Protein AF-A7RF56-F1 (afdb_monomer_lite)

InterPro domains:
  IPR001841 Zinc finger, RING-type [PS50089] (276-316)
  IPR001841 Zinc finger, RING-type [SM00184] (276-317)
  IPR017907 Zinc finger, RING-type, conserved site [PS00518] (294-303)
  IPR033438 Modulator of levamisole receptor-1 [PF17175] (31-138)

pLDDT: mean 77.66, std 16.63, range [39.31, 98.38]

Structure (mmCIF, N/CA/C/O backbone):
data_AF-A7RF56-F1
#
_entry.id   AF-A7RF56-F1
#
loop_
_atom_site.group_PDB
_atom_site.id
_atom_site.type_symbol
_atom_site.label_atom_id
_atom_site.label_alt_id
_atom_site.label_comp_id
_atom_site.label_asym_id
_atom_site.label_entity_id
_atom_site.label_seq_id
_atom_site.pdbx_PDB_ins_code
_atom_site.Cartn_x
_atom_site.Cartn_y
_atom_site.Cartn_z
_atom_site.occupancy
_atom_site.B_iso_or_equiv
_atom_site.auth_seq_id
_atom_site.auth_comp_id
_atom_site.auth_asym_id
_atom_site.auth_atom_id
_atom_site.pdbx_PDB_model_num
ATOM 1 N N . MET A 1 1 ? 17.509 -46.570 47.218 1.00 73.44 1 MET A N 1
ATOM 2 C CA . MET A 1 1 ? 16.595 -46.464 46.053 1.00 73.44 1 MET A CA 1
ATOM 3 C C . MET A 1 1 ? 15.421 -45.499 46.261 1.00 73.44 1 MET A C 1
ATOM 5 O O . MET A 1 1 ? 15.333 -44.554 45.493 1.00 73.44 1 MET A O 1
ATOM 9 N N . LYS A 1 2 ? 14.569 -45.634 47.295 1.00 77.06 2 LYS A N 1
ATOM 10 C CA . LYS A 1 2 ? 13.387 -44.750 47.485 1.00 77.06 2 LYS A CA 1
ATOM 11 C C . LYS A 1 2 ? 13.697 -43.238 47.556 1.00 77.06 2 LYS A C 1
ATOM 13 O O . LYS A 1 2 ? 12.999 -42.451 46.930 1.00 77.06 2 LYS A O 1
ATOM 18 N N . ARG A 1 3 ? 14.776 -42.830 48.246 1.00 76.56 3 ARG A N 1
ATOM 19 C CA . ARG A 1 3 ? 15.204 -41.412 48.309 1.00 76.56 3 ARG A CA 1
ATOM 20 C C . ARG A 1 3 ? 15.644 -40.851 46.950 1.00 76.56 3 ARG A C 1
ATOM 22 O O . ARG A 1 3 ? 15.304 -39.723 46.624 1.00 76.56 3 ARG A O 1
ATOM 29 N N . LEU A 1 4 ? 16.347 -41.649 46.143 1.00 81.81 4 LEU A N 1
ATOM 30 C CA . LEU A 1 4 ? 16.804 -41.235 44.812 1.00 81.81 4 LEU A CA 1
ATOM 31 C C . LEU A 1 4 ? 15.614 -41.001 43.868 1.00 81.81 4 LEU A C 1
ATOM 33 O O . LEU A 1 4 ? 15.569 -39.994 43.170 1.00 81.81 4 LEU A O 1
ATOM 37 N N . PHE A 1 5 ? 14.619 -41.893 43.911 1.00 86.56 5 PHE A N 1
ATOM 38 C CA . PHE A 1 5 ? 13.405 -41.770 43.103 1.00 86.56 5 PHE A CA 1
ATOM 39 C C . PHE A 1 5 ? 12.618 -40.495 43.440 1.00 86.56 5 PHE A C 1
ATOM 41 O O . PHE A 1 5 ? 12.218 -39.767 42.537 1.00 86.56 5 PHE A O 1
ATOM 48 N N . PHE A 1 6 ? 12.488 -40.171 44.732 1.00 90.31 6 PHE A N 1
ATOM 49 C CA . PHE A 1 6 ? 11.815 -38.952 45.189 1.00 90.31 6 PHE A CA 1
ATOM 50 C C . PHE A 1 6 ? 12.491 -37.670 44.668 1.00 90.31 6 PHE A C 1
ATOM 52 O O . PHE A 1 6 ? 11.816 -36.777 44.151 1.00 90.31 6 PHE A O 1
ATOM 59 N N . HIS A 1 7 ? 13.825 -37.593 44.726 1.00 89.12 7 HIS A N 1
ATOM 60 C CA . HIS A 1 7 ? 14.559 -36.434 44.206 1.00 89.12 7 HIS A CA 1
ATOM 61 C C . HIS A 1 7 ? 14.427 -36.285 42.686 1.00 89.12 7 HIS A C 1
ATOM 63 O O . HIS A 1 7 ? 14.228 -35.171 42.205 1.00 89.12 7 HIS A O 1
ATOM 69 N N . ILE A 1 8 ? 14.455 -37.389 41.932 1.00 89.50 8 ILE A N 1
ATOM 70 C CA . ILE A 1 8 ? 14.263 -37.358 40.474 1.00 89.50 8 ILE A CA 1
ATOM 71 C C . ILE A 1 8 ? 12.854 -36.863 40.124 1.00 89.50 8 ILE A C 1
ATOM 73 O O . ILE A 1 8 ? 12.710 -35.988 39.272 1.00 89.50 8 ILE A O 1
ATOM 77 N N . THR A 1 9 ? 11.814 -37.346 40.812 1.00 92.44 9 THR A N 1
ATOM 78 C CA . THR A 1 9 ? 10.440 -36.878 40.568 1.00 92.44 9 THR A CA 1
ATOM 79 C C . THR A 1 9 ? 10.249 -35.398 40.895 1.00 92.44 9 THR A C 1
ATOM 81 O O . THR A 1 9 ? 9.554 -34.700 40.160 1.00 92.44 9 THR A O 1
ATOM 84 N N . LEU A 1 10 ? 10.914 -34.891 41.940 1.00 93.75 10 LEU A N 1
ATOM 85 C CA . LEU A 1 10 ? 10.860 -33.475 42.305 1.00 93.75 10 LEU A CA 1
ATOM 86 C C . LEU A 1 10 ? 11.538 -32.595 41.243 1.00 93.75 10 LEU A C 1
ATOM 88 O O . LEU A 1 10 ? 10.992 -31.560 40.873 1.00 93.75 10 LEU A O 1
ATOM 92 N N . ILE A 1 11 ? 12.692 -33.023 40.718 1.00 93.88 11 ILE A N 1
ATOM 93 C CA . ILE A 1 11 ? 13.420 -32.311 39.654 1.00 93.88 11 ILE A CA 1
ATOM 94 C C . ILE A 1 11 ? 12.608 -32.290 38.352 1.00 93.88 11 ILE A C 1
ATOM 96 O O . ILE A 1 11 ? 12.507 -31.259 37.692 1.00 93.88 11 ILE A O 1
ATOM 100 N N . LEU A 1 12 ? 11.982 -33.406 37.978 1.00 92.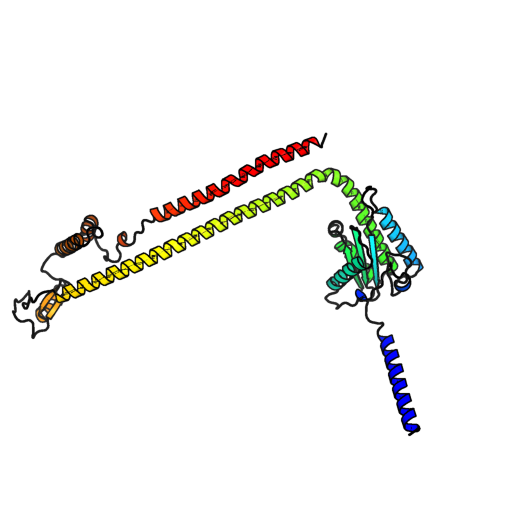12 12 LEU A N 1
ATOM 101 C CA . LEU A 1 12 ? 11.149 -33.452 36.774 1.00 92.12 12 LEU A CA 1
ATOM 102 C C . LEU A 1 12 ? 9.895 -32.577 36.913 1.00 92.12 12 LEU A C 1
ATOM 104 O O . LEU A 1 12 ? 9.533 -31.876 35.968 1.00 92.12 12 LEU A O 1
ATOM 108 N N . ALA A 1 13 ? 9.270 -32.555 38.094 1.00 94.81 13 ALA A N 1
ATOM 109 C CA . ALA A 1 13 ? 8.128 -31.688 38.367 1.00 94.81 13 ALA A CA 1
ATOM 110 C C . ALA A 1 13 ? 8.504 -30.197 38.306 1.00 94.81 13 ALA A C 1
ATOM 112 O O . ALA A 1 13 ? 7.767 -29.408 37.713 1.00 94.81 13 ALA A O 1
ATOM 113 N N . THR A 1 14 ? 9.660 -29.797 38.847 1.00 90.94 14 THR A N 1
ATOM 114 C CA . THR A 1 14 ? 10.117 -28.398 38.778 1.00 90.94 14 THR A CA 1
ATOM 115 C C . THR A 1 14 ? 10.470 -27.975 37.355 1.00 90.94 14 THR A C 1
ATOM 117 O O . THR A 1 14 ? 10.091 -26.876 36.950 1.00 90.94 14 THR A O 1
ATOM 120 N N . ILE A 1 15 ? 11.098 -28.846 36.556 1.00 92.62 15 ILE A N 1
ATOM 121 C CA . ILE A 1 15 ? 11.351 -28.588 35.127 1.00 92.62 15 ILE A CA 1
ATOM 122 C C . ILE A 1 15 ? 10.031 -28.433 34.360 1.00 92.62 15 ILE A C 1
ATOM 124 O O . ILE A 1 15 ? 9.893 -27.514 33.552 1.00 92.62 15 ILE A O 1
ATOM 128 N N . PHE A 1 16 ? 9.041 -29.287 34.628 1.00 90.00 16 PHE A N 1
ATOM 129 C CA . PHE A 1 16 ? 7.734 -29.222 33.971 1.00 90.00 16 PHE A CA 1
ATOM 130 C C . PHE A 1 16 ? 6.975 -27.932 34.321 1.00 90.00 16 PHE A C 1
ATOM 132 O O . PHE A 1 16 ? 6.467 -27.253 33.426 1.00 90.00 16 PHE A O 1
ATOM 139 N N . ILE A 1 17 ? 6.966 -27.535 35.598 1.00 89.56 17 ILE A N 1
ATOM 140 C CA . ILE A 1 17 ? 6.368 -26.268 36.048 1.00 89.56 17 ILE A CA 1
ATOM 141 C C . ILE A 1 17 ? 7.103 -25.073 35.425 1.00 89.56 17 ILE A C 1
ATOM 143 O O . ILE A 1 17 ? 6.455 -24.163 34.908 1.00 89.56 17 ILE A O 1
ATOM 147 N N . ALA A 1 18 ? 8.438 -25.086 35.387 1.00 85.25 18 ALA A N 1
ATOM 148 C CA . ALA A 1 18 ? 9.222 -24.032 34.744 1.00 85.25 18 ALA A CA 1
ATOM 149 C C . ALA A 1 18 ? 8.920 -23.927 33.239 1.00 85.25 18 ALA A C 1
ATOM 151 O O . ALA A 1 18 ? 8.730 -22.825 32.727 1.00 85.25 18 ALA A O 1
ATOM 152 N N . ALA A 1 19 ? 8.785 -25.050 32.527 1.00 80.00 19 ALA A N 1
ATOM 153 C CA . ALA A 1 19 ? 8.429 -25.061 31.107 1.00 80.00 19 ALA A CA 1
ATOM 154 C C . ALA A 1 19 ? 7.016 -24.503 30.843 1.00 80.00 19 ALA A C 1
ATOM 156 O O . ALA A 1 19 ? 6.804 -23.799 29.850 1.00 80.00 19 ALA A O 1
ATOM 157 N N . ILE A 1 20 ? 6.056 -24.765 31.738 1.00 80.12 20 ILE A N 1
ATOM 158 C CA . ILE A 1 20 ? 4.707 -24.180 31.672 1.00 80.12 20 ILE A CA 1
ATOM 159 C C . ILE A 1 20 ? 4.761 -22.664 31.909 1.00 80.12 20 ILE A C 1
ATOM 161 O O . ILE A 1 20 ? 4.136 -21.906 31.164 1.00 80.12 20 ILE A O 1
ATOM 165 N N . LEU A 1 21 ? 5.550 -22.207 32.885 1.00 74.62 21 LEU A N 1
ATOM 166 C CA . LEU A 1 21 ? 5.710 -20.781 33.190 1.00 74.62 21 LEU A CA 1
ATOM 167 C C . LEU A 1 21 ? 6.461 -20.013 32.086 1.00 74.62 21 LEU A C 1
ATOM 169 O O . LEU A 1 21 ? 6.153 -18.855 31.812 1.00 74.62 21 LEU A O 1
ATOM 173 N N . ILE A 1 22 ? 7.397 -20.651 31.379 1.00 70.75 22 ILE A N 1
ATOM 174 C CA . ILE A 1 22 ? 8.080 -20.031 30.231 1.00 70.75 22 ILE A CA 1
ATOM 175 C C . ILE A 1 22 ? 7.115 -19.860 29.045 1.00 70.75 22 ILE A C 1
ATOM 177 O O . ILE A 1 22 ? 7.192 -18.858 28.330 1.00 70.75 22 ILE A O 1
ATOM 181 N N . LYS A 1 23 ? 6.146 -20.771 28.856 1.00 63.97 23 LYS A N 1
ATOM 182 C CA . LYS A 1 23 ? 5.116 -20.616 27.813 1.00 63.97 23 LYS A CA 1
ATOM 183 C C . LYS A 1 23 ? 4.172 -19.442 28.081 1.00 63.97 23 LYS A C 1
ATOM 185 O O . LYS A 1 23 ? 3.785 -18.763 27.130 1.00 63.97 23 LYS A O 1
ATOM 190 N N . SER A 1 24 ? 3.838 -19.151 29.339 1.00 55.84 24 SER A N 1
ATOM 191 C CA . SER A 1 24 ? 2.959 -18.021 29.676 1.00 55.84 24 SER A CA 1
ATOM 192 C C . SER A 1 24 ? 3.658 -16.655 29.588 1.00 55.84 24 SER A C 1
ATOM 194 O O . SER A 1 24 ? 2.997 -15.647 29.338 1.00 55.84 24 SER A O 1
ATOM 196 N N . ALA A 1 25 ? 4.993 -16.604 29.663 1.00 51.72 25 ALA A N 1
ATOM 197 C CA . ALA A 1 25 ? 5.770 -15.370 29.493 1.00 51.72 25 ALA A CA 1
ATOM 198 C C . ALA A 1 25 ? 5.932 -14.905 28.025 1.00 51.72 25 ALA A C 1
ATOM 200 O O . ALA A 1 25 ? 6.374 -13.781 27.774 1.00 51.72 25 ALA A O 1
ATOM 201 N N . SER A 1 26 ? 5.524 -15.712 27.035 1.00 49.97 26 SER A N 1
ATOM 202 C CA . SER A 1 26 ? 5.625 -15.365 25.604 1.00 49.97 26 SER A CA 1
ATOM 203 C C . SER A 1 26 ? 4.627 -14.285 25.143 1.00 49.97 26 SER A C 1
ATOM 205 O O . SER A 1 26 ? 4.670 -13.849 23.989 1.00 49.97 26 SER A O 1
ATOM 207 N N . HIS A 1 27 ? 3.741 -13.805 26.019 1.00 49.34 27 HIS A N 1
ATOM 208 C CA . HIS A 1 27 ? 2.624 -12.931 25.645 1.00 49.34 27 HIS A CA 1
ATOM 209 C C . HIS A 1 27 ? 2.975 -11.432 25.508 1.00 49.34 27 HIS A C 1
ATOM 211 O O . HIS A 1 27 ? 2.085 -10.583 25.453 1.00 49.34 27 HIS A O 1
ATOM 217 N N . LYS A 1 28 ? 4.271 -11.090 25.427 1.00 58.59 28 LYS A N 1
ATOM 218 C CA . LYS A 1 28 ? 4.766 -9.741 25.070 1.00 58.59 28 LYS A CA 1
ATOM 219 C C . LYS A 1 28 ? 5.312 -9.642 23.639 1.00 58.59 28 LYS A C 1
ATOM 221 O O . LYS A 1 28 ? 5.911 -8.625 23.284 1.00 58.59 28 LYS A O 1
ATOM 226 N N . GLN A 1 29 ? 5.138 -10.665 22.799 1.00 78.81 29 GLN A N 1
ATOM 227 C CA . GLN A 1 29 ? 5.399 -10.501 21.369 1.00 78.81 29 GLN A CA 1
ATOM 228 C C . GLN A 1 29 ? 4.251 -9.710 20.739 1.00 78.81 29 GLN A C 1
ATOM 230 O O . GLN A 1 29 ? 3.087 -10.033 20.943 1.00 78.81 29 GLN A O 1
ATOM 235 N N . GLY A 1 30 ? 4.584 -8.649 19.999 1.00 94.19 30 GLY A N 1
ATOM 236 C CA . GLY A 1 30 ? 3.595 -7.922 19.205 1.00 94.19 30 GLY A CA 1
ATOM 237 C C . GLY A 1 30 ? 2.871 -8.846 18.221 1.00 94.19 30 GLY A C 1
ATOM 238 O O . GLY A 1 30 ? 3.314 -9.963 17.945 1.00 94.19 30 GLY A O 1
ATOM 239 N N . TRP A 1 31 ? 1.775 -8.365 17.654 1.00 96.88 31 TRP A N 1
ATOM 240 C CA . TRP A 1 31 ? 0.961 -9.137 16.725 1.00 96.88 31 TRP A CA 1
ATOM 241 C C . TRP A 1 31 ? 1.639 -9.277 15.368 1.00 96.88 31 TRP A C 1
ATOM 243 O O . TRP A 1 31 ? 2.019 -8.286 14.744 1.00 96.88 31 TRP A O 1
ATOM 253 N N . SER A 1 32 ? 1.768 -10.508 14.887 1.00 96.62 32 SER A N 1
ATOM 254 C CA . SER A 1 32 ? 2.035 -10.808 13.478 1.00 96.62 32 SER A CA 1
ATOM 255 C C . SER A 1 32 ? 0.734 -11.117 12.750 1.00 96.62 32 SER A C 1
ATOM 257 O O . SER A 1 32 ? -0.231 -11.581 13.358 1.00 96.62 32 SER A O 1
ATOM 259 N N . LYS A 1 33 ? 0.729 -10.903 11.435 1.00 97.06 33 LYS A N 1
ATOM 260 C CA . LYS A 1 33 ? -0.465 -11.036 10.594 1.00 97.06 33 LYS A CA 1
ATOM 261 C C . LYS A 1 33 ? -1.109 -12.426 10.672 1.00 97.06 33 LYS A C 1
ATOM 263 O O . LYS A 1 33 ? -2.328 -12.510 10.699 1.00 97.06 33 LYS A O 1
ATOM 268 N N . GLU A 1 34 ? -0.318 -13.494 10.785 1.00 96.19 34 GLU A N 1
ATOM 269 C CA . GLU A 1 34 ? -0.791 -14.887 10.825 1.00 96.19 34 GLU A CA 1
ATOM 270 C C . GLU A 1 34 ? -1.616 -15.198 12.078 1.00 96.19 34 GLU A C 1
ATOM 272 O O . GLU A 1 34 ? -2.551 -15.991 12.019 1.00 96.19 34 GLU A O 1
ATOM 277 N N . TRP A 1 35 ? -1.277 -14.547 13.193 1.00 96.19 35 TRP A N 1
ATOM 278 C CA . TRP A 1 35 ? -1.871 -14.779 14.512 1.00 96.19 35 TRP A CA 1
ATOM 279 C C . TRP A 1 35 ? -2.911 -13.721 14.891 1.00 96.19 35 TRP A C 1
ATOM 281 O O . TRP A 1 35 ? -3.506 -13.799 15.962 1.00 96.19 35 TRP A O 1
ATOM 291 N N . TYR A 1 36 ? -3.131 -12.720 14.037 1.00 97.62 36 TYR A N 1
ATOM 292 C CA . TYR A 1 36 ? -4.110 -11.675 14.300 1.00 97.62 36 TYR A CA 1
ATOM 293 C C . TYR A 1 36 ? -5.535 -12.188 14.033 1.00 97.62 36 TYR A C 1
ATOM 295 O O . TYR A 1 36 ? -5.778 -12.755 12.961 1.00 97.62 36 TYR A O 1
ATOM 303 N N . PRO A 1 37 ? -6.484 -12.014 14.973 1.00 97.25 37 PRO A N 1
ATOM 304 C CA . PRO A 1 37 ? -7.794 -12.634 14.853 1.00 97.25 37 PRO A CA 1
ATOM 305 C C . PRO A 1 37 ? -8.651 -12.025 13.737 1.00 97.25 37 PRO A C 1
ATOM 307 O O . PRO A 1 37 ? -8.412 -10.925 13.229 1.00 97.25 37 PRO A O 1
ATOM 310 N N . ASN A 1 38 ? -9.666 -12.789 13.333 1.00 97.38 38 ASN A N 1
ATOM 311 C CA . ASN A 1 38 ? -10.628 -12.403 12.312 1.00 97.38 38 ASN A CA 1
ATOM 312 C C . ASN A 1 38 ? -11.999 -12.130 12.953 1.00 97.38 38 ASN A C 1
ATOM 314 O O . ASN A 1 38 ? -12.609 -13.071 13.468 1.00 97.38 38 ASN A O 1
ATOM 318 N N . PRO A 1 39 ? -12.526 -10.891 12.889 1.00 96.50 39 PRO A N 1
ATOM 319 C CA . PRO A 1 39 ? -13.805 -10.544 13.503 1.00 96.50 39 PRO A CA 1
ATOM 320 C C . PRO A 1 39 ? -15.000 -11.231 12.824 1.00 96.50 39 PRO A C 1
ATOM 322 O O . PRO A 1 39 ? -16.072 -11.283 13.412 1.00 96.50 39 PRO A O 1
ATOM 325 N N . TYR A 1 40 ? -14.831 -11.797 11.622 1.00 94.69 40 TYR A N 1
ATOM 326 C CA . TYR A 1 40 ? -15.859 -12.616 10.962 1.00 94.69 40 TYR A CA 1
ATOM 327 C C . TYR A 1 40 ? -15.902 -14.065 11.454 1.00 94.69 40 TYR A C 1
ATOM 329 O O . TYR A 1 40 ? -16.870 -14.767 11.183 1.00 94.69 40 TYR A O 1
ATOM 337 N N . GLU A 1 41 ? -14.855 -14.529 12.134 1.00 96.62 41 GLU A N 1
ATOM 338 C CA . GLU A 1 41 ? -14.771 -15.906 12.632 1.00 96.62 41 GLU A CA 1
ATOM 339 C C . GLU A 1 41 ? -14.924 -15.977 14.145 1.00 96.62 41 GLU A C 1
ATOM 341 O O . GLU A 1 41 ? -15.506 -16.925 14.660 1.00 96.62 41 GLU A O 1
ATOM 346 N N . SER A 1 42 ? -14.405 -14.982 14.869 1.00 96.25 42 SER A N 1
ATOM 347 C CA . SER A 1 42 ? -14.453 -14.966 16.325 1.00 96.25 42 SER A CA 1
ATOM 348 C C . SER A 1 42 ? -14.527 -13.541 16.874 1.00 96.25 42 SER A C 1
ATOM 350 O O . SER A 1 42 ? -13.517 -12.855 17.055 1.00 96.25 42 SER A O 1
ATOM 352 N N . TYR A 1 43 ? -15.748 -13.115 17.212 1.00 95.31 43 TYR A N 1
ATOM 353 C CA . TYR A 1 43 ? -16.000 -11.868 17.945 1.00 95.31 43 TYR A CA 1
ATOM 354 C C . TYR A 1 43 ? -15.328 -11.860 19.324 1.00 95.31 43 TYR A C 1
ATOM 356 O O . TYR A 1 43 ? -14.872 -10.816 19.791 1.00 95.31 43 TYR A O 1
ATOM 364 N N . THR A 1 44 ? -15.228 -13.032 19.963 1.00 96.75 44 THR A N 1
ATOM 365 C CA . THR A 1 44 ? -14.596 -13.198 21.277 1.00 96.75 44 THR A CA 1
ATOM 366 C C . THR A 1 44 ? -13.088 -12.976 21.209 1.00 96.75 44 THR A C 1
ATOM 368 O O . THR A 1 44 ? -12.555 -12.239 22.036 1.00 96.75 44 THR A O 1
ATOM 371 N N . ALA A 1 45 ? -12.401 -13.510 20.191 1.00 97.00 45 ALA A N 1
ATOM 372 C CA . ALA A 1 45 ? -10.963 -13.296 20.009 1.00 97.00 45 ALA A CA 1
ATOM 373 C C . ALA A 1 45 ? -10.622 -11.832 19.683 1.00 97.00 45 ALA A C 1
ATOM 375 O O . ALA A 1 45 ? -9.639 -11.300 20.192 1.00 97.00 45 ALA A O 1
ATOM 376 N N . CYS A 1 46 ? -11.450 -11.158 18.879 1.00 97.50 46 CYS A N 1
ATOM 377 C CA . CYS A 1 46 ? -11.306 -9.725 18.593 1.00 97.50 46 CYS A CA 1
ATOM 378 C C . CYS A 1 46 ? -11.863 -8.807 19.700 1.00 97.50 46 CYS A C 1
ATOM 380 O O . CYS A 1 46 ? -11.764 -7.587 19.560 1.00 97.50 46 CYS A O 1
ATOM 382 N N . LYS A 1 47 ? -12.472 -9.371 20.756 1.00 97.56 47 LYS A N 1
ATOM 383 C CA . LYS A 1 47 ? -13.112 -8.672 21.887 1.00 97.56 47 LYS A CA 1
ATOM 384 C C . LYS A 1 47 ? -14.000 -7.501 21.463 1.00 97.56 47 LYS A C 1
ATOM 386 O O . LYS A 1 47 ? -13.906 -6.402 22.007 1.00 97.56 47 LYS A O 1
ATOM 391 N N . THR A 1 48 ? -14.836 -7.708 20.454 1.00 96.56 48 THR A N 1
ATOM 392 C CA . THR A 1 48 ? -15.630 -6.639 19.833 1.00 96.56 48 THR A CA 1
ATOM 393 C C . THR A 1 48 ? -16.905 -7.199 19.209 1.00 96.56 48 THR A C 1
ATOM 395 O O . THR A 1 48 ? -16.869 -8.285 18.632 1.00 96.56 48 THR A O 1
ATOM 398 N N . PRO A 1 49 ? -18.032 -6.469 19.283 1.00 94.44 49 PRO A N 1
ATOM 399 C CA . PRO A 1 49 ? -19.272 -6.880 18.632 1.00 94.44 49 PRO A CA 1
ATOM 400 C C . PRO A 1 49 ? -19.311 -6.543 17.131 1.00 94.44 49 PRO A C 1
ATOM 402 O O . PRO A 1 49 ? -20.213 -6.990 16.429 1.00 94.44 49 PRO A O 1
ATOM 405 N N . SER A 1 50 ? -18.382 -5.726 16.621 1.00 95.31 50 SER A N 1
ATOM 406 C CA . SER A 1 50 ? -18.391 -5.292 15.218 1.00 95.31 50 SER A CA 1
ATOM 407 C C . SER A 1 50 ? -17.597 -6.240 14.324 1.00 95.31 50 SER A C 1
ATOM 409 O O . SER A 1 50 ? -16.468 -6.601 14.639 1.00 95.31 50 SER A O 1
ATOM 411 N N . ARG A 1 51 ? -18.139 -6.550 13.142 1.00 95.19 51 ARG A N 1
ATOM 412 C CA . ARG A 1 51 ? -17.432 -7.301 12.086 1.00 95.19 51 ARG A CA 1
ATOM 413 C C . ARG A 1 51 ? -16.335 -6.498 11.371 1.00 95.19 51 ARG A C 1
ATOM 415 O O . ARG A 1 51 ? -15.576 -7.054 10.586 1.00 95.19 51 ARG A O 1
ATOM 422 N N . PHE A 1 52 ? -16.281 -5.187 11.597 1.00 96.06 52 PHE A N 1
ATOM 423 C CA . PHE A 1 52 ? -15.362 -4.268 10.921 1.00 96.06 52 PHE A CA 1
ATOM 424 C C . PHE A 1 52 ? -14.259 -3.728 11.826 1.00 96.06 52 PHE A C 1
ATOM 426 O O . PHE A 1 52 ? -13.337 -3.088 11.336 1.00 96.06 52 PHE A O 1
ATOM 433 N N . LEU A 1 53 ? -14.326 -3.986 13.127 1.00 97.88 53 LEU A N 1
ATOM 434 C CA . LEU A 1 53 ? -13.312 -3.601 14.101 1.00 97.88 53 LEU A CA 1
ATOM 435 C C . LEU A 1 53 ? -12.759 -4.879 14.722 1.00 97.88 53 LEU A C 1
ATOM 437 O O . LEU A 1 53 ? -13.540 -5.746 15.082 1.00 97.88 53 LEU A O 1
ATOM 441 N N . CYS A 1 54 ? -11.445 -4.989 14.885 1.00 98.38 54 CYS A N 1
ATOM 442 C CA . CYS A 1 54 ? -10.815 -6.025 15.698 1.00 98.38 54 CYS A CA 1
ATOM 443 C C . CYS A 1 54 ? -9.859 -5.371 16.702 1.00 98.38 54 CYS A C 1
ATOM 445 O O . CYS A 1 54 ? -9.007 -4.577 16.306 1.00 98.38 54 CYS A O 1
ATOM 447 N N . ASP A 1 55 ? -10.024 -5.679 17.992 1.00 98.31 55 ASP A N 1
ATOM 448 C CA . ASP A 1 55 ? -9.217 -5.147 19.099 1.00 98.31 55 ASP A CA 1
ATOM 449 C C . ASP A 1 55 ? -8.930 -6.259 20.133 1.00 98.31 55 ASP A C 1
ATOM 451 O O . ASP A 1 55 ? -9.509 -6.279 21.226 1.00 98.31 55 ASP A O 1
ATOM 455 N N . PRO A 1 56 ? -8.053 -7.225 19.796 1.00 97.50 56 PRO A N 1
ATOM 456 C CA . PRO A 1 56 ? -7.765 -8.373 20.661 1.00 97.50 56 PRO A CA 1
ATOM 457 C C . PRO A 1 56 ? -7.096 -7.988 21.991 1.00 97.50 56 PRO A C 1
ATOM 459 O O . PRO A 1 56 ? -7.192 -8.715 22.987 1.00 97.50 56 PRO A O 1
ATOM 462 N N . ASP A 1 57 ? -6.443 -6.826 22.034 1.00 97.25 57 ASP A N 1
ATOM 463 C CA . ASP A 1 57 ? -5.725 -6.329 23.209 1.00 97.25 57 ASP A CA 1
ATOM 464 C C . ASP A 1 57 ? -6.602 -5.551 24.195 1.00 97.25 57 ASP A C 1
ATOM 466 O O . ASP A 1 57 ? -6.093 -5.143 25.246 1.00 97.25 57 ASP A O 1
ATOM 470 N N . ASP A 1 58 ? -7.887 -5.380 23.868 1.00 97.50 58 ASP A N 1
ATOM 471 C CA . ASP A 1 58 ? -8.873 -4.639 24.658 1.00 97.50 58 ASP A CA 1
ATOM 472 C C . ASP A 1 58 ? -8.430 -3.202 24.970 1.00 97.50 58 ASP A C 1
ATOM 474 O O . ASP A 1 58 ? -8.430 -2.747 26.110 1.00 97.50 58 ASP A O 1
ATOM 478 N N . ILE A 1 59 ? -7.961 -2.501 23.938 1.00 97.75 59 ILE A N 1
ATOM 479 C CA . ILE A 1 59 ? -7.484 -1.120 24.038 1.00 97.75 59 ILE A CA 1
ATOM 480 C C . ILE A 1 59 ? -8.651 -0.144 24.201 1.00 97.75 59 ILE A C 1
ATOM 482 O O . ILE A 1 59 ? -8.522 0.863 24.899 1.00 97.75 59 ILE A O 1
ATOM 486 N N . ILE A 1 60 ? -9.764 -0.400 23.513 1.00 98.00 60 ILE A N 1
ATOM 487 C CA . ILE A 1 60 ? -10.948 0.461 23.520 1.00 98.00 60 ILE A CA 1
ATOM 488 C C . ILE A 1 60 ? -11.996 -0.118 24.483 1.00 98.00 60 ILE A C 1
ATOM 490 O O . ILE A 1 60 ? -12.283 -1.313 24.417 1.00 98.00 60 ILE A O 1
ATOM 494 N N . PRO A 1 61 ? -12.642 0.703 25.329 1.00 97.81 61 PRO A N 1
ATOM 495 C CA . PRO A 1 61 ? -13.755 0.247 26.157 1.00 97.81 61 PRO A CA 1
ATOM 496 C C . PRO A 1 61 ? -14.907 -0.347 25.331 1.00 97.81 61 PRO A C 1
ATOM 498 O O . PRO A 1 61 ? -15.247 0.149 24.257 1.00 97.81 61 PRO A O 1
ATOM 501 N N . THR A 1 62 ? -15.586 -1.369 25.854 1.00 97.12 62 THR A N 1
ATOM 502 C CA . THR A 1 62 ? -16.693 -2.060 25.160 1.00 97.12 62 THR A CA 1
ATOM 503 C C . THR A 1 62 ? -17.801 -1.121 24.666 1.00 97.12 62 THR A C 1
ATOM 505 O O . THR A 1 62 ? -18.328 -1.319 23.569 1.00 97.12 62 THR A O 1
ATOM 508 N N . ALA A 1 63 ? -18.133 -0.077 25.433 1.00 96.94 63 ALA A N 1
ATOM 509 C CA . ALA A 1 63 ? -19.123 0.925 25.031 1.00 96.94 63 ALA A CA 1
ATOM 510 C C . ALA A 1 63 ? -18.698 1.673 23.753 1.00 96.94 63 ALA A C 1
ATOM 512 O O . ALA A 1 63 ? -19.474 1.775 22.801 1.00 96.94 63 ALA A O 1
ATOM 513 N N . ASP A 1 64 ? -17.437 2.102 23.686 1.00 98.00 64 ASP A N 1
ATOM 514 C CA . ASP A 1 64 ? -16.874 2.797 22.528 1.00 98.00 64 ASP A CA 1
ATOM 515 C C . ASP A 1 64 ? -16.749 1.864 21.317 1.00 98.00 64 ASP A C 1
ATOM 517 O O . ASP A 1 64 ? -17.032 2.277 20.193 1.00 98.00 64 ASP A O 1
ATOM 521 N N . LYS A 1 65 ? -16.415 0.581 21.523 1.00 98.00 65 LYS A N 1
ATOM 522 C CA . LYS A 1 65 ? -16.398 -0.432 20.449 1.00 98.00 65 LYS A CA 1
ATOM 523 C C . LYS A 1 65 ? -17.760 -0.572 19.776 1.00 98.00 65 LYS A C 1
ATOM 525 O O . LYS A 1 65 ? -17.830 -0.661 18.551 1.00 98.00 65 LYS A O 1
ATOM 530 N N . LYS A 1 66 ? -18.843 -0.571 20.561 1.00 97.25 66 LYS A N 1
ATOM 531 C CA . LYS A 1 66 ? -20.217 -0.625 20.040 1.00 97.25 66 LYS A CA 1
ATOM 532 C C . LYS A 1 66 ? -20.541 0.623 19.215 1.00 97.25 66 LYS A C 1
ATOM 534 O O . LYS A 1 66 ? -21.075 0.499 18.114 1.00 97.25 66 LYS A O 1
ATOM 539 N N . THR A 1 67 ? -20.161 1.802 19.707 1.00 97.62 67 THR A N 1
ATOM 540 C CA . THR A 1 67 ? -20.335 3.078 18.995 1.00 97.62 67 THR A CA 1
ATOM 541 C C . THR A 1 67 ? -19.555 3.103 17.680 1.00 97.62 67 THR A C 1
ATOM 543 O O . THR A 1 67 ? -20.136 3.375 16.630 1.00 97.62 67 THR A O 1
ATOM 546 N N . ILE A 1 68 ? -18.266 2.755 17.705 1.00 97.69 68 ILE A N 1
ATOM 547 C CA . ILE A 1 68 ? -17.409 2.678 16.512 1.00 97.69 68 ILE A CA 1
ATOM 548 C C . ILE A 1 68 ? -17.968 1.662 15.514 1.00 97.69 68 ILE A C 1
ATOM 550 O O . ILE A 1 68 ? -18.053 1.960 14.324 1.00 97.69 68 ILE A O 1
ATOM 554 N N . GLY A 1 69 ? -18.410 0.496 15.990 1.00 96.81 69 GLY A N 1
ATOM 555 C CA . GLY A 1 69 ? -19.060 -0.518 15.163 1.00 96.81 69 GLY A CA 1
ATOM 556 C C . GLY A 1 69 ? -20.272 0.030 14.414 1.00 96.81 69 GLY A C 1
ATOM 557 O O . GLY A 1 69 ? -20.341 -0.085 13.193 1.00 96.81 69 GLY A O 1
ATOM 558 N N . HIS A 1 70 ? -21.166 0.719 15.123 1.00 96.88 70 HIS A N 1
ATOM 559 C CA . HIS A 1 70 ? -22.338 1.349 14.518 1.00 96.88 70 HIS A CA 1
ATOM 560 C C . HIS A 1 70 ? -21.964 2.441 13.498 1.00 96.88 70 HIS A C 1
ATOM 562 O O . HIS A 1 70 ? -22.613 2.567 12.458 1.00 96.88 70 HIS A O 1
ATOM 568 N N . ILE A 1 71 ? -20.905 3.223 13.749 1.00 96.56 71 ILE A N 1
ATOM 569 C CA . ILE A 1 71 ? -20.395 4.210 12.781 1.00 96.56 71 ILE A CA 1
ATOM 570 C C . ILE A 1 71 ? -19.892 3.508 11.512 1.00 96.56 71 ILE A C 1
ATOM 572 O O . ILE A 1 71 ? -20.216 3.959 10.413 1.00 96.56 71 ILE A O 1
ATOM 576 N N . LEU A 1 72 ? -19.149 2.404 11.641 1.00 95.69 72 LEU A N 1
ATOM 577 C CA . LEU A 1 72 ? -18.639 1.622 10.508 1.00 95.69 72 LEU A CA 1
ATOM 578 C C . LEU A 1 72 ? -19.775 1.007 9.675 1.00 95.69 72 LEU A C 1
ATOM 580 O O . LEU A 1 72 ? -19.771 1.141 8.451 1.00 95.69 72 LEU A O 1
ATOM 584 N N . ASP A 1 73 ? -20.786 0.421 10.319 1.00 94.25 73 ASP A N 1
ATOM 585 C CA . ASP A 1 73 ? -21.960 -0.142 9.634 1.00 94.25 73 ASP A CA 1
ATOM 586 C C . ASP A 1 73 ? -22.778 0.950 8.916 1.00 94.25 73 ASP A C 1
ATOM 588 O O . ASP A 1 73 ? -23.210 0.801 7.764 1.00 94.25 73 ASP A O 1
ATOM 592 N N . LYS A 1 74 ? -22.951 2.111 9.561 1.00 94.31 74 LYS A N 1
ATOM 593 C CA . LYS A 1 74 ? -23.611 3.279 8.960 1.00 94.31 74 LYS A CA 1
ATOM 594 C C . LYS A 1 74 ? -22.812 3.847 7.787 1.00 94.31 74 LYS A C 1
ATOM 596 O O . LYS A 1 74 ? -23.393 4.311 6.808 1.00 94.31 74 LYS A O 1
ATOM 601 N N . PHE A 1 75 ? -21.487 3.828 7.871 1.00 91.81 75 PHE A N 1
ATOM 602 C CA . PHE A 1 75 ? -20.608 4.270 6.796 1.00 91.81 75 PHE A CA 1
ATOM 603 C C . PHE A 1 75 ? -20.702 3.342 5.571 1.00 91.81 75 PHE A C 1
ATOM 605 O O . PHE A 1 75 ? -20.885 3.821 4.448 1.00 91.81 75 PHE A O 1
ATOM 612 N N . GLU A 1 76 ? -20.667 2.024 5.776 1.00 91.81 76 GLU A N 1
ATOM 613 C CA . GLU A 1 76 ? -20.828 1.031 4.704 1.00 91.81 76 GLU A CA 1
ATOM 614 C C . GLU A 1 76 ? -22.192 1.167 4.008 1.00 91.81 76 GLU A C 1
ATOM 616 O O . GLU A 1 76 ? -22.279 1.181 2.779 1.00 91.81 76 GLU A O 1
ATOM 621 N N . SER A 1 77 ? -23.270 1.297 4.787 1.00 90.69 77 SER A N 1
ATOM 622 C CA . SER A 1 77 ? -24.630 1.424 4.247 1.00 90.69 77 SER A CA 1
ATOM 623 C C . SER A 1 77 ? -24.836 2.723 3.465 1.00 90.69 77 SER A C 1
ATOM 625 O O . SER A 1 77 ? -25.399 2.684 2.375 1.00 90.69 77 SER A O 1
ATOM 627 N N . LYS A 1 78 ? -24.318 3.860 3.950 1.00 89.88 78 LYS A N 1
ATOM 628 C CA . LYS A 1 78 ? -24.407 5.156 3.248 1.00 89.88 78 LYS A CA 1
ATOM 629 C C . LYS A 1 78 ? -23.609 5.222 1.952 1.00 89.88 78 LYS A C 1
ATOM 631 O O . LYS A 1 78 ? -23.953 5.996 1.066 1.00 89.88 78 LYS A O 1
ATOM 636 N N . THR A 1 79 ? -22.516 4.473 1.862 1.00 87.44 79 THR A N 1
ATOM 637 C CA . THR A 1 79 ? -21.656 4.453 0.669 1.00 87.44 79 THR A CA 1
ATOM 638 C C . THR A 1 79 ? -22.080 3.395 -0.345 1.00 87.44 79 THR A C 1
ATOM 640 O O . THR A 1 79 ? -21.479 3.299 -1.416 1.00 87.44 79 THR A O 1
ATOM 643 N N . ARG A 1 80 ? -23.115 2.600 -0.044 1.00 86.56 80 ARG A N 1
ATOM 644 C CA . ARG A 1 80 ? -23.719 1.674 -1.000 1.00 86.56 80 ARG A CA 1
ATOM 645 C C . ARG A 1 80 ? -24.421 2.484 -2.086 1.00 86.56 80 ARG A C 1
ATOM 647 O O . ARG A 1 80 ? -25.395 3.180 -1.823 1.00 86.56 80 ARG A O 1
ATOM 654 N N . SER A 1 81 ? -23.904 2.424 -3.310 1.00 72.88 81 SER A N 1
ATOM 655 C CA . SER A 1 81 ? -24.529 3.111 -4.433 1.00 72.88 81 SER A CA 1
ATOM 656 C C . SER A 1 81 ? -25.813 2.398 -4.851 1.00 72.88 81 SER A C 1
ATOM 658 O O . SER A 1 81 ? -25.814 1.180 -5.005 1.00 72.88 81 SER A O 1
ATOM 660 N N . ASN A 1 82 ? -26.878 3.159 -5.126 1.00 64.50 82 ASN A N 1
ATOM 661 C CA . ASN A 1 82 ? -28.171 2.656 -5.622 1.00 64.50 82 ASN A CA 1
ATOM 662 C C . ASN A 1 82 ? -28.105 2.042 -7.039 1.00 64.50 82 ASN A C 1
ATOM 664 O O . ASN A 1 82 ? -29.136 1.783 -7.657 1.00 64.50 82 ASN A O 1
ATOM 668 N N . PHE A 1 83 ? -26.910 1.828 -7.595 1.00 57.12 83 PHE A N 1
ATOM 669 C CA . PHE A 1 83 ? -26.766 1.195 -8.896 1.00 57.12 83 PHE A CA 1
ATOM 670 C C . PHE A 1 83 ? -27.166 -0.276 -8.771 1.00 57.12 83 PHE A C 1
ATOM 672 O O . PHE A 1 83 ? -26.513 -1.038 -8.059 1.00 57.12 83 PHE A O 1
ATOM 679 N N . LYS A 1 84 ? -28.225 -0.660 -9.501 1.00 57.91 84 LYS A N 1
ATOM 680 C CA . LYS A 1 84 ? -28.881 -1.983 -9.499 1.00 57.91 84 LYS A CA 1
ATOM 681 C C . LYS A 1 84 ? -27.932 -3.194 -9.568 1.00 57.91 84 LYS A C 1
ATOM 683 O O . LYS A 1 84 ? -28.324 -4.273 -9.148 1.00 57.91 84 LYS A O 1
ATOM 688 N N . ASN A 1 85 ? -26.687 -3.010 -10.022 1.00 59.88 85 ASN A N 1
ATOM 689 C CA . ASN A 1 85 ? -25.709 -4.085 -10.210 1.00 59.88 85 ASN A CA 1
ATOM 690 C C . ASN A 1 85 ? -24.457 -3.985 -9.312 1.00 59.88 85 ASN A C 1
ATOM 692 O O . ASN A 1 85 ? -23.591 -4.856 -9.382 1.00 59.88 85 ASN A O 1
ATOM 696 N N . SER A 1 86 ? -24.316 -2.954 -8.466 1.00 57.28 86 SER A N 1
ATOM 697 C CA . SER A 1 86 ? -23.198 -2.849 -7.514 1.00 57.28 86 SER A CA 1
ATOM 698 C C . SER A 1 86 ? -23.679 -3.167 -6.102 1.00 57.28 86 SER A C 1
ATOM 700 O O . SER A 1 86 ? -24.194 -2.309 -5.391 1.00 57.28 86 SER A O 1
ATOM 702 N N . THR A 1 87 ? -23.492 -4.409 -5.674 1.00 59.41 87 THR A N 1
ATOM 703 C CA . THR A 1 87 ? -24.030 -4.942 -4.412 1.00 59.41 87 THR A CA 1
ATOM 704 C C . THR A 1 87 ? -23.335 -4.430 -3.144 1.00 59.41 87 THR A C 1
ATOM 706 O O . THR A 1 87 ? -23.653 -4.884 -2.045 1.00 59.41 87 THR A O 1
ATOM 709 N N . CYS A 1 88 ? -22.377 -3.501 -3.241 1.00 72.88 88 CYS A N 1
ATOM 710 C CA . CYS A 1 88 ? -21.468 -3.243 -2.134 1.00 72.88 88 CYS A CA 1
ATOM 711 C C . CYS A 1 88 ? -21.037 -1.777 -1.976 1.00 72.88 88 CYS A C 1
ATOM 713 O O . CYS A 1 88 ? -20.508 -1.178 -2.910 1.00 72.88 88 CYS A O 1
ATOM 715 N N . GLY A 1 89 ? -21.241 -1.228 -0.771 1.00 86.50 89 GLY A N 1
ATOM 716 C CA . GLY A 1 89 ? -20.675 0.056 -0.347 1.00 86.50 89 GLY A CA 1
ATOM 717 C C . GLY A 1 89 ? -19.180 -0.029 -0.041 1.00 86.50 89 GLY A C 1
ATOM 718 O O . GLY A 1 89 ? -18.569 -1.095 -0.137 1.00 86.50 89 GLY A O 1
ATOM 719 N N . ILE A 1 90 ? -18.583 1.104 0.329 1.00 90.88 90 ILE A N 1
ATOM 720 C CA . ILE A 1 90 ? -17.177 1.161 0.735 1.00 90.88 90 ILE A CA 1
ATOM 721 C C . ILE A 1 90 ? -17.063 0.506 2.110 1.00 90.88 90 ILE A C 1
ATOM 723 O O . ILE A 1 90 ? -17.664 0.970 3.077 1.00 90.88 90 ILE A O 1
ATOM 727 N N . CYS A 1 91 ? -16.301 -0.581 2.199 1.00 92.44 91 CYS A N 1
ATOM 728 C CA . CYS A 1 91 ? -16.070 -1.256 3.468 1.00 92.44 91 CYS A CA 1
ATOM 729 C C . CYS A 1 91 ? -14.866 -0.639 4.192 1.00 92.44 91 CYS A C 1
ATOM 731 O O . CYS A 1 91 ? -13.860 -0.325 3.559 1.00 92.44 91 CYS A O 1
ATOM 733 N N . THR A 1 92 ? -14.945 -0.469 5.511 1.00 95.50 92 THR A N 1
ATOM 734 C CA . THR A 1 92 ? -13.826 0.050 6.312 1.00 95.50 92 THR A CA 1
ATOM 735 C C . THR A 1 92 ? -13.513 -0.938 7.420 1.00 95.50 92 THR A C 1
ATOM 737 O O . THR A 1 92 ? -14.319 -1.105 8.324 1.00 95.50 92 THR A O 1
ATOM 740 N N . GLY A 1 93 ? -12.367 -1.611 7.341 1.00 96.81 93 GLY A N 1
ATOM 741 C CA . GLY A 1 93 ? -11.851 -2.481 8.393 1.00 96.81 93 GLY A CA 1
ATOM 742 C C . GLY A 1 93 ? -10.875 -1.730 9.298 1.00 96.81 93 GLY A C 1
ATOM 743 O O . GLY A 1 93 ? -10.030 -0.987 8.807 1.00 96.81 93 GLY A O 1
ATOM 744 N N . VAL A 1 94 ? -10.954 -1.938 10.607 1.00 98.06 94 VAL A N 1
ATOM 745 C CA . VAL A 1 94 ? -10.056 -1.353 11.607 1.00 98.06 94 VAL A CA 1
ATOM 746 C C . VAL A 1 94 ? -9.395 -2.479 12.395 1.00 98.06 94 VAL A C 1
ATOM 748 O O . VAL A 1 94 ? -10.068 -3.245 13.081 1.00 98.06 94 VAL A O 1
ATOM 751 N N . ALA A 1 95 ? -8.072 -2.572 12.302 1.00 98.38 95 ALA A N 1
ATOM 752 C CA . ALA A 1 95 ? -7.252 -3.494 13.075 1.00 98.38 95 ALA A CA 1
ATOM 753 C C . ALA A 1 95 ? -6.447 -2.709 14.110 1.00 98.38 95 ALA A C 1
ATOM 755 O O . ALA A 1 95 ? -5.507 -1.982 13.772 1.00 98.38 95 ALA A O 1
ATOM 756 N N . LEU A 1 96 ? -6.845 -2.844 15.370 1.00 98.31 96 LEU A N 1
ATOM 757 C CA . LEU A 1 96 ? -6.248 -2.162 16.505 1.00 98.31 96 LEU A CA 1
ATOM 758 C C . LEU A 1 96 ? -5.413 -3.138 17.333 1.00 98.31 96 LEU A C 1
ATOM 760 O O . LEU A 1 96 ? -5.837 -4.256 17.622 1.00 98.31 96 LEU A O 1
ATOM 764 N N . MET A 1 97 ? -4.202 -2.733 17.697 1.00 97.81 97 MET A N 1
ATOM 765 C CA . MET A 1 97 ? -3.294 -3.562 18.485 1.00 97.81 97 MET A CA 1
ATOM 766 C C . MET A 1 97 ? -2.354 -2.717 19.339 1.00 97.81 97 MET A C 1
ATOM 768 O O . MET A 1 97 ? -2.060 -1.563 19.019 1.00 97.81 97 MET A O 1
ATOM 772 N N . LYS A 1 98 ? -1.853 -3.289 20.437 1.00 96.81 98 LYS A N 1
ATOM 773 C CA . LYS A 1 98 ? -0.890 -2.624 21.321 1.00 96.81 98 LYS A CA 1
ATOM 774 C C . LYS A 1 98 ? 0.430 -2.484 20.596 1.00 96.81 98 LYS A C 1
ATOM 776 O O . LYS A 1 98 ? 0.964 -1.388 20.529 1.00 96.81 98 LYS A O 1
ATOM 781 N N . LYS A 1 99 ? 0.947 -3.575 20.038 1.00 96.50 99 LYS A N 1
ATOM 782 C CA . LYS A 1 99 ? 2.229 -3.594 19.333 1.00 96.50 99 LYS A CA 1
ATOM 783 C C . LYS A 1 99 ? 2.150 -4.497 18.118 1.00 96.50 99 LYS A C 1
ATOM 785 O O . LYS A 1 99 ? 1.627 -5.605 18.219 1.00 96.50 99 LYS A O 1
ATOM 790 N N . MET A 1 100 ? 2.725 -4.068 17.004 1.00 96.94 100 MET A N 1
ATOM 791 C CA . MET A 1 100 ? 2.863 -4.889 15.807 1.00 96.94 100 MET A CA 1
ATOM 792 C C . MET A 1 100 ? 4.235 -5.573 15.814 1.00 96.94 100 MET A C 1
ATOM 794 O O . MET A 1 100 ? 5.251 -4.965 16.156 1.00 96.94 100 MET A O 1
ATOM 798 N N . LYS A 1 101 ? 4.303 -6.847 15.419 1.00 96.38 101 LYS A N 1
ATOM 799 C CA . LYS A 1 101 ? 5.566 -7.576 15.244 1.00 96.38 101 LYS A CA 1
ATOM 800 C C . LYS A 1 101 ? 6.247 -7.094 13.967 1.00 96.38 101 LYS A C 1
ATOM 802 O O . LYS A 1 101 ? 6.086 -7.676 12.901 1.00 96.38 101 LYS A O 1
ATOM 807 N N . SER A 1 102 ? 6.994 -6.002 14.081 1.00 93.06 102 SER A N 1
ATOM 808 C CA . SER A 1 102 ? 7.777 -5.434 12.988 1.00 93.06 102 SER A CA 1
ATOM 809 C C . SER A 1 102 ? 9.129 -4.949 13.494 1.00 93.06 102 SER A C 1
ATOM 811 O O . SER A 1 102 ? 9.173 -4.283 14.530 1.00 93.06 102 SER A O 1
ATOM 813 N N . PRO A 1 103 ? 10.227 -5.169 12.747 1.00 89.50 103 PRO A N 1
ATOM 814 C CA . PRO A 1 103 ? 11.430 -4.381 12.965 1.00 89.50 103 PRO A CA 1
ATOM 815 C C . PRO A 1 103 ? 11.109 -2.899 12.718 1.00 89.50 103 PRO A C 1
ATOM 817 O O . PRO A 1 103 ? 10.318 -2.559 11.828 1.00 89.50 103 PRO A O 1
ATOM 820 N N . TYR A 1 104 ? 11.710 -2.015 13.518 1.00 86.50 104 TYR A N 1
ATOM 821 C CA . TYR A 1 104 ? 11.385 -0.583 13.547 1.00 86.50 104 TYR A CA 1
ATOM 822 C C . TYR A 1 104 ? 11.525 0.090 12.169 1.00 86.50 104 TYR A C 1
ATOM 824 O O . TYR A 1 104 ? 10.680 0.904 11.786 1.00 86.50 104 TYR A O 1
ATOM 832 N N . TRP A 1 105 ? 12.548 -0.297 11.400 1.00 89.62 105 TRP A N 1
ATOM 833 C CA . TRP A 1 105 ? 12.868 0.267 10.084 1.00 89.62 105 TRP A CA 1
ATOM 834 C C . TRP A 1 105 ? 11.987 -0.247 8.935 1.00 89.62 105 TRP A C 1
ATOM 836 O O . TRP A 1 105 ? 11.972 0.372 7.878 1.00 89.62 105 TRP A O 1
ATOM 846 N N . LYS A 1 106 ? 11.212 -1.328 9.122 1.00 95.06 106 LYS A N 1
ATOM 847 C CA . LYS A 1 106 ? 10.329 -1.882 8.071 1.00 95.06 106 LYS A CA 1
ATOM 848 C C . LYS A 1 106 ? 8.839 -1.752 8.369 1.00 95.06 106 LYS A C 1
ATOM 850 O O . LYS A 1 106 ? 8.036 -2.443 7.757 1.00 95.06 106 LYS A O 1
ATOM 855 N N . PHE A 1 107 ? 8.434 -0.869 9.284 1.00 94.44 107 PHE A N 1
ATOM 856 C CA . PHE A 1 107 ? 7.023 -0.773 9.684 1.00 94.44 107 PHE A CA 1
ATOM 857 C C . PHE A 1 107 ? 6.064 -0.591 8.505 1.00 94.44 107 PHE A C 1
ATOM 859 O O . PHE A 1 107 ? 5.041 -1.260 8.468 1.00 94.44 107 PHE A O 1
ATOM 866 N N . LYS A 1 108 ? 6.395 0.274 7.537 1.00 95.38 108 LYS A N 1
ATOM 867 C CA . LYS A 1 108 ? 5.537 0.529 6.371 1.00 95.38 108 LYS A CA 1
ATOM 868 C C . LYS A 1 108 ? 5.321 -0.738 5.535 1.00 95.38 108 LYS A C 1
ATOM 870 O O . LYS A 1 108 ? 4.185 -1.064 5.221 1.00 95.38 108 LYS A O 1
ATOM 875 N N . GLU A 1 109 ? 6.399 -1.454 5.224 1.00 97.31 109 GLU A N 1
ATOM 876 C CA . GLU A 1 109 ? 6.366 -2.708 4.460 1.00 97.31 109 GLU A CA 1
ATOM 877 C C . GLU A 1 109 ? 5.621 -3.809 5.230 1.00 97.31 109 GLU A C 1
ATOM 879 O O . GLU A 1 109 ? 4.753 -4.491 4.681 1.00 97.31 109 GLU A O 1
ATOM 884 N N . THR A 1 110 ? 5.897 -3.945 6.531 1.00 97.12 110 THR A N 1
ATOM 885 C CA . THR A 1 110 ? 5.205 -4.906 7.393 1.00 97.12 110 THR A CA 1
ATOM 886 C C . THR A 1 110 ? 3.714 -4.593 7.482 1.00 97.12 110 THR A C 1
ATOM 888 O O . THR A 1 110 ? 2.910 -5.500 7.297 1.00 97.12 110 THR A O 1
ATOM 891 N N . ALA A 1 111 ? 3.329 -3.334 7.712 1.00 97.25 111 ALA A N 1
ATOM 892 C CA . ALA A 1 111 ? 1.934 -2.907 7.808 1.00 97.25 111 ALA A CA 1
ATOM 893 C C . ALA A 1 111 ? 1.184 -3.071 6.480 1.00 97.25 111 ALA A C 1
ATOM 895 O O . ALA A 1 111 ? 0.018 -3.464 6.477 1.00 97.25 111 ALA A O 1
ATOM 896 N N . GLU A 1 112 ? 1.846 -2.839 5.345 1.00 97.25 112 GLU A N 1
ATOM 897 C CA . GLU A 1 112 ? 1.280 -3.109 4.023 1.00 97.25 112 GLU A CA 1
ATOM 898 C C . GLU A 1 112 ? 0.982 -4.600 3.839 1.00 97.25 112 GLU A C 1
ATOM 900 O O . GLU A 1 112 ? -0.136 -4.983 3.484 1.00 97.25 112 GLU A O 1
ATOM 905 N N . ASN A 1 113 ? 1.963 -5.454 4.137 1.00 97.88 113 ASN A N 1
ATOM 906 C CA . ASN A 1 113 ? 1.812 -6.905 4.066 1.00 97.88 113 ASN A CA 1
ATOM 907 C C . ASN A 1 113 ? 0.750 -7.422 5.045 1.00 97.88 113 ASN A C 1
ATOM 909 O O . ASN A 1 113 ? -0.009 -8.333 4.712 1.00 97.88 113 ASN A O 1
ATOM 913 N N . PHE A 1 114 ? 0.672 -6.824 6.233 1.00 98.06 114 PHE A N 1
ATOM 914 C CA . PHE A 1 114 ? -0.352 -7.105 7.234 1.00 98.06 114 PHE A CA 1
ATOM 915 C C . PHE A 1 114 ? -1.740 -6.725 6.708 1.00 98.06 114 PHE A C 1
ATOM 917 O O . PHE A 1 114 ? -2.658 -7.538 6.753 1.00 98.06 114 PHE A O 1
ATOM 924 N N . SER A 1 115 ? -1.886 -5.531 6.131 1.00 97.44 115 SER A N 1
ATOM 925 C CA . SER A 1 115 ? -3.164 -5.038 5.605 1.00 97.44 115 SER A CA 1
ATOM 926 C C . SER A 1 115 ? -3.685 -5.899 4.459 1.00 97.44 115 SER A C 1
ATOM 928 O O . SER A 1 115 ? -4.859 -6.259 4.446 1.00 97.44 115 SER A O 1
ATOM 930 N N . LYS A 1 116 ? -2.811 -6.287 3.520 1.00 96.94 116 LYS A N 1
ATOM 931 C CA . LYS A 1 116 ? -3.158 -7.205 2.421 1.00 96.94 116 LYS A CA 1
ATOM 932 C C . LYS A 1 116 ? -3.592 -8.575 2.945 1.00 96.94 116 LYS A C 1
ATOM 934 O O . LYS A 1 116 ? -4.530 -9.169 2.415 1.00 96.94 116 LYS A O 1
ATOM 939 N N . TYR A 1 117 ? -2.930 -9.069 3.993 1.00 97.25 117 TYR A N 1
ATOM 940 C CA . TYR A 1 117 ? -3.316 -10.318 4.642 1.00 97.25 117 TYR A CA 1
ATOM 941 C C . TYR A 1 117 ? -4.688 -10.204 5.311 1.00 97.25 117 TYR A C 1
ATOM 943 O O . TYR A 1 117 ? -5.544 -11.039 5.038 1.00 97.25 117 TYR A O 1
ATOM 951 N N . ILE A 1 118 ? -4.932 -9.151 6.102 1.00 96.69 118 ILE A N 1
ATOM 952 C CA . ILE A 1 118 ? -6.241 -8.861 6.711 1.00 96.69 118 ILE A CA 1
ATOM 953 C C . ILE A 1 118 ? -7.327 -8.796 5.640 1.00 96.69 118 ILE A C 1
ATOM 955 O O . ILE A 1 118 ? -8.335 -9.481 5.768 1.00 96.69 118 ILE A O 1
ATOM 959 N N . TYR A 1 119 ? -7.107 -8.023 4.571 1.00 96.19 119 TYR A N 1
ATOM 960 C CA . TYR A 1 119 ? -8.055 -7.872 3.464 1.00 96.19 119 TYR A CA 1
ATOM 961 C C . TYR A 1 119 ? -8.549 -9.230 2.954 1.00 96.19 119 TYR A C 1
ATOM 963 O O . TYR A 1 119 ? -9.753 -9.485 2.893 1.00 96.19 119 TYR A O 1
ATOM 971 N N . LYS A 1 120 ? -7.598 -10.123 2.652 1.00 96.06 120 LYS A N 1
ATOM 972 C CA . LYS A 1 120 ? -7.877 -11.472 2.158 1.00 96.06 120 LYS A CA 1
ATOM 973 C C . LYS A 1 120 ? -8.499 -12.357 3.242 1.00 96.06 120 LYS A C 1
ATOM 975 O O . LYS A 1 120 ? -9.471 -13.060 2.982 1.00 96.06 120 LYS A O 1
ATOM 980 N N . ARG A 1 121 ? -7.948 -12.334 4.458 1.00 96.19 121 ARG A N 1
ATOM 981 C CA . ARG A 1 121 ? -8.317 -13.240 5.555 1.00 96.19 121 ARG A CA 1
ATOM 982 C C . ARG A 1 121 ? -9.708 -12.957 6.104 1.00 96.19 121 ARG A C 1
ATOM 984 O O . ARG A 1 121 ? -10.450 -13.905 6.346 1.00 96.19 121 ARG A O 1
ATOM 991 N N . TRP A 1 122 ? -10.054 -11.682 6.262 1.00 95.44 122 TRP A N 1
ATOM 992 C CA . TRP A 1 122 ? -11.370 -11.216 6.708 1.00 95.44 122 TRP A CA 1
ATOM 993 C C . TRP A 1 122 ? -12.426 -11.307 5.601 1.00 95.44 122 TRP A C 1
ATOM 995 O O . TRP A 1 122 ? -13.570 -10.929 5.822 1.00 95.44 122 TRP A O 1
ATOM 1005 N N . LYS A 1 123 ? -12.053 -11.808 4.410 1.00 92.81 123 LYS A N 1
ATOM 1006 C CA . LYS A 1 123 ? -12.929 -11.925 3.238 1.00 92.81 123 LYS A CA 1
ATOM 1007 C C . LYS A 1 123 ? -13.647 -10.608 2.946 1.00 92.81 123 LYS A C 1
ATOM 1009 O O . LYS A 1 123 ? -14.829 -10.587 2.610 1.00 92.81 123 LYS A O 1
ATOM 1014 N N . LEU A 1 124 ? -12.911 -9.497 3.029 1.00 89.31 124 LEU A N 1
ATOM 1015 C CA . LEU A 1 124 ? -13.411 -8.175 2.657 1.00 89.31 124 LEU A CA 1
ATOM 1016 C C . LEU A 1 124 ? -13.519 -8.031 1.128 1.00 89.31 124 LEU A C 1
ATOM 1018 O O . LEU A 1 124 ? -13.335 -6.924 0.644 1.00 89.31 124 LEU A O 1
ATOM 1022 N N . ASP A 1 125 ? -13.779 -9.123 0.389 1.00 67.56 125 ASP A N 1
ATOM 1023 C CA . ASP A 1 125 ? -13.596 -9.346 -1.060 1.00 67.56 125 ASP A CA 1
ATOM 1024 C C . ASP A 1 125 ? -14.539 -8.510 -1.941 1.00 67.56 125 ASP A C 1
ATOM 1026 O O . ASP A 1 125 ? -15.349 -8.966 -2.744 1.00 67.56 125 ASP A O 1
ATOM 1030 N N . ARG A 1 126 ? -14.481 -7.214 -1.705 1.00 76.62 126 ARG A N 1
ATOM 1031 C CA . ARG A 1 126 ? -15.331 -6.174 -2.228 1.00 76.62 126 ARG A CA 1
ATOM 1032 C C . ARG A 1 126 ? -14.385 -5.190 -2.870 1.00 76.62 126 ARG A C 1
ATOM 1034 O O . ARG A 1 126 ? -13.347 -4.837 -2.314 1.00 76.62 126 ARG A O 1
ATOM 1041 N N . LYS A 1 127 ? -14.761 -4.717 -4.057 1.00 77.25 127 LYS A N 1
ATOM 1042 C CA . LYS A 1 127 ? -13.867 -3.897 -4.878 1.00 77.25 127 LYS A CA 1
ATOM 1043 C C . LYS A 1 127 ? -13.363 -2.659 -4.130 1.00 77.25 127 LYS A C 1
ATOM 1045 O O . LYS A 1 127 ? -12.226 -2.284 -4.365 1.00 77.25 127 LYS A O 1
ATOM 1050 N N . ASN A 1 128 ? -14.133 -2.089 -3.194 1.00 89.38 128 ASN A N 1
ATOM 1051 C CA . ASN A 1 128 ? -13.815 -0.844 -2.489 1.00 89.38 128 ASN A CA 1
ATOM 1052 C C . ASN A 1 128 ? -13.727 -1.038 -0.968 1.00 89.38 128 ASN A C 1
ATOM 1054 O O . ASN A 1 128 ? -14.736 -0.923 -0.274 1.00 89.38 128 ASN A O 1
ATOM 1058 N N . CYS A 1 129 ? -12.527 -1.280 -0.448 1.00 93.38 129 CYS A N 1
ATOM 1059 C CA . CYS A 1 129 ? -12.292 -1.387 0.984 1.00 93.38 129 CYS A CA 1
ATOM 1060 C C . CYS A 1 129 ? -11.096 -0.556 1.443 1.00 93.38 129 CYS A C 1
ATOM 1062 O O . CYS A 1 129 ? -10.105 -0.398 0.725 1.00 93.38 129 CYS A O 1
ATOM 1064 N N . ILE A 1 130 ? -11.210 -0.038 2.661 1.00 95.50 130 ILE A N 1
ATOM 1065 C CA . ILE A 1 130 ? -10.188 0.717 3.377 1.00 95.50 130 ILE A CA 1
ATOM 1066 C C . ILE A 1 130 ? -9.849 -0.076 4.635 1.00 95.50 130 ILE A C 1
ATOM 1068 O O . ILE A 1 130 ? -10.746 -0.470 5.372 1.00 95.50 130 ILE A O 1
ATOM 1072 N N . ILE A 1 131 ? -8.572 -0.337 4.884 1.00 97.00 131 ILE A N 1
ATOM 1073 C CA . ILE A 1 131 ? -8.108 -1.009 6.099 1.00 97.00 131 ILE A CA 1
ATOM 1074 C C . ILE A 1 131 ? -7.219 -0.042 6.859 1.00 97.00 131 ILE A C 1
ATOM 1076 O O . ILE A 1 131 ? -6.190 0.395 6.345 1.00 97.00 131 ILE A O 1
ATOM 1080 N N . LEU A 1 132 ? -7.627 0.281 8.079 1.00 97.62 132 LEU A N 1
ATOM 1081 C CA . LEU A 1 132 ? -6.895 1.115 9.015 1.00 97.62 132 LEU A CA 1
ATOM 1082 C C . LEU A 1 132 ? -6.204 0.214 10.040 1.00 97.62 132 LEU A C 1
ATOM 1084 O O . LEU A 1 132 ? -6.865 -0.449 10.836 1.00 97.62 132 LEU A O 1
ATOM 1088 N N . ILE A 1 133 ? -4.875 0.199 10.023 1.00 97.81 133 ILE A N 1
ATOM 1089 C CA . ILE A 1 133 ? -4.054 -0.471 11.033 1.00 97.81 133 ILE A CA 1
ATOM 1090 C C . ILE A 1 133 ? -3.545 0.574 12.019 1.00 97.81 133 ILE A C 1
ATOM 1092 O O . ILE A 1 133 ? -2.949 1.574 11.612 1.00 97.81 133 ILE A O 1
ATOM 1096 N N . ILE A 1 134 ? -3.737 0.319 13.312 1.00 97.44 134 ILE A N 1
ATOM 1097 C CA . ILE A 1 134 ? -3.272 1.186 14.397 1.00 97.44 134 ILE A CA 1
ATOM 1098 C C . ILE A 1 134 ? -2.486 0.346 15.403 1.00 97.44 134 ILE A C 1
ATOM 1100 O O . ILE A 1 134 ? -3.041 -0.550 16.037 1.00 97.44 134 ILE A O 1
ATOM 1104 N N . SER A 1 135 ? -1.199 0.667 15.565 1.00 97.00 135 SER A N 1
ATOM 1105 C CA . SER A 1 135 ? -0.345 0.113 16.618 1.00 97.00 135 SER A CA 1
ATOM 1106 C C . SER A 1 135 ? -0.061 1.188 17.664 1.00 97.00 135 SER A C 1
ATOM 1108 O O . SER A 1 135 ? 0.682 2.142 17.407 1.00 97.00 135 SER A O 1
ATOM 1110 N N . VAL A 1 136 ? -0.686 1.059 18.836 1.00 96.50 136 VAL A N 1
ATOM 1111 C CA . VAL A 1 136 ? -0.732 2.124 19.852 1.00 96.50 136 VAL A CA 1
ATOM 1112 C C . VAL A 1 136 ? 0.630 2.361 20.503 1.00 96.50 136 VAL A C 1
ATOM 1114 O O . VAL A 1 136 ? 1.088 3.499 20.568 1.00 96.50 136 VAL A O 1
ATOM 1117 N N . LEU A 1 137 ? 1.315 1.303 20.942 1.00 94.88 137 LEU A N 1
ATOM 1118 C CA . LEU A 1 137 ? 2.635 1.399 21.574 1.00 94.88 137 LEU A CA 1
ATOM 1119 C C . LEU A 1 137 ? 3.725 1.775 20.569 1.00 94.88 137 LEU A C 1
ATOM 1121 O O . LEU A 1 137 ? 4.667 2.470 20.938 1.00 94.88 137 LEU A O 1
ATOM 1125 N N . ASP A 1 138 ? 3.585 1.378 19.299 1.00 95.19 138 ASP A N 1
ATOM 1126 C CA . ASP A 1 138 ? 4.510 1.817 18.246 1.00 95.19 138 ASP A CA 1
ATOM 1127 C C . ASP A 1 138 ? 4.230 3.260 17.789 1.00 95.19 138 ASP A C 1
ATOM 1129 O O . ASP A 1 138 ? 5.021 3.820 17.029 1.00 95.19 138 ASP A O 1
ATOM 1133 N N . ARG A 1 139 ? 3.113 3.861 18.235 1.00 95.88 139 ARG A N 1
ATOM 1134 C CA . ARG A 1 139 ? 2.609 5.188 17.842 1.00 95.88 139 ARG A CA 1
ATOM 1135 C C . ARG A 1 139 ? 2.533 5.380 16.329 1.00 95.88 139 ARG A C 1
ATOM 1137 O O . ARG A 1 139 ? 2.917 6.422 15.792 1.00 95.88 139 ARG A O 1
ATOM 1144 N N . ARG A 1 140 ? 2.085 4.345 15.620 1.00 95.50 140 ARG A N 1
ATOM 1145 C CA . ARG A 1 140 ? 2.087 4.316 14.156 1.00 95.50 140 ARG A CA 1
ATOM 1146 C C . ARG A 1 140 ? 0.770 3.804 13.604 1.00 95.50 140 ARG A C 1
ATOM 1148 O O . ARG A 1 140 ? 0.151 2.889 14.145 1.00 95.50 140 ARG A O 1
ATOM 1155 N N . THR A 1 141 ? 0.392 4.386 12.476 1.00 96.06 141 THR A N 1
ATOM 1156 C CA . THR A 1 141 ? -0.801 4.034 11.713 1.00 96.06 141 THR A CA 1
ATOM 1157 C C . THR A 1 141 ? -0.437 3.743 10.274 1.00 96.06 141 THR A C 1
ATOM 1159 O O . THR A 1 141 ? 0.562 4.239 9.745 1.00 96.06 141 THR A O 1
ATOM 1162 N N . TYR A 1 142 ? -1.256 2.920 9.637 1.00 96.38 142 TYR A N 1
ATOM 1163 C CA . TYR A 1 142 ? -1.153 2.628 8.220 1.00 96.38 142 TYR A CA 1
ATOM 1164 C C . TYR A 1 142 ? -2.553 2.490 7.632 1.00 96.38 142 TYR A C 1
ATOM 1166 O O . TYR A 1 142 ? -3.438 1.910 8.260 1.00 96.38 142 TYR A O 1
ATOM 1174 N N . ILE A 1 143 ? -2.748 3.027 6.430 1.00 96.00 143 ILE A N 1
ATOM 1175 C CA . ILE A 1 143 ? -4.002 2.916 5.689 1.00 96.00 143 ILE A CA 1
ATOM 1176 C C . ILE A 1 143 ? -3.719 2.173 4.390 1.00 96.00 143 ILE A C 1
ATOM 1178 O O . ILE A 1 143 ? -2.893 2.592 3.579 1.00 96.00 143 ILE A O 1
ATOM 1182 N N . TYR A 1 144 ? -4.436 1.076 4.194 1.00 95.50 144 TYR A N 1
ATOM 1183 C CA . TYR A 1 144 ? -4.470 0.324 2.951 1.00 95.50 144 TYR A CA 1
ATOM 1184 C C . TYR A 1 144 ? -5.802 0.554 2.248 1.00 95.50 144 TYR A C 1
ATOM 1186 O O . TYR A 1 144 ? -6.852 0.589 2.884 1.00 95.50 144 TYR A O 1
ATOM 1194 N N . THR A 1 145 ? -5.771 0.685 0.926 1.00 94.31 145 THR A N 1
ATOM 1195 C CA . THR A 1 145 ? -6.976 0.839 0.105 1.00 94.31 145 THR A CA 1
ATOM 1196 C C . THR A 1 145 ? -6.903 -0.134 -1.063 1.00 94.31 145 THR A C 1
ATOM 1198 O O . THR A 1 145 ? -5.838 -0.321 -1.654 1.00 94.31 145 THR A O 1
ATOM 1201 N N . THR A 1 146 ? -8.016 -0.788 -1.391 1.00 91.19 146 THR A N 1
ATOM 1202 C CA . THR A 1 146 ? -8.051 -1.789 -2.472 1.00 91.19 146 THR A CA 1
ATOM 1203 C C . THR A 1 146 ? -8.053 -1.159 -3.859 1.00 91.19 146 THR A C 1
ATOM 1205 O O . THR A 1 146 ? -7.508 -1.734 -4.799 1.00 91.19 146 THR A O 1
ATOM 1208 N N . THR A 1 147 ? -8.660 0.024 -4.015 1.00 85.81 147 THR A N 1
ATOM 1209 C CA . THR A 1 147 ? -8.732 0.710 -5.308 1.00 85.81 147 THR A CA 1
ATOM 1210 C C . THR A 1 147 ? -7.786 1.889 -5.393 1.00 85.81 147 THR A C 1
ATOM 1212 O O . THR A 1 147 ? -7.729 2.749 -4.515 1.00 85.81 147 THR A O 1
ATOM 1215 N N . ARG A 1 148 ? -7.129 2.003 -6.554 1.00 80.19 148 ARG A N 1
ATOM 1216 C CA . ARG A 1 148 ? -6.348 3.193 -6.914 1.00 80.19 148 ARG A CA 1
ATOM 1217 C C . ARG A 1 148 ? -7.189 4.471 -6.901 1.00 80.19 148 ARG A C 1
ATOM 1219 O O . ARG A 1 148 ? -6.663 5.529 -6.588 1.00 80.19 148 ARG A O 1
ATOM 1226 N N . ARG A 1 149 ? -8.496 4.375 -7.191 1.00 76.94 149 ARG A N 1
ATOM 1227 C CA . ARG A 1 149 ? -9.415 5.522 -7.108 1.00 76.94 149 ARG A CA 1
ATOM 1228 C C . ARG A 1 149 ? -9.431 6.116 -5.703 1.00 76.94 149 ARG A C 1
ATOM 1230 O O . ARG A 1 149 ? -9.304 7.323 -5.575 1.00 76.94 149 ARG A O 1
ATOM 1237 N N . ILE A 1 150 ? -9.519 5.275 -4.670 1.00 76.75 150 ILE A N 1
ATOM 1238 C CA . ILE A 1 150 ? -9.480 5.733 -3.277 1.00 76.75 150 ILE A CA 1
ATOM 1239 C C . ILE A 1 150 ? -8.066 6.207 -2.905 1.00 76.75 150 ILE A C 1
ATOM 1241 O O . ILE A 1 150 ? -7.919 7.257 -2.282 1.00 76.75 150 ILE A O 1
ATOM 1245 N N . ALA A 1 151 ? -7.024 5.495 -3.346 1.00 76.88 151 ALA A N 1
ATOM 1246 C CA . ALA A 1 151 ? -5.632 5.866 -3.077 1.00 76.88 151 ALA A CA 1
ATOM 1247 C C . ALA A 1 151 ? -5.257 7.267 -3.601 1.00 76.88 151 ALA A C 1
ATOM 1249 O O . ALA A 1 151 ? -4.520 7.995 -2.936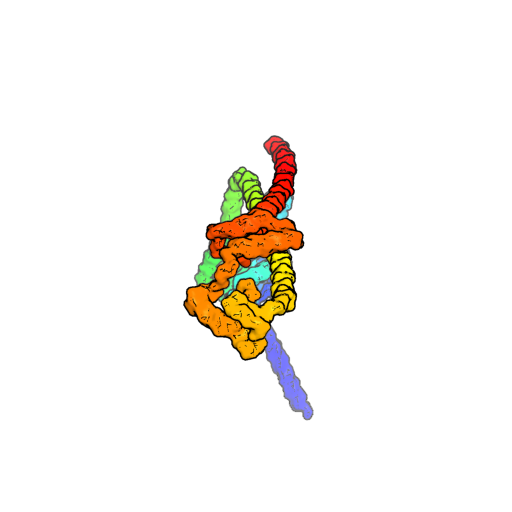 1.00 76.88 151 ALA A O 1
ATOM 1250 N N . ASN A 1 152 ? -5.793 7.662 -4.761 1.00 66.88 152 ASN A N 1
ATOM 1251 C CA . ASN A 1 152 ? -5.500 8.948 -5.395 1.00 66.88 152 ASN A CA 1
ATOM 1252 C C . ASN A 1 152 ? -6.092 10.158 -4.653 1.00 66.88 152 ASN A C 1
ATOM 1254 O O . ASN A 1 152 ? -5.646 11.276 -4.883 1.00 66.88 152 ASN A O 1
ATOM 1258 N N . PHE A 1 153 ? -7.051 9.979 -3.738 1.00 68.44 153 PHE A N 1
ATOM 1259 C CA . PHE A 1 153 ? -7.702 11.100 -3.041 1.00 68.44 153 PHE A CA 1
ATOM 1260 C C . PHE A 1 153 ? -6.849 11.752 -1.938 1.00 68.44 153 PHE A C 1
ATOM 1262 O O . PHE A 1 153 ? -7.398 12.389 -1.042 1.00 68.44 153 PHE A O 1
ATOM 1269 N N . HIS A 1 154 ? -5.522 11.576 -1.949 1.00 76.44 154 HIS A N 1
ATOM 1270 C CA . HIS A 1 154 ? -4.616 12.039 -0.886 1.00 76.44 154 HIS A CA 1
ATOM 1271 C C . HIS A 1 154 ? -5.036 11.594 0.529 1.00 76.44 154 HIS A C 1
ATOM 1273 O O . HIS A 1 154 ? -4.558 12.140 1.525 1.00 76.44 154 HIS A O 1
ATOM 1279 N N . ILE A 1 155 ? -5.899 10.569 0.628 1.00 80.56 155 ILE A N 1
ATOM 1280 C CA . ILE A 1 155 ? -6.400 10.031 1.896 1.00 80.56 155 ILE A CA 1
ATOM 1281 C C . ILE A 1 155 ? -5.213 9.616 2.752 1.00 80.56 155 ILE A C 1
ATOM 1283 O O . ILE A 1 155 ? -5.127 10.001 3.910 1.00 80.56 155 ILE A O 1
ATOM 1287 N N . ASN A 1 156 ? -4.243 8.923 2.156 1.00 81.00 156 ASN A N 1
ATOM 1288 C CA . ASN A 1 156 ? -3.075 8.465 2.889 1.00 81.00 156 ASN A CA 1
ATOM 1289 C C . ASN A 1 156 ? -2.241 9.626 3.445 1.00 81.00 156 ASN A C 1
ATOM 1291 O O . ASN A 1 156 ? -1.839 9.556 4.594 1.00 81.00 156 ASN A O 1
ATOM 1295 N N . SER A 1 157 ? -1.971 10.695 2.693 1.00 86.75 157 SER A N 1
ATOM 1296 C CA . SER A 1 157 ? -1.074 11.752 3.185 1.00 86.75 157 SER A CA 1
ATOM 1297 C C . SER A 1 157 ? -1.730 12.662 4.222 1.00 86.75 157 SER A C 1
ATOM 1299 O O . SER A 1 157 ? -1.095 12.971 5.225 1.00 86.75 157 SER A O 1
ATOM 1301 N N . ILE A 1 158 ? -2.982 13.076 3.997 1.00 89.06 158 ILE A N 1
ATOM 1302 C CA . ILE A 1 158 ? -3.678 14.035 4.872 1.00 89.06 158 ILE A CA 1
ATOM 1303 C C . ILE A 1 158 ? -4.174 13.341 6.141 1.00 89.06 158 ILE A C 1
ATOM 1305 O O . ILE A 1 158 ? -3.973 13.837 7.244 1.00 89.06 158 ILE A O 1
ATOM 1309 N N . LEU A 1 159 ? -4.795 12.167 6.006 1.00 91.69 159 LEU A N 1
ATOM 1310 C CA . LEU A 1 159 ? -5.352 11.475 7.163 1.00 91.69 159 LEU A CA 1
ATOM 1311 C C . LEU A 1 159 ? -4.255 10.885 8.051 1.00 91.69 159 LEU A C 1
ATOM 1313 O O . LEU A 1 159 ? -4.362 10.948 9.272 1.00 91.69 159 LEU A O 1
ATOM 1317 N N . LEU A 1 160 ? -3.184 10.323 7.471 1.00 92.25 160 LEU A N 1
ATOM 1318 C CA . LEU A 1 160 ? -2.107 9.764 8.292 1.00 92.25 160 LEU A CA 1
ATOM 1319 C C . LEU A 1 160 ? -1.369 10.845 9.080 1.00 92.25 160 LEU A C 1
ATOM 1321 O O . LEU A 1 160 ? -0.980 10.561 10.208 1.00 92.25 160 LEU A O 1
ATOM 1325 N N . SER A 1 161 ? -1.167 12.050 8.533 1.00 93.25 161 SER A N 1
ATOM 1326 C CA . SER A 1 161 ? -0.476 13.115 9.270 1.00 93.25 161 SER A CA 1
ATOM 1327 C C . SER A 1 161 ? -1.291 13.580 10.480 1.00 93.25 161 SER A C 1
ATOM 1329 O O . SER A 1 161 ? -0.741 13.645 11.577 1.00 93.25 161 SER A O 1
ATOM 1331 N N . GLU A 1 162 ? -2.599 13.800 10.317 1.00 94.81 162 GLU A N 1
ATOM 1332 C CA . GLU A 1 162 ? -3.505 14.166 11.415 1.00 94.81 162 GLU A CA 1
ATOM 1333 C C . GLU A 1 162 ? -3.559 13.067 12.493 1.00 94.81 162 GLU A C 1
ATOM 1335 O O . GLU A 1 162 ? -3.300 13.334 13.668 1.00 94.81 162 GLU A O 1
ATOM 1340 N N . LEU A 1 163 ? -3.783 11.805 12.102 1.00 94.94 163 LEU A N 1
ATOM 1341 C CA . LEU A 1 163 ? -3.862 10.686 13.054 1.00 94.94 163 LEU A CA 1
ATOM 1342 C C . LEU A 1 163 ? -2.541 10.433 13.785 1.00 94.94 163 LEU A C 1
ATOM 1344 O O . LEU A 1 163 ? -2.536 10.053 14.957 1.00 94.94 163 LEU A O 1
ATOM 1348 N N . GLN A 1 164 ? -1.404 10.630 13.114 1.00 94.25 164 GLN A N 1
ATOM 1349 C CA . GLN A 1 164 ? -0.100 10.496 13.760 1.00 94.25 164 GLN A CA 1
ATOM 1350 C C . GLN A 1 164 ? 0.112 11.552 14.843 1.00 94.25 164 GLN A C 1
ATOM 1352 O O . GLN A 1 164 ? 0.704 11.229 15.873 1.00 94.25 164 GLN A O 1
ATOM 1357 N N . VAL A 1 165 ? -0.365 12.783 14.642 1.00 95.44 165 VAL A N 1
ATOM 1358 C CA . VAL A 1 165 ? -0.288 13.839 15.662 1.00 95.44 165 VAL A CA 1
ATOM 1359 C C . VAL A 1 165 ? -1.126 13.463 16.883 1.00 95.44 165 VAL A C 1
ATOM 1361 O O . VAL A 1 165 ? -0.624 13.516 18.003 1.00 95.44 165 VAL A O 1
ATOM 1364 N N . GLU A 1 166 ? -2.356 12.988 16.690 1.00 96.38 166 GLU A N 1
ATOM 1365 C CA . GLU A 1 166 ? -3.232 12.597 17.804 1.00 96.38 166 GLU A CA 1
ATOM 1366 C C . GLU A 1 166 ? -2.663 11.446 18.634 1.00 96.38 166 GLU A C 1
ATOM 1368 O O . GLU A 1 166 ? -2.657 11.500 19.865 1.00 96.38 166 GLU A O 1
ATOM 1373 N N . ILE A 1 167 ? -2.117 10.429 17.966 1.00 94.62 167 ILE A N 1
ATOM 1374 C CA . ILE A 1 167 ? -1.498 9.283 18.641 1.00 94.62 167 ILE A CA 1
ATOM 1375 C C . ILE A 1 167 ? -0.229 9.703 19.384 1.00 94.62 167 ILE A C 1
ATOM 1377 O O . ILE A 1 167 ? 0.017 9.228 20.493 1.00 94.62 167 ILE A O 1
ATOM 1381 N N . ARG A 1 168 ? 0.581 10.608 18.816 1.00 92.88 168 ARG A N 1
ATOM 1382 C CA . ARG A 1 168 ? 1.763 11.156 19.506 1.00 92.88 168 ARG A CA 1
ATOM 1383 C C . ARG A 1 168 ? 1.384 11.958 20.745 1.00 92.88 168 ARG A C 1
ATOM 1385 O O . ARG A 1 168 ? 2.083 11.845 21.747 1.00 92.88 168 ARG A O 1
ATOM 1392 N N . ASN A 1 169 ? 0.271 12.685 20.685 1.00 96.12 169 ASN A N 1
ATOM 1393 C CA . ASN A 1 169 ? -0.262 13.474 21.794 1.00 96.12 169 ASN A CA 1
ATOM 1394 C C . ASN A 1 169 ? -0.962 12.620 22.866 1.00 96.12 169 ASN A C 1
ATOM 1396 O O . ASN A 1 169 ? -1.479 13.167 23.834 1.00 96.12 169 ASN A O 1
ATOM 1400 N N . GLY A 1 170 ? -0.996 11.291 22.710 1.00 93.88 170 GLY A N 1
ATOM 1401 C CA . GLY A 1 170 ? -1.616 10.396 23.686 1.00 93.88 170 GLY A CA 1
ATOM 1402 C C . GLY A 1 170 ? -3.140 10.506 23.730 1.00 93.88 170 GLY A C 1
ATOM 1403 O O . GLY A 1 170 ? -3.742 10.194 24.757 1.00 93.88 170 GLY A O 1
ATOM 1404 N N . GLN A 1 171 ? -3.773 10.945 22.636 1.00 97.19 171 GLN A N 1
ATOM 1405 C CA . GLN A 1 171 ? -5.231 10.944 22.534 1.00 97.19 171 GLN A CA 1
ATOM 1406 C C . GLN A 1 171 ? -5.785 9.530 22.733 1.00 97.19 171 GLN A C 1
ATOM 1408 O O . GLN A 1 171 ? -5.166 8.531 22.352 1.00 97.19 171 GLN A O 1
ATOM 1413 N N . LYS A 1 172 ? -6.980 9.442 23.328 1.00 96.81 172 LYS A N 1
ATOM 1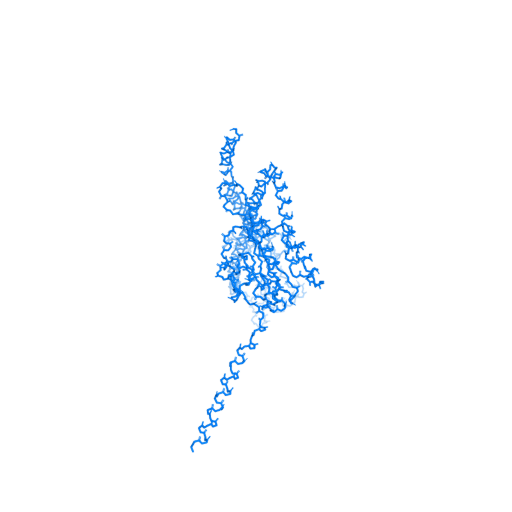414 C CA . LYS A 1 172 ? -7.639 8.156 23.590 1.00 96.81 172 LYS A CA 1
ATOM 1415 C C . LYS A 1 172 ? -7.813 7.387 22.268 1.00 96.81 172 LYS A C 1
ATOM 1417 O O . LYS A 1 172 ? -8.388 7.950 21.335 1.00 96.81 172 LYS A O 1
ATOM 1422 N N . PRO A 1 173 ? -7.413 6.103 22.172 1.00 95.88 173 PRO A N 1
ATOM 1423 C CA . PRO A 1 173 ? -7.497 5.336 20.924 1.00 95.88 173 PRO A CA 1
ATOM 1424 C C . PRO A 1 173 ? -8.900 5.297 20.304 1.00 95.88 173 PRO A C 1
ATOM 1426 O O . PRO A 1 173 ? -9.038 5.350 19.085 1.00 95.88 173 PRO A O 1
ATOM 1429 N N . ALA A 1 174 ? -9.944 5.282 21.139 1.00 96.81 174 ALA A N 1
ATOM 1430 C CA . ALA A 1 174 ? -11.336 5.368 20.702 1.00 96.81 174 ALA A CA 1
ATOM 1431 C C . ALA A 1 174 ? -11.636 6.654 19.913 1.00 96.81 174 ALA A C 1
ATOM 1433 O O . ALA A 1 174 ? -12.301 6.612 18.875 1.00 96.81 174 ALA A O 1
ATOM 1434 N N . LEU A 1 175 ? -11.111 7.792 20.383 1.00 96.50 175 LEU A N 1
ATOM 1435 C CA . LEU A 1 175 ? -11.290 9.093 19.746 1.00 96.50 175 LEU A CA 1
ATOM 1436 C C . LEU A 1 175 ? -10.540 9.150 18.414 1.00 96.50 175 LEU A C 1
ATOM 1438 O O . LEU A 1 175 ? -11.125 9.559 17.418 1.00 96.50 175 LEU A O 1
ATOM 1442 N N . VAL A 1 176 ? -9.301 8.649 18.381 1.00 96.75 176 VAL A N 1
ATOM 1443 C CA . VAL A 1 176 ? -8.481 8.575 17.159 1.00 96.75 176 VAL A CA 1
ATOM 1444 C C . VAL A 1 176 ? -9.171 7.735 16.083 1.00 96.75 176 VAL A C 1
ATOM 1446 O O . VAL A 1 176 ? -9.283 8.158 14.934 1.00 96.75 176 VAL A O 1
ATOM 1449 N N . VAL A 1 177 ? -9.682 6.550 16.441 1.00 96.69 177 VAL A N 1
ATOM 1450 C CA . VAL A 1 177 ? -10.421 5.684 15.503 1.00 96.69 177 VAL A CA 1
ATOM 1451 C C . VAL A 1 177 ? -11.687 6.379 15.007 1.00 96.69 177 VAL A C 1
ATOM 1453 O O . VAL A 1 177 ? -11.963 6.384 13.808 1.00 96.69 177 VAL A O 1
ATOM 1456 N N . THR A 1 178 ? -12.448 6.994 15.912 1.00 96.94 178 THR A N 1
ATOM 1457 C CA . THR A 1 178 ? -13.686 7.698 15.561 1.00 96.94 178 THR A CA 1
ATOM 1458 C C . THR A 1 178 ? -13.408 8.868 14.620 1.00 96.94 178 THR A C 1
ATOM 1460 O O . THR A 1 178 ? -14.056 8.985 13.579 1.00 96.94 178 THR A O 1
ATOM 1463 N N . HIS A 1 179 ? -12.408 9.695 14.931 1.00 96.19 179 HIS A N 1
ATOM 1464 C CA . HIS A 1 179 ? -12.002 10.811 14.085 1.00 96.19 179 HIS A CA 1
ATOM 1465 C C . HIS A 1 179 ? -11.522 10.325 12.714 1.00 96.19 179 HIS A C 1
ATOM 1467 O O . HIS A 1 179 ? -11.971 10.859 11.698 1.00 96.19 179 HIS A O 1
ATOM 1473 N N . ALA A 1 180 ? -10.723 9.252 12.661 1.00 95.75 180 ALA A N 1
ATOM 1474 C CA . ALA A 1 180 ? -10.286 8.647 11.405 1.00 95.75 180 ALA A CA 1
ATOM 1475 C C . ALA A 1 180 ? -11.470 8.287 10.497 1.00 95.75 180 ALA A C 1
ATOM 1477 O O . ALA A 1 180 ? -11.489 8.642 9.318 1.00 95.75 180 ALA A O 1
ATOM 1478 N N . ILE A 1 181 ? -12.480 7.610 11.048 1.00 95.12 181 ILE A N 1
ATOM 1479 C CA . ILE A 1 181 ? -13.651 7.153 10.289 1.00 95.12 181 ILE A CA 1
ATOM 1480 C C . ILE A 1 181 ? -14.511 8.340 9.838 1.00 95.12 181 ILE A C 1
ATOM 1482 O O . ILE A 1 181 ? -14.932 8.390 8.681 1.00 95.12 181 ILE A O 1
ATOM 1486 N N . LEU A 1 182 ? -14.746 9.321 10.712 1.00 94.81 182 LEU A N 1
ATOM 1487 C CA . LEU A 1 182 ? -15.526 10.516 10.371 1.00 94.81 182 LEU A CA 1
ATOM 1488 C C . LEU A 1 182 ? -14.829 11.370 9.304 1.00 94.81 182 LEU A C 1
ATOM 1490 O O . LEU A 1 182 ? -15.487 11.876 8.391 1.00 94.81 182 LEU A O 1
ATOM 1494 N N . LYS A 1 183 ? -13.499 11.491 9.368 1.00 94.50 183 LYS A N 1
ATOM 1495 C CA . LYS A 1 183 ? -12.704 12.199 8.359 1.00 94.50 183 LYS A CA 1
ATOM 1496 C C . LYS A 1 183 ? -12.694 11.447 7.028 1.00 94.50 183 LYS A C 1
ATOM 1498 O O . LYS A 1 183 ? -12.896 12.067 5.987 1.00 94.50 183 LYS A O 1
ATOM 1503 N N . LEU A 1 184 ? -12.579 10.115 7.036 1.00 92.25 184 LEU A N 1
ATOM 1504 C CA . LEU A 1 184 ? -12.776 9.297 5.829 1.00 92.25 184 LEU A CA 1
ATOM 1505 C C . LEU A 1 184 ? -14.157 9.539 5.212 1.00 92.25 184 LEU A C 1
ATOM 1507 O O . LEU A 1 184 ? -14.275 9.745 4.003 1.00 92.25 184 LEU A O 1
ATOM 1511 N N . GLN A 1 185 ? -15.203 9.571 6.037 1.00 91.75 185 GLN A N 1
ATOM 1512 C CA . GLN A 1 185 ? -16.564 9.835 5.585 1.00 91.75 185 GLN A CA 1
ATOM 1513 C C . GLN A 1 185 ? -16.716 11.228 4.962 1.00 91.75 185 GLN A C 1
ATOM 1515 O O . GLN A 1 185 ? -17.362 11.365 3.918 1.00 91.75 185 GLN A O 1
ATOM 1520 N N . SER A 1 186 ? -16.122 12.267 5.550 1.00 91.38 186 SER A N 1
ATOM 1521 C CA . SER A 1 186 ? -16.178 13.621 4.987 1.00 91.38 186 SER A CA 1
ATOM 1522 C C . SER A 1 186 ? -15.400 13.729 3.668 1.00 91.38 186 SER A C 1
ATOM 1524 O O . SER A 1 186 ? -15.918 14.285 2.698 1.00 91.38 186 SER A O 1
ATOM 1526 N N . MET A 1 187 ? -1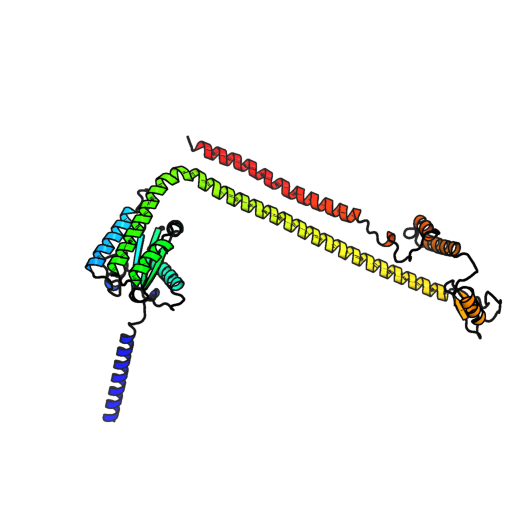4.221 13.107 3.565 1.00 89.88 187 MET A N 1
ATOM 1527 C CA . MET A 1 187 ? -13.431 13.075 2.325 1.00 89.88 187 MET A CA 1
ATOM 1528 C C . MET A 1 187 ? -14.170 12.356 1.185 1.00 89.88 187 MET A C 1
ATOM 1530 O O . MET A 1 187 ? -14.186 12.831 0.045 1.00 89.88 187 MET A O 1
ATOM 1534 N N . LEU A 1 188 ? -14.835 11.239 1.487 1.00 87.56 188 LEU A N 1
ATOM 1535 C CA . LEU A 1 188 ? -15.560 10.441 0.493 1.00 87.56 188 LEU A CA 1
ATOM 1536 C C . LEU A 1 188 ? -16.913 11.057 0.104 1.00 87.56 188 LEU A C 1
ATOM 1538 O O . LEU A 1 188 ? -17.327 10.985 -1.052 1.00 87.56 188 LEU A O 1
ATOM 1542 N N . SER A 1 189 ? -17.598 11.724 1.033 1.00 85.19 189 SER A N 1
ATOM 1543 C CA . SER A 1 189 ? -18.844 12.436 0.713 1.00 85.19 189 SER A CA 1
ATOM 1544 C C . SER A 1 189 ? -18.603 13.682 -0.149 1.00 85.19 189 SER A C 1
ATOM 1546 O O . SER A 1 189 ? -19.336 13.912 -1.114 1.00 85.19 189 SER A O 1
ATOM 1548 N N . ASN A 1 190 ? -17.543 14.451 0.125 1.00 81.75 190 ASN A N 1
ATOM 1549 C CA . ASN A 1 190 ? -17.180 15.626 -0.674 1.00 81.75 190 ASN A CA 1
ATOM 1550 C C . ASN A 1 190 ? -16.763 15.259 -2.104 1.00 81.75 190 ASN A C 1
ATOM 1552 O O . ASN A 1 190 ? -17.096 15.968 -3.055 1.00 81.75 190 ASN A O 1
ATOM 1556 N N . THR A 1 191 ? -16.066 14.136 -2.273 1.00 72.75 191 THR A N 1
ATOM 1557 C CA . THR A 1 191 ? -15.689 13.624 -3.598 1.00 72.75 191 THR A CA 1
ATOM 1558 C C . THR A 1 191 ? -16.890 13.077 -4.358 1.00 72.75 191 THR A C 1
ATOM 1560 O O . THR A 1 191 ? -16.995 13.341 -5.553 1.00 72.75 191 THR A O 1
ATOM 1563 N N . SER A 1 192 ? -17.845 12.425 -3.684 1.00 66.44 192 SER A N 1
ATOM 1564 C CA . SER A 1 192 ? -19.106 12.014 -4.316 1.00 66.44 192 SER A CA 1
ATOM 1565 C C . SER A 1 192 ? -19.870 13.206 -4.894 1.00 66.44 192 SER A C 1
ATOM 1567 O O . SER A 1 192 ? -20.316 13.122 -6.032 1.00 66.44 192 SER A O 1
ATOM 1569 N N . LYS A 1 193 ? -19.985 14.324 -4.159 1.00 65.56 193 LYS A N 1
ATOM 1570 C CA . LYS A 1 193 ? -20.660 15.539 -4.658 1.00 65.56 193 LYS A CA 1
ATOM 1571 C C . LYS A 1 193 ? -19.946 16.149 -5.866 1.00 65.56 193 LYS A C 1
ATOM 1573 O O . LYS A 1 193 ? -20.599 16.580 -6.810 1.00 65.56 193 LYS A O 1
ATOM 1578 N N . LYS A 1 194 ? -18.608 16.157 -5.859 1.00 59.16 194 LYS A N 1
ATOM 1579 C CA . LYS A 1 194 ? -17.814 16.656 -6.992 1.00 59.16 194 LYS A CA 1
ATOM 1580 C C . LYS A 1 194 ? -17.907 15.736 -8.211 1.00 59.16 194 LYS A C 1
ATOM 1582 O O . LYS A 1 194 ? -18.001 16.240 -9.322 1.00 59.16 194 LYS A O 1
ATOM 1587 N N . HIS A 1 195 ? -17.946 14.415 -8.029 1.00 52.59 195 HIS A N 1
ATOM 1588 C CA . HIS A 1 195 ? -18.042 13.463 -9.139 1.00 52.59 195 HIS A CA 1
ATOM 1589 C C . HIS A 1 195 ? -19.388 13.496 -9.869 1.00 52.59 195 HIS A C 1
ATOM 1591 O O . HIS A 1 195 ? -19.400 13.242 -11.069 1.00 52.59 195 HIS A O 1
ATOM 1597 N N . THR A 1 196 ? -20.502 13.850 -9.220 1.00 52.59 196 THR A N 1
ATOM 1598 C CA . THR A 1 196 ? -21.779 14.044 -9.934 1.00 52.59 196 THR A CA 1
ATOM 1599 C C . THR A 1 196 ? -21.699 15.211 -10.920 1.00 52.59 196 THR A C 1
ATOM 1601 O O . THR A 1 196 ? -22.235 15.125 -12.019 1.00 52.59 196 THR A O 1
ATOM 1604 N N . VAL A 1 197 ? -20.965 16.269 -10.565 1.00 48.84 197 VAL A N 1
ATOM 1605 C CA . VAL A 1 197 ? -20.727 17.429 -11.440 1.00 48.84 197 VAL A CA 1
ATOM 1606 C C . VAL A 1 197 ? -19.671 17.105 -12.502 1.00 48.84 197 VAL A C 1
ATOM 1608 O O . VAL A 1 197 ? -19.823 17.455 -13.668 1.00 48.84 197 VAL A O 1
ATOM 1611 N N . TYR A 1 198 ? -18.619 16.373 -12.130 1.00 39.31 198 TYR A N 1
ATOM 1612 C CA . TYR A 1 198 ? -17.501 16.074 -13.024 1.00 39.31 198 TYR A CA 1
ATOM 1613 C C . TYR A 1 198 ? -17.798 14.950 -14.025 1.00 39.31 198 TYR A C 1
ATOM 1615 O O . TYR A 1 198 ? -17.290 15.007 -15.137 1.00 39.31 198 TYR A O 1
ATOM 1623 N N . ASN A 1 199 ? -18.635 13.955 -13.709 1.00 44.41 199 ASN A N 1
ATOM 1624 C CA . ASN A 1 199 ? -18.987 12.883 -14.656 1.00 44.41 199 ASN A CA 1
ATOM 1625 C C . ASN A 1 199 ? -19.903 13.371 -15.795 1.00 44.41 199 ASN A C 1
ATOM 1627 O O . ASN A 1 199 ? -19.899 12.764 -16.859 1.00 44.41 199 ASN A O 1
ATOM 1631 N N . SER A 1 200 ? -20.610 14.492 -15.607 1.00 46.28 200 SER A N 1
ATOM 1632 C CA . SER A 1 200 ? -21.298 15.213 -16.692 1.00 46.28 200 SER A CA 1
ATOM 1633 C C . SER A 1 200 ? -20.303 15.870 -17.668 1.00 46.28 200 SER A C 1
ATOM 1635 O O . SER A 1 200 ? -20.554 15.955 -18.864 1.00 46.28 200 SER A O 1
ATOM 1637 N N . LEU A 1 201 ? -19.117 16.257 -17.181 1.00 43.47 201 LEU A N 1
ATOM 1638 C CA . LEU A 1 201 ? -18.079 16.942 -17.965 1.00 43.47 201 LEU A CA 1
ATOM 1639 C C . LEU A 1 201 ? -16.961 16.013 -18.486 1.00 43.47 201 LEU A C 1
ATOM 1641 O O . LEU A 1 201 ? -16.323 16.316 -19.490 1.00 43.47 201 LEU A O 1
ATOM 1645 N N . THR A 1 202 ? -16.705 14.870 -17.840 1.00 41.62 202 THR A N 1
ATOM 1646 C CA . THR A 1 202 ? -15.530 14.012 -18.117 1.00 41.62 202 THR A CA 1
ATOM 1647 C C . THR A 1 202 ? -15.773 12.803 -19.009 1.00 41.62 202 THR A C 1
ATOM 1649 O O . THR A 1 202 ? -14.792 12.167 -19.404 1.00 41.62 202 THR A O 1
ATOM 1652 N N . GLY A 1 203 ? -17.015 12.535 -19.428 1.00 44.16 203 GLY A N 1
ATOM 1653 C CA . GLY A 1 203 ? -17.278 11.598 -20.532 1.00 44.16 203 GLY A CA 1
ATOM 1654 C C . GLY A 1 203 ? -16.451 11.930 -21.785 1.00 44.16 203 GLY A C 1
ATOM 1655 O O . GLY A 1 203 ? -15.941 11.030 -22.445 1.00 44.16 203 GLY A O 1
ATOM 1656 N N . ASN A 1 204 ? -16.185 13.220 -22.016 1.00 45.91 204 ASN A N 1
ATOM 1657 C CA . ASN A 1 204 ? -15.374 13.701 -23.136 1.00 45.91 204 ASN A CA 1
ATOM 1658 C C . ASN A 1 204 ? -13.857 13.722 -22.858 1.00 45.91 204 ASN A C 1
ATOM 1660 O O . ASN A 1 204 ? -13.065 13.699 -23.796 1.00 45.91 204 ASN A O 1
ATOM 1664 N N . LEU A 1 205 ? -13.415 13.725 -21.593 1.00 46.41 205 LEU A N 1
ATOM 1665 C CA . LEU A 1 205 ? -11.992 13.890 -21.256 1.00 46.41 205 LEU A CA 1
ATOM 1666 C C . LEU A 1 205 ? -11.223 12.560 -21.180 1.00 46.41 205 LEU A C 1
ATOM 1668 O O . LEU A 1 205 ? -10.054 12.494 -21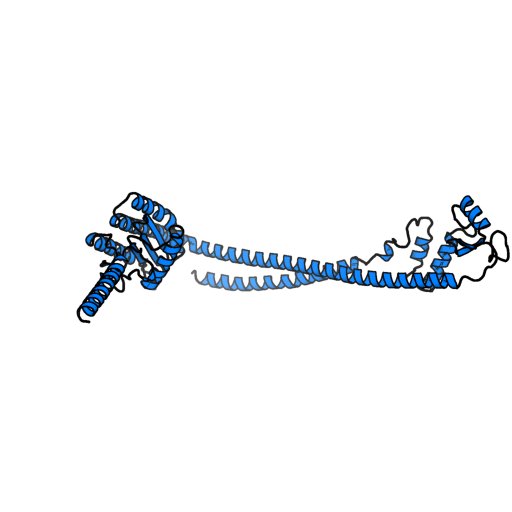.555 1.00 46.41 205 LEU A O 1
ATOM 1672 N N . ILE A 1 206 ? -11.874 11.479 -20.733 1.00 51.16 206 ILE A N 1
ATOM 1673 C CA . ILE A 1 206 ? -11.248 10.143 -20.658 1.00 51.16 206 ILE A CA 1
ATOM 1674 C C . ILE A 1 206 ? -10.999 9.578 -22.068 1.00 51.16 206 ILE A C 1
ATOM 1676 O O . ILE A 1 206 ? -10.007 8.881 -22.288 1.00 51.16 206 ILE A O 1
ATOM 1680 N N . PHE A 1 207 ? -11.840 9.948 -23.041 1.00 51.25 207 PHE A N 1
ATOM 1681 C CA . PHE A 1 207 ? -11.624 9.643 -24.456 1.00 51.25 207 PHE A CA 1
ATOM 1682 C C . PHE A 1 207 ? -10.326 10.281 -24.985 1.00 51.25 207 PHE A C 1
ATOM 1684 O O . PHE A 1 207 ? -9.522 9.606 -25.625 1.00 51.25 207 PHE A O 1
ATOM 1691 N N . LEU A 1 208 ? -10.053 11.541 -24.628 1.00 52.66 208 LEU A N 1
ATOM 1692 C CA . LEU A 1 208 ? -8.846 12.258 -25.059 1.00 52.66 208 LEU A CA 1
ATOM 1693 C C . LEU A 1 208 ? -7.556 11.689 -24.447 1.00 52.66 208 LEU A C 1
ATOM 1695 O O . LEU A 1 208 ? -6.518 11.670 -25.107 1.00 52.66 208 LEU A O 1
ATOM 1699 N N . GLN A 1 209 ? -7.608 11.177 -23.215 1.00 56.56 209 GLN A N 1
ATOM 1700 C CA . GLN A 1 209 ? -6.427 10.613 -22.553 1.00 56.56 209 GLN A CA 1
ATOM 1701 C C . GLN A 1 209 ? -6.066 9.208 -23.064 1.00 56.56 209 GLN A C 1
ATOM 1703 O O . GLN A 1 209 ? -4.888 8.863 -23.152 1.00 56.56 209 GLN A O 1
ATOM 1708 N N . HIS A 1 210 ? -7.058 8.399 -23.445 1.00 60.38 210 HIS A N 1
ATOM 1709 C CA . HIS A 1 210 ? -6.787 7.133 -24.130 1.00 60.38 210 HIS A CA 1
ATOM 1710 C C . HIS A 1 210 ? -6.288 7.352 -25.564 1.00 60.38 210 HIS A C 1
ATOM 1712 O O . HIS A 1 210 ? -5.427 6.603 -26.024 1.00 60.38 210 HIS A O 1
ATOM 1718 N N . PHE A 1 211 ? -6.770 8.400 -26.238 1.00 63.03 211 PHE A N 1
ATOM 1719 C CA . PHE A 1 211 ? -6.313 8.777 -27.574 1.00 63.03 211 PHE A CA 1
ATOM 1720 C C . PHE A 1 211 ? -4.849 9.249 -27.577 1.00 63.03 211 PHE A C 1
ATOM 1722 O O . PHE A 1 211 ? -4.071 8.835 -28.434 1.00 63.03 211 PHE A O 1
ATOM 1729 N N . SER A 1 212 ? -4.427 10.036 -26.580 1.00 69.19 212 SER A N 1
ATOM 1730 C CA . SER A 1 212 ? -3.037 10.509 -26.491 1.00 69.19 212 SER A CA 1
ATOM 1731 C C . SER A 1 212 ? -2.036 9.390 -26.191 1.00 69.19 212 SER A C 1
ATOM 1733 O O . SER A 1 212 ? -0.947 9.386 -26.759 1.00 69.19 212 SER A O 1
ATOM 1735 N N . TYR A 1 213 ? -2.400 8.406 -25.364 1.00 72.38 213 TYR A N 1
ATOM 1736 C CA . TYR A 1 213 ? -1.523 7.266 -25.078 1.00 72.38 213 TYR A CA 1
ATOM 1737 C C . TYR A 1 213 ? -1.276 6.396 -26.320 1.00 72.38 213 TYR A C 1
ATOM 1739 O O . TYR A 1 213 ? -0.137 6.013 -26.581 1.00 72.38 213 TYR A O 1
ATOM 1747 N N . TRP A 1 214 ? -2.320 6.143 -27.116 1.00 72.50 214 TRP A N 1
ATOM 1748 C CA . TRP A 1 214 ? -2.196 5.415 -28.383 1.00 72.50 214 TRP A CA 1
ATOM 1749 C C . TRP A 1 214 ? -1.309 6.153 -29.391 1.00 72.50 214 TRP A C 1
ATOM 1751 O O . TRP A 1 214 ? -0.408 5.547 -29.965 1.00 72.50 214 TRP A O 1
ATOM 1761 N N . LEU A 1 215 ? -1.483 7.470 -29.533 1.00 73.44 215 LEU A N 1
ATOM 1762 C CA . LEU A 1 215 ? -0.644 8.283 -30.419 1.00 73.44 215 LEU A CA 1
ATOM 1763 C C . LEU A 1 215 ? 0.832 8.290 -29.999 1.00 73.44 215 LEU A C 1
ATOM 1765 O O . LEU A 1 215 ? 1.714 8.215 -30.852 1.00 73.44 215 LEU A O 1
ATOM 1769 N N . ILE A 1 216 ? 1.116 8.348 -28.694 1.00 78.25 216 ILE A N 1
ATOM 1770 C CA . ILE A 1 216 ? 2.493 8.306 -28.180 1.00 78.25 216 ILE A CA 1
ATOM 1771 C C . ILE A 1 216 ? 3.123 6.931 -28.427 1.00 78.25 216 ILE A C 1
ATOM 1773 O O . ILE A 1 216 ? 4.290 6.855 -28.810 1.00 78.25 216 ILE A O 1
ATOM 1777 N N . GLN A 1 217 ? 2.368 5.847 -28.235 1.00 78.81 217 GLN A N 1
ATOM 1778 C CA . GLN A 1 217 ? 2.865 4.492 -28.466 1.00 78.81 217 GLN A CA 1
ATOM 1779 C C . GLN A 1 217 ? 3.185 4.249 -29.948 1.00 78.81 217 GLN A C 1
ATOM 1781 O O . GLN A 1 217 ? 4.273 3.762 -30.258 1.00 78.81 217 GLN A O 1
ATOM 1786 N N . ASP A 1 218 ? 2.295 4.651 -30.857 1.00 76.94 218 ASP A N 1
ATOM 1787 C CA . ASP A 1 218 ? 2.524 4.515 -32.299 1.00 76.94 218 ASP A CA 1
ATOM 1788 C C . ASP A 1 218 ? 3.708 5.381 -32.768 1.00 76.94 218 ASP A C 1
ATOM 1790 O O . ASP A 1 218 ? 4.539 4.923 -33.558 1.00 76.94 218 ASP A O 1
ATOM 1794 N N . TYR A 1 219 ? 3.860 6.592 -32.220 1.00 81.81 219 TYR A N 1
ATOM 1795 C CA . TYR A 1 219 ? 5.009 7.459 -32.500 1.00 81.81 219 TYR A CA 1
ATOM 1796 C C . TYR A 1 219 ? 6.336 6.849 -32.024 1.00 81.81 219 TYR A C 1
ATOM 1798 O O . TYR A 1 219 ? 7.316 6.838 -32.769 1.00 81.81 219 TYR A O 1
ATOM 1806 N N . LEU A 1 220 ? 6.380 6.289 -30.810 1.00 81.69 220 LEU A N 1
ATOM 1807 C CA . LEU A 1 220 ? 7.586 5.640 -30.284 1.00 81.69 220 LEU A CA 1
ATOM 1808 C C . LEU A 1 220 ? 7.976 4.404 -31.103 1.00 81.69 220 LEU A C 1
ATOM 1810 O O . LEU A 1 220 ? 9.159 4.215 -31.390 1.00 81.69 220 LEU A O 1
ATOM 1814 N N . CYS A 1 221 ? 7.003 3.593 -31.527 1.00 80.19 221 CYS A N 1
ATOM 1815 C CA . CYS A 1 221 ? 7.253 2.458 -32.416 1.00 80.19 221 CYS A CA 1
ATOM 1816 C C . CYS A 1 221 ? 7.802 2.907 -33.778 1.00 80.19 221 CYS A C 1
ATOM 1818 O O . CYS A 1 221 ? 8.743 2.297 -34.291 1.00 80.19 221 CYS A O 1
ATOM 1820 N N . PHE A 1 222 ? 7.270 3.996 -34.337 1.00 80.62 222 PHE A N 1
ATOM 1821 C CA . PHE A 1 222 ? 7.756 4.566 -35.592 1.00 80.62 222 PHE A CA 1
ATOM 1822 C C . PHE A 1 222 ? 9.206 5.056 -35.475 1.00 80.62 222 PHE A C 1
ATOM 1824 O O . PHE A 1 222 ? 10.060 4.642 -36.262 1.00 80.62 222 PHE A O 1
ATOM 1831 N N . VAL A 1 223 ? 9.528 5.849 -34.449 1.00 82.62 223 VAL A N 1
ATOM 1832 C CA . VAL A 1 223 ? 10.897 6.347 -34.219 1.00 82.62 223 VAL A CA 1
ATOM 1833 C C . VAL A 1 223 ? 11.880 5.194 -33.986 1.00 82.62 223 VAL A C 1
ATOM 1835 O O . VAL A 1 223 ? 12.971 5.191 -34.559 1.00 82.62 223 VAL A O 1
ATOM 1838 N N . ALA A 1 224 ? 11.489 4.178 -33.211 1.00 80.56 224 ALA A N 1
ATOM 1839 C CA . ALA A 1 224 ? 12.316 2.994 -32.987 1.00 80.56 224 ALA A CA 1
ATOM 1840 C C . ALA A 1 224 ? 12.598 2.226 -34.291 1.00 80.56 224 ALA A C 1
ATOM 1842 O O . ALA A 1 224 ? 13.730 1.798 -34.515 1.00 80.56 224 ALA A O 1
ATOM 1843 N N . SER A 1 225 ? 11.604 2.095 -35.178 1.00 80.12 225 SER A N 1
ATOM 1844 C CA . SER A 1 225 ? 11.779 1.414 -36.468 1.00 80.12 225 SER A CA 1
ATOM 1845 C C . SER A 1 225 ? 12.779 2.127 -37.386 1.00 80.12 225 SER A C 1
ATOM 1847 O O . SER A 1 225 ? 13.639 1.474 -37.978 1.00 80.12 225 SER A O 1
ATOM 1849 N N . ILE A 1 226 ? 12.747 3.466 -37.427 1.00 81.75 226 ILE A N 1
ATOM 1850 C CA . ILE A 1 226 ? 13.712 4.277 -38.182 1.00 81.75 226 ILE A CA 1
ATOM 1851 C C . ILE A 1 226 ? 15.120 4.089 -37.615 1.00 81.75 226 ILE A C 1
ATOM 1853 O O . ILE A 1 226 ? 16.069 3.872 -38.366 1.00 81.75 226 ILE A O 1
ATOM 1857 N N . PHE A 1 227 ? 15.262 4.130 -36.289 1.00 81.06 227 PHE A N 1
ATOM 1858 C CA . PHE A 1 227 ? 16.562 3.978 -35.640 1.00 81.06 227 PHE A CA 1
ATOM 1859 C C . PHE A 1 227 ? 17.198 2.610 -35.933 1.00 81.06 227 PHE A C 1
ATOM 1861 O O . PHE A 1 227 ? 18.379 2.533 -36.275 1.00 81.06 227 PHE A O 1
ATOM 1868 N N . ILE A 1 228 ? 16.403 1.535 -35.889 1.00 82.44 228 ILE A N 1
ATOM 1869 C CA . ILE A 1 228 ? 16.853 0.183 -36.253 1.00 82.44 228 ILE A CA 1
ATOM 1870 C C . ILE A 1 228 ? 17.280 0.126 -37.726 1.00 82.44 228 ILE A C 1
ATOM 1872 O O . ILE A 1 228 ? 18.340 -0.422 -38.029 1.00 82.44 228 ILE A O 1
ATOM 1876 N N . ALA A 1 229 ? 16.506 0.720 -38.640 1.00 81.56 229 ALA A N 1
ATOM 1877 C CA . ALA A 1 229 ? 16.837 0.742 -40.066 1.00 81.56 229 ALA A CA 1
ATOM 1878 C C . ALA A 1 229 ? 18.169 1.462 -40.352 1.00 81.56 229 ALA A C 1
ATOM 1880 O O . ALA A 1 229 ? 18.983 0.976 -41.145 1.00 81.56 229 ALA A O 1
ATOM 1881 N N . VAL A 1 230 ? 18.436 2.579 -39.667 1.00 84.44 230 VAL A N 1
ATOM 1882 C CA . VAL A 1 230 ? 19.709 3.310 -39.777 1.00 84.44 230 VAL A CA 1
ATOM 1883 C C . VAL A 1 230 ? 20.874 2.463 -39.264 1.00 84.44 230 VAL A C 1
ATOM 1885 O O . VAL A 1 230 ? 21.887 2.343 -39.953 1.00 84.44 230 VAL A O 1
ATOM 1888 N N . ILE A 1 231 ? 20.730 1.821 -38.100 1.00 85.12 231 ILE A N 1
ATOM 1889 C CA . ILE A 1 231 ? 21.776 0.949 -37.542 1.00 85.12 231 ILE A CA 1
ATOM 1890 C C . ILE A 1 231 ? 22.092 -0.207 -38.494 1.00 85.12 231 ILE A C 1
ATOM 1892 O O . ILE A 1 231 ? 23.261 -0.453 -38.789 1.00 85.12 231 ILE A O 1
ATOM 1896 N N . LEU A 1 232 ? 21.071 -0.892 -39.013 1.00 84.06 232 LEU A N 1
ATOM 1897 C CA . LEU A 1 232 ? 21.264 -1.993 -39.960 1.00 84.06 232 LEU A CA 1
ATOM 1898 C C . LEU A 1 232 ? 21.974 -1.526 -41.235 1.00 84.06 232 LEU A C 1
ATOM 1900 O O . LEU A 1 232 ? 22.870 -2.211 -41.728 1.00 84.06 232 LEU A O 1
ATOM 1904 N N . SER A 1 233 ? 21.638 -0.334 -41.726 1.00 82.94 233 SER A N 1
ATOM 1905 C CA . SER A 1 233 ? 22.287 0.260 -42.898 1.00 82.94 233 SER A CA 1
ATOM 1906 C C . SER A 1 233 ? 23.769 0.564 -42.649 1.00 82.94 233 SER A C 1
ATOM 1908 O O . SER A 1 233 ? 24.605 0.299 -43.512 1.00 82.94 233 SER A O 1
ATOM 1910 N N . LEU A 1 234 ? 24.122 1.058 -41.458 1.00 86.38 234 LEU A N 1
ATOM 1911 C CA . LEU A 1 234 ? 25.516 1.296 -41.068 1.00 86.38 234 LEU A CA 1
ATOM 1912 C C . LEU A 1 234 ? 26.307 -0.010 -40.918 1.00 86.38 234 LEU A C 1
ATOM 1914 O O . LEU A 1 234 ? 27.454 -0.080 -41.359 1.00 86.38 234 LEU A O 1
ATOM 1918 N N . ILE A 1 235 ? 25.698 -1.055 -40.347 1.00 87.75 235 ILE A N 1
ATOM 1919 C CA . ILE A 1 235 ? 26.319 -2.385 -40.226 1.00 87.75 235 ILE A CA 1
ATOM 1920 C C . ILE A 1 235 ? 26.594 -2.972 -41.613 1.00 87.75 235 ILE A C 1
ATOM 1922 O O . ILE A 1 235 ? 27.703 -3.441 -41.872 1.00 87.75 235 ILE A O 1
ATOM 1926 N N . LEU A 1 236 ? 25.619 -2.904 -42.525 1.00 87.25 236 LEU A N 1
ATOM 1927 C CA . LEU A 1 236 ? 25.789 -3.356 -43.907 1.00 87.25 236 LEU A CA 1
ATOM 1928 C C . LEU A 1 236 ? 26.890 -2.570 -44.622 1.00 87.25 236 LEU A C 1
ATOM 1930 O O . LEU A 1 236 ? 27.738 -3.169 -45.280 1.00 87.25 236 LEU A O 1
ATOM 1934 N N . PHE A 1 237 ? 26.930 -1.247 -44.451 1.00 85.62 237 PHE A N 1
ATOM 1935 C CA . PHE A 1 237 ? 27.983 -0.414 -45.026 1.00 85.62 237 PHE A CA 1
ATOM 1936 C C . PHE A 1 237 ? 29.373 -0.801 -44.503 1.00 85.62 237 PHE A C 1
ATOM 1938 O O . PHE A 1 237 ? 30.300 -0.988 -45.291 1.00 85.62 237 PHE A O 1
ATOM 1945 N N . ALA A 1 238 ? 29.517 -0.987 -43.188 1.00 87.62 238 ALA A N 1
ATOM 1946 C CA . ALA A 1 238 ? 30.769 -1.425 -42.578 1.00 87.62 238 ALA A CA 1
ATOM 1947 C C . ALA A 1 238 ? 31.197 -2.812 -43.084 1.00 87.62 238 ALA A C 1
ATOM 1949 O O . ALA A 1 238 ? 32.375 -3.027 -43.375 1.00 87.62 238 ALA A O 1
ATOM 1950 N N . PHE A 1 239 ? 30.246 -3.734 -43.251 1.00 88.69 239 PHE A N 1
ATOM 1951 C CA . PHE A 1 239 ? 30.501 -5.071 -43.783 1.00 88.69 239 PHE A CA 1
ATOM 1952 C C . PHE A 1 239 ? 30.957 -5.040 -45.249 1.00 88.69 239 PHE A C 1
ATOM 1954 O O . PHE A 1 239 ? 31.953 -5.678 -45.603 1.00 88.69 239 PHE A O 1
ATOM 1961 N N . VAL A 1 240 ? 30.287 -4.262 -46.104 1.00 87.62 240 VAL A N 1
ATOM 1962 C CA . VAL A 1 240 ? 30.690 -4.071 -47.509 1.00 87.62 240 VAL A CA 1
ATOM 1963 C C . VAL A 1 240 ? 32.073 -3.425 -47.584 1.00 87.62 240 VAL A C 1
ATOM 1965 O O . VAL A 1 240 ? 32.945 -3.907 -48.301 1.00 87.62 240 VAL A O 1
ATOM 1968 N N . HIS A 1 241 ? 32.327 -2.389 -46.786 1.00 85.31 241 HIS A N 1
ATOM 1969 C CA . HIS A 1 241 ? 33.638 -1.747 -46.735 1.00 85.31 241 HIS A CA 1
ATOM 1970 C C . HIS A 1 241 ? 34.741 -2.723 -46.295 1.00 85.31 241 HIS A C 1
ATOM 1972 O O . HIS A 1 241 ? 35.807 -2.783 -46.911 1.00 85.31 241 HIS A O 1
ATOM 1978 N N . TRP A 1 242 ? 34.484 -3.529 -45.262 1.00 90.94 242 TRP A N 1
ATOM 1979 C CA . TRP A 1 242 ? 35.427 -4.533 -44.769 1.00 90.94 242 TRP A CA 1
ATOM 1980 C C . TRP A 1 242 ? 35.718 -5.623 -45.808 1.00 90.94 242 TRP A C 1
ATOM 1982 O O . TRP A 1 242 ? 36.883 -5.942 -46.058 1.00 90.94 242 TRP A O 1
ATOM 1992 N N . THR A 1 243 ? 34.683 -6.162 -46.458 1.00 83.94 243 THR A N 1
ATOM 1993 C CA . THR A 1 243 ? 34.836 -7.193 -47.498 1.00 83.94 243 THR A CA 1
ATOM 1994 C C . THR A 1 243 ? 35.570 -6.659 -48.726 1.00 83.94 243 THR A C 1
ATOM 1996 O O . THR A 1 243 ? 36.518 -7.300 -49.185 1.00 83.94 243 THR A O 1
ATOM 1999 N N . CYS A 1 244 ? 35.227 -5.459 -49.206 1.00 84.94 244 CYS A N 1
ATOM 2000 C CA . CYS A 1 244 ? 35.961 -4.795 -50.280 1.00 84.94 244 CYS A CA 1
ATOM 2001 C C . CYS A 1 244 ? 37.428 -4.588 -49.894 1.00 84.94 244 CYS A C 1
ATOM 2003 O O . CYS A 1 244 ? 38.308 -5.037 -50.625 1.00 84.94 244 CYS A O 1
ATOM 2005 N N . SER A 1 245 ? 37.708 -3.992 -48.730 1.00 81.38 245 SER A N 1
ATOM 2006 C CA . SER A 1 245 ? 39.077 -3.761 -48.242 1.00 81.38 245 SER A CA 1
ATOM 2007 C C . SER A 1 245 ? 39.906 -5.051 -48.210 1.00 81.38 245 SER A C 1
ATOM 2009 O O . SER A 1 245 ? 41.035 -5.087 -48.706 1.00 81.38 245 SER A O 1
ATOM 2011 N N . LYS A 1 246 ? 39.318 -6.157 -47.735 1.00 86.31 246 LYS A N 1
ATOM 2012 C CA . LYS A 1 246 ? 39.972 -7.472 -47.711 1.00 86.31 246 LYS A CA 1
ATOM 2013 C C . LYS A 1 246 ? 40.282 -7.997 -49.118 1.00 86.31 246 LYS A C 1
ATOM 2015 O O . LYS A 1 246 ? 41.389 -8.485 -49.352 1.00 86.31 246 LYS A O 1
ATOM 2020 N N . ILE A 1 247 ? 39.349 -7.870 -50.065 1.00 84.50 247 ILE A N 1
ATOM 2021 C CA . ILE A 1 247 ? 39.558 -8.264 -51.470 1.00 84.50 247 ILE A CA 1
ATOM 2022 C C . ILE A 1 247 ? 40.655 -7.407 -52.118 1.00 84.50 247 ILE A C 1
ATOM 2024 O O . ILE A 1 247 ? 41.525 -7.946 -52.807 1.00 84.50 247 ILE A O 1
ATOM 2028 N N . TYR A 1 248 ? 40.664 -6.095 -51.866 1.00 78.88 248 TYR A N 1
ATOM 2029 C CA . TYR A 1 248 ? 41.707 -5.191 -52.360 1.00 78.88 248 TYR A CA 1
ATOM 2030 C C . TYR A 1 248 ? 43.081 -5.558 -51.813 1.00 78.88 248 TYR A C 1
ATOM 2032 O O . TYR A 1 248 ? 44.035 -5.655 -52.583 1.00 78.88 248 TYR A O 1
ATOM 2040 N N . HIS A 1 249 ? 43.186 -5.831 -50.513 1.00 75.88 249 HIS A N 1
ATOM 2041 C CA . HIS A 1 249 ? 44.449 -6.230 -49.900 1.00 75.88 249 HIS A CA 1
ATOM 2042 C C . HIS A 1 249 ? 44.977 -7.553 -50.482 1.00 75.88 249 HIS A C 1
ATOM 2044 O O . HIS A 1 249 ? 46.179 -7.694 -50.713 1.00 75.88 249 HIS A O 1
ATOM 2050 N N . LEU A 1 250 ? 44.097 -8.520 -50.765 1.00 80.12 250 LEU A N 1
ATOM 2051 C CA . LEU A 1 250 ? 44.476 -9.781 -51.413 1.00 80.12 250 LEU A CA 1
ATOM 2052 C C . LEU A 1 250 ? 44.965 -9.567 -52.852 1.00 80.12 250 LEU A C 1
ATOM 2054 O O . LEU A 1 250 ? 46.011 -10.100 -53.224 1.00 80.12 250 LEU A O 1
ATOM 2058 N N . ARG A 1 251 ? 44.266 -8.745 -53.646 1.00 76.88 251 ARG A N 1
ATOM 2059 C CA . ARG A 1 251 ? 44.702 -8.397 -55.011 1.00 76.88 251 ARG A CA 1
ATOM 2060 C C . ARG A 1 251 ? 46.031 -7.648 -55.011 1.00 76.88 251 ARG A C 1
ATOM 2062 O O . ARG A 1 251 ? 46.905 -7.979 -55.806 1.00 76.88 251 ARG A O 1
ATOM 2069 N N . TYR A 1 252 ? 46.208 -6.699 -54.093 1.00 75.75 252 TYR A N 1
ATOM 2070 C CA . TYR A 1 252 ? 47.460 -5.962 -53.935 1.00 75.75 252 TYR A CA 1
ATOM 2071 C C . TYR A 1 252 ? 48.622 -6.900 -53.597 1.00 75.75 252 TYR A C 1
ATOM 2073 O O . TYR A 1 252 ? 49.661 -6.837 -54.249 1.00 75.75 252 TYR A O 1
ATOM 2081 N N . LYS A 1 253 ? 48.436 -7.822 -52.640 1.00 74.00 253 LYS A N 1
ATOM 2082 C CA . LYS A 1 253 ? 49.469 -8.794 -52.253 1.00 74.00 253 LYS A CA 1
ATOM 2083 C C . LYS A 1 253 ? 49.863 -9.712 -53.419 1.00 74.00 253 LYS A C 1
ATOM 2085 O O . LYS A 1 253 ? 51.053 -9.936 -53.616 1.00 74.00 253 LYS A O 1
ATOM 2090 N N . ASN A 1 254 ? 48.899 -10.173 -54.221 1.00 74.44 254 ASN A N 1
ATOM 2091 C CA . ASN A 1 254 ? 49.175 -10.998 -55.404 1.00 74.44 254 ASN A CA 1
ATOM 2092 C C . ASN A 1 254 ? 49.880 -10.217 -56.525 1.00 74.44 254 ASN A C 1
ATOM 2094 O O . ASN A 1 254 ? 50.837 -10.725 -57.105 1.00 74.44 254 ASN A O 1
ATOM 2098 N N . CYS A 1 255 ? 49.453 -8.983 -56.819 1.00 70.56 255 CYS A N 1
ATOM 2099 C CA . CYS A 1 255 ? 50.127 -8.136 -57.809 1.00 70.56 255 CYS A CA 1
ATOM 2100 C C . CYS A 1 255 ? 51.551 -7.785 -57.379 1.00 70.56 255 CYS A C 1
ATOM 2102 O O . CYS A 1 255 ? 52.466 -7.875 -58.190 1.00 70.56 255 CYS A O 1
ATOM 2104 N N . PHE A 1 256 ? 51.748 -7.417 -56.112 1.00 70.12 256 PHE A N 1
ATOM 2105 C CA . PHE A 1 256 ? 53.066 -7.073 -55.586 1.00 70.12 256 PHE A CA 1
ATOM 2106 C C . PHE A 1 256 ? 54.005 -8.287 -55.561 1.00 70.12 256 PHE A C 1
ATOM 2108 O O . PHE A 1 256 ? 55.175 -8.154 -55.905 1.00 70.12 256 PHE A O 1
ATOM 2115 N N . GLY A 1 257 ? 53.486 -9.474 -55.220 1.00 71.44 257 GLY A N 1
ATOM 2116 C CA . GLY A 1 257 ? 54.232 -10.732 -55.311 1.00 71.44 257 GLY A CA 1
ATOM 2117 C C . GLY A 1 257 ? 54.727 -11.008 -56.731 1.00 71.44 257 GLY A C 1
ATOM 2118 O O . GLY A 1 257 ? 55.926 -11.172 -56.931 1.00 71.44 257 GLY A O 1
ATOM 2119 N N . ARG A 1 258 ? 53.831 -10.933 -57.725 1.00 71.69 258 ARG A N 1
ATOM 2120 C CA . ARG A 1 258 ? 54.184 -11.127 -59.142 1.00 71.69 258 ARG A CA 1
ATOM 2121 C C . ARG A 1 258 ? 55.157 -10.080 -59.679 1.00 71.69 258 ARG A C 1
ATOM 2123 O O . ARG A 1 258 ? 56.046 -10.415 -60.448 1.00 71.69 258 ARG A O 1
ATOM 2130 N N . LEU A 1 259 ? 55.012 -8.817 -59.277 1.00 65.81 259 LEU A N 1
ATOM 2131 C CA . LEU A 1 259 ? 55.958 -7.761 -59.655 1.00 65.81 259 LEU A CA 1
ATOM 2132 C C . LEU A 1 259 ? 57.364 -8.039 -59.115 1.00 65.81 259 LEU A C 1
ATOM 2134 O O . LEU A 1 259 ? 58.335 -7.826 -59.832 1.00 65.81 259 LEU A O 1
ATOM 2138 N N . LYS A 1 260 ? 57.466 -8.552 -57.885 1.00 70.62 260 LYS A N 1
ATOM 2139 C CA . LYS A 1 260 ? 58.745 -8.915 -57.268 1.00 70.62 260 LYS A CA 1
ATOM 2140 C C . LYS A 1 260 ? 59.384 -10.145 -57.924 1.00 70.62 260 LYS A C 1
ATOM 2142 O O . LYS A 1 260 ? 60.600 -10.184 -58.056 1.00 70.62 260 LYS A O 1
ATOM 2147 N N . GLU A 1 261 ? 58.582 -11.123 -58.346 1.00 72.12 261 GLU A N 1
ATOM 2148 C CA . GLU A 1 261 ? 59.054 -12.272 -59.138 1.00 72.12 261 GLU A CA 1
ATOM 2149 C C . GLU A 1 261 ? 59.612 -11.818 -60.493 1.00 72.12 261 GLU A C 1
ATOM 2151 O O . GLU A 1 261 ? 60.746 -12.150 -60.816 1.00 72.12 261 GLU A O 1
ATOM 2156 N N . ILE A 1 262 ? 58.887 -10.961 -61.224 1.00 65.81 262 ILE A N 1
ATOM 2157 C CA . ILE A 1 262 ? 59.355 -10.404 -62.505 1.00 65.81 262 ILE A CA 1
ATOM 2158 C C . ILE A 1 262 ? 60.643 -9.588 -62.319 1.00 65.81 262 ILE A C 1
ATOM 2160 O O . ILE A 1 262 ? 61.545 -9.680 -63.144 1.00 65.81 262 ILE A O 1
ATOM 2164 N N . GLU A 1 263 ? 60.761 -8.802 -61.245 1.00 66.75 263 GLU A N 1
ATOM 2165 C CA . GLU A 1 263 ? 61.985 -8.047 -60.940 1.00 66.75 263 GLU A CA 1
ATOM 2166 C C . GLU A 1 263 ? 63.188 -8.972 -60.677 1.00 66.75 263 GLU A C 1
ATOM 2168 O O . GLU A 1 263 ? 64.293 -8.692 -61.143 1.00 66.75 263 GLU A O 1
ATOM 2173 N N . LEU A 1 264 ? 62.974 -10.096 -59.984 1.00 68.94 264 LEU A N 1
ATOM 2174 C CA . LEU A 1 264 ? 64.008 -11.103 -59.723 1.00 68.94 264 LEU A CA 1
ATOM 2175 C C . LEU A 1 264 ? 64.401 -11.890 -60.979 1.00 68.94 264 LEU A C 1
ATOM 2177 O O . LEU A 1 264 ? 65.587 -12.161 -61.164 1.00 68.94 264 LEU A O 1
ATOM 2181 N N . ASP A 1 265 ? 63.443 -12.235 -61.836 1.00 68.50 265 ASP A N 1
ATOM 2182 C CA . ASP A 1 265 ? 63.717 -12.927 -63.099 1.00 68.50 265 ASP A CA 1
ATOM 2183 C C . ASP A 1 265 ? 64.446 -12.008 -64.083 1.00 68.50 265 ASP A C 1
ATOM 2185 O O . ASP A 1 265 ? 65.436 -12.421 -64.677 1.00 68.50 265 ASP A O 1
ATOM 2189 N N . TRP A 1 266 ? 64.077 -10.725 -64.157 1.00 60.84 266 TRP A N 1
ATOM 2190 C CA . TRP A 1 266 ? 64.821 -9.729 -64.939 1.00 60.84 266 TRP A CA 1
ATOM 2191 C C . TRP A 1 266 ? 66.263 -9.557 -64.459 1.00 60.84 266 TRP A C 1
ATOM 2193 O O . TRP A 1 266 ? 67.166 -9.434 -65.282 1.00 60.84 266 TRP A O 1
ATOM 2203 N N . LEU A 1 267 ? 66.504 -9.565 -63.144 1.00 58.12 267 LEU A N 1
ATOM 2204 C CA . LEU A 1 267 ? 67.861 -9.509 -62.588 1.00 58.12 267 LEU A CA 1
ATOM 2205 C C . LEU A 1 267 ? 68.702 -10.738 -62.963 1.00 58.12 267 LEU A C 1
ATOM 2207 O O . LEU A 1 267 ? 69.922 -10.617 -63.074 1.00 58.12 267 LEU A O 1
ATOM 2211 N N . LYS A 1 268 ? 68.070 -11.900 -63.166 1.00 63.31 268 LYS A N 1
ATOM 2212 C CA . LYS A 1 268 ? 68.739 -13.121 -63.641 1.00 63.31 268 LYS A CA 1
ATOM 2213 C C . LYS A 1 268 ? 68.943 -13.126 -65.154 1.00 63.31 268 LYS A C 1
ATOM 2215 O O . LYS A 1 268 ? 69.971 -13.607 -65.612 1.00 63.31 268 LYS A O 1
ATOM 2220 N N . GLU A 1 269 ? 67.985 -12.600 -65.913 1.00 56.62 269 GLU A N 1
ATOM 2221 C CA . GLU A 1 269 ? 68.009 -12.597 -67.378 1.00 56.62 269 GLU A CA 1
ATOM 2222 C C . GLU A 1 269 ? 68.793 -11.441 -67.989 1.00 56.62 269 GLU A C 1
ATOM 2224 O O . GLU A 1 269 ? 69.077 -11.524 -69.176 1.00 56.62 269 GLU A O 1
ATOM 2229 N N . THR A 1 270 ? 69.187 -10.393 -67.250 1.00 52.09 270 THR A N 1
ATOM 2230 C CA . THR A 1 270 ? 70.120 -9.366 -67.759 1.00 52.09 270 THR A CA 1
ATOM 2231 C C . THR A 1 270 ? 71.544 -9.909 -67.922 1.00 52.09 270 THR A C 1
ATOM 2233 O O . THR A 1 270 ? 72.447 -9.604 -67.141 1.00 52.09 270 THR A O 1
ATOM 2236 N N . ILE A 1 271 ? 71.677 -10.744 -68.951 1.00 52.19 271 ILE A N 1
ATOM 2237 C CA . ILE A 1 271 ? 72.651 -10.753 -70.043 1.00 52.19 271 ILE A CA 1
ATOM 2238 C C . ILE A 1 271 ? 74.027 -10.188 -69.681 1.00 52.19 271 ILE A C 1
ATOM 2240 O O . ILE A 1 271 ? 74.195 -9.010 -69.338 1.00 52.19 271 ILE A O 1
ATOM 2244 N N . ASP A 1 272 ? 75.007 -11.071 -69.832 1.00 51.06 272 ASP A N 1
ATOM 2245 C CA . ASP A 1 272 ? 76.453 -10.879 -69.789 1.00 51.06 272 ASP A CA 1
ATOM 2246 C C . ASP A 1 272 ? 76.935 -9.783 -70.748 1.00 51.06 272 ASP A C 1
ATOM 2248 O O . ASP A 1 272 ? 77.462 -10.026 -71.828 1.00 51.06 272 ASP A O 1
ATOM 2252 N N . PHE A 1 273 ? 76.769 -8.526 -70.348 1.00 54.22 273 PHE A N 1
ATOM 2253 C CA . PHE A 1 273 ? 77.670 -7.473 -70.791 1.00 54.22 273 PHE A CA 1
ATOM 2254 C C . PHE A 1 273 ? 78.861 -7.464 -69.834 1.00 54.22 273 PHE A C 1
ATOM 2256 O O . PHE A 1 273 ? 78.815 -6.825 -68.779 1.00 54.22 273 PHE A O 1
ATOM 2263 N N . ASP A 1 274 ? 79.907 -8.207 -70.196 1.00 59.25 274 ASP A N 1
ATOM 2264 C CA . ASP A 1 274 ? 81.186 -8.250 -69.469 1.00 59.25 274 ASP A CA 1
ATOM 2265 C C . ASP A 1 274 ? 81.996 -6.952 -69.613 1.00 59.25 274 ASP A C 1
ATOM 2267 O O . ASP A 1 274 ? 83.030 -6.774 -68.969 1.00 59.25 274 ASP A O 1
ATOM 2271 N N . THR A 1 275 ? 81.496 -6.004 -70.412 1.00 65.94 275 THR A N 1
ATOM 2272 C CA . THR A 1 275 ? 82.144 -4.727 -70.681 1.00 65.94 275 THR A CA 1
ATOM 2273 C C . THR A 1 275 ? 81.577 -3.578 -69.851 1.00 65.94 275 THR A C 1
ATOM 2275 O O . THR A 1 275 ? 80.374 -3.314 -69.808 1.00 65.94 275 THR A O 1
ATOM 2278 N N . CYS A 1 276 ? 82.464 -2.819 -69.202 1.00 73.12 276 CYS A N 1
ATOM 2279 C CA . CYS A 1 276 ? 82.085 -1.551 -68.578 1.00 73.12 276 CYS A CA 1
ATOM 2280 C C . CYS A 1 276 ? 81.682 -0.537 -69.657 1.00 73.12 276 CYS A C 1
ATOM 2282 O O . CYS A 1 276 ? 82.509 -0.163 -70.481 1.00 73.12 276 CYS A O 1
ATOM 2284 N N . LEU A 1 277 ? 80.460 -0.002 -69.609 1.00 70.56 277 LEU A N 1
ATOM 2285 C CA . LEU A 1 277 ? 79.944 0.883 -70.666 1.00 70.56 277 LEU A CA 1
ATOM 2286 C C . LEU A 1 277 ? 80.712 2.213 -70.834 1.00 70.56 277 LEU A C 1
ATOM 2288 O O . LEU A 1 277 ? 80.531 2.902 -71.830 1.00 70.56 277 LEU A O 1
ATOM 2292 N N . GLN A 1 278 ? 81.496 2.623 -69.829 1.00 77.75 278 GLN A N 1
ATOM 2293 C CA . GLN A 1 278 ? 82.237 3.891 -69.848 1.00 77.75 278 GLN A CA 1
ATOM 2294 C C . GLN A 1 278 ? 83.667 3.737 -70.368 1.00 77.75 278 GLN A C 1
ATOM 2296 O O . GLN A 1 278 ? 84.160 4.623 -71.054 1.00 77.75 278 GLN A O 1
ATOM 2301 N N . CYS A 1 279 ? 84.347 2.655 -69.990 1.00 80.88 279 CYS A N 1
ATOM 2302 C CA . CYS A 1 279 ? 85.760 2.449 -70.314 1.00 80.88 279 CYS A CA 1
ATOM 2303 C C . CYS A 1 279 ? 86.002 1.239 -71.221 1.00 80.88 279 CYS A C 1
ATOM 2305 O O . CYS A 1 279 ? 87.150 0.933 -71.524 1.00 80.88 279 CYS A O 1
ATOM 2307 N N . SER A 1 280 ? 84.936 0.543 -71.617 1.00 74.06 280 SER A N 1
ATOM 2308 C CA . SER A 1 280 ? 84.933 -0.612 -72.517 1.00 74.06 280 SER A CA 1
ATOM 2309 C C . SER A 1 280 ? 85.848 -1.773 -72.103 1.00 74.06 280 SER A C 1
ATOM 2311 O O . SER A 1 280 ? 86.151 -2.619 -72.932 1.00 74.06 280 SER A O 1
ATOM 2313 N N . ARG A 1 281 ? 86.292 -1.862 -70.836 1.00 74.88 281 ARG A N 1
ATOM 2314 C CA . ARG A 1 281 ? 87.098 -3.006 -70.363 1.00 74.88 281 ARG A CA 1
ATOM 2315 C C . ARG A 1 281 ? 86.284 -4.292 -70.421 1.00 74.88 281 ARG A C 1
ATOM 2317 O O . ARG A 1 281 ? 85.257 -4.351 -69.756 1.00 74.88 281 ARG A O 1
ATOM 2324 N N . GLU A 1 282 ? 86.792 -5.285 -71.148 1.00 61.56 282 GLU A N 1
ATOM 2325 C CA . GLU A 1 282 ? 86.152 -6.574 -71.470 1.00 61.56 282 GLU A CA 1
ATOM 2326 C C . GLU A 1 282 ? 86.117 -7.608 -70.339 1.00 61.56 282 GLU A C 1
ATOM 2328 O O . GLU A 1 282 ? 85.528 -8.667 -70.511 1.00 61.56 282 GLU A O 1
ATOM 2333 N N . SER A 1 283 ? 86.688 -7.319 -69.169 1.00 59.97 283 SER A N 1
ATOM 2334 C CA . SER A 1 283 ? 86.575 -8.212 -68.015 1.00 59.97 283 SER A CA 1
ATOM 2335 C C . SER A 1 283 ? 86.332 -7.428 -66.735 1.00 59.97 283 SER A C 1
ATOM 2337 O O . SER A 1 283 ? 87.178 -6.676 -66.242 1.00 59.97 283 SER A O 1
ATOM 2339 N N . LEU A 1 284 ? 85.127 -7.603 -66.206 1.00 60.44 284 LEU A N 1
ATOM 2340 C CA . LEU A 1 284 ? 84.639 -6.996 -64.974 1.00 60.44 284 LEU A CA 1
ATOM 2341 C C . LEU A 1 284 ? 84.801 -7.915 -63.743 1.00 60.44 284 LEU A C 1
ATOM 2343 O O . LEU A 1 284 ? 84.414 -7.518 -62.642 1.00 60.44 284 LEU A O 1
ATOM 2347 N N . GLN A 1 285 ? 85.382 -9.111 -63.907 1.00 63.00 285 GLN A N 1
ATOM 2348 C CA . GLN A 1 285 ? 85.417 -10.145 -62.863 1.00 63.00 285 GLN A CA 1
ATOM 2349 C C . GLN A 1 285 ? 86.312 -9.787 -61.661 1.00 63.00 285 GLN A C 1
ATOM 2351 O O . GLN A 1 285 ? 85.914 -10.054 -60.530 1.00 63.00 285 GLN A O 1
ATOM 2356 N N . ASP A 1 286 ? 87.435 -9.087 -61.859 1.00 58.62 286 ASP A N 1
ATOM 2357 C CA . ASP A 1 286 ? 88.404 -8.844 -60.770 1.00 58.62 286 ASP A CA 1
ATOM 2358 C C . ASP A 1 286 ? 88.237 -7.510 -60.018 1.00 58.62 286 ASP A C 1
ATOM 2360 O O . ASP A 1 286 ? 88.806 -7.322 -58.944 1.00 58.62 286 ASP A O 1
ATOM 2364 N N . SER A 1 287 ? 87.456 -6.555 -60.539 1.00 57.72 287 SER A N 1
ATOM 2365 C CA . SER A 1 287 ? 87.428 -5.174 -60.004 1.00 57.72 287 SER A CA 1
ATOM 2366 C C . SER A 1 287 ? 86.168 -4.800 -59.211 1.00 57.72 287 SER A C 1
ATOM 2368 O O . SER A 1 287 ? 86.081 -3.697 -58.665 1.00 57.72 287 SER A O 1
ATOM 2370 N N . GLY A 1 288 ? 85.212 -5.723 -59.076 1.00 68.62 288 GLY A N 1
ATOM 2371 C CA . GLY A 1 288 ? 83.927 -5.479 -58.423 1.00 68.62 288 GLY A CA 1
ATOM 2372 C C . GLY A 1 288 ? 82.988 -4.650 -59.305 1.00 68.62 288 GLY A C 1
ATOM 2373 O O . GLY A 1 288 ? 83.245 -3.490 -59.629 1.00 68.62 288 GLY A O 1
ATOM 2374 N N . VAL A 1 289 ? 81.859 -5.242 -59.689 1.00 71.81 289 VAL A N 1
ATOM 2375 C CA . VAL A 1 289 ? 80.850 -4.584 -60.530 1.00 71.81 289 VAL A CA 1
ATOM 2376 C C . VAL A 1 289 ? 79.834 -3.863 -59.663 1.00 71.81 289 VAL A C 1
ATOM 2378 O O . VAL A 1 289 ? 79.307 -4.434 -58.708 1.00 71.81 289 VAL A O 1
ATOM 2381 N N . ARG A 1 290 ? 79.496 -2.621 -60.023 1.00 70.88 290 ARG A N 1
ATOM 2382 C CA . ARG A 1 290 ? 78.304 -1.945 -59.498 1.00 70.88 290 ARG A CA 1
ATOM 2383 C C . ARG A 1 290 ? 77.245 -1.843 -60.587 1.00 70.88 290 ARG A C 1
ATOM 2385 O O . ARG A 1 290 ? 77.496 -1.318 -61.672 1.00 70.88 290 ARG A O 1
ATOM 2392 N N . VAL A 1 291 ? 76.047 -2.325 -60.268 1.00 64.50 291 VAL A N 1
ATOM 2393 C CA . VAL A 1 291 ? 74.847 -2.164 -61.095 1.00 64.50 291 VAL A CA 1
ATOM 2394 C C . VAL A 1 291 ? 74.085 -0.949 -60.580 1.00 64.50 291 VAL A C 1
ATOM 2396 O O . VAL A 1 291 ? 73.688 -0.910 -59.417 1.00 64.50 291 VAL A O 1
ATOM 2399 N N . LEU A 1 292 ? 73.899 0.064 -61.425 1.00 62.78 292 LEU A N 1
ATOM 2400 C CA . LEU A 1 292 ? 73.078 1.226 -61.069 1.00 62.78 292 LEU A CA 1
ATOM 2401 C C . LEU A 1 292 ? 71.584 0.886 -61.191 1.00 62.78 292 LEU A C 1
ATOM 2403 O O . LEU A 1 292 ? 71.211 -0.033 -61.913 1.00 62.78 292 LEU A O 1
ATOM 2407 N N . LEU A 1 293 ? 70.701 1.684 -60.576 1.00 56.59 293 LEU A N 1
ATOM 2408 C CA . LEU A 1 293 ? 69.231 1.516 -60.639 1.00 56.59 293 LEU A CA 1
ATOM 2409 C C . LEU A 1 293 ? 68.657 1.464 -62.073 1.00 56.59 293 LEU A C 1
ATOM 2411 O O . LEU A 1 293 ? 67.537 1.008 -62.296 1.00 56.59 293 LEU A O 1
ATOM 2415 N N . CYS A 1 294 ? 69.413 1.942 -63.063 1.00 60.34 294 CYS A N 1
ATOM 2416 C CA . CYS A 1 294 ? 69.066 1.861 -64.478 1.00 60.34 294 CYS A CA 1
ATOM 2417 C C . CYS A 1 294 ? 69.386 0.498 -65.129 1.00 60.34 294 CYS A C 1
ATOM 2419 O O . CYS A 1 294 ? 69.074 0.323 -66.305 1.00 60.34 294 CYS A O 1
ATOM 2421 N N . GLY A 1 295 ? 70.009 -0.438 -64.408 1.00 60.56 295 GLY A N 1
ATOM 2422 C CA . GLY A 1 295 ? 70.397 -1.768 -64.888 1.00 60.56 295 GLY A CA 1
ATOM 2423 C C . GLY A 1 295 ? 71.729 -1.833 -65.647 1.00 60.56 295 GLY A C 1
ATOM 2424 O O . GLY A 1 295 ? 72.114 -2.910 -66.080 1.00 60.56 295 GLY A O 1
ATOM 2425 N N . HIS A 1 296 ? 72.449 -0.718 -65.821 1.00 71.38 296 HIS A N 1
ATOM 2426 C CA . HIS A 1 296 ? 73.764 -0.728 -66.478 1.00 71.38 296 HIS A CA 1
ATOM 2427 C C . HIS A 1 296 ? 74.888 -1.077 -65.486 1.00 71.38 296 HIS A C 1
ATOM 2429 O O . HIS A 1 296 ? 74.908 -0.561 -64.362 1.00 71.38 296 HIS A O 1
ATOM 2435 N N . LYS A 1 297 ? 75.823 -1.930 -65.926 1.00 70.44 297 LYS A N 1
ATOM 2436 C CA . LYS A 1 297 ? 77.020 -2.362 -65.188 1.00 70.44 297 LYS A CA 1
ATOM 2437 C C . LYS A 1 297 ? 78.177 -1.376 -65.424 1.00 70.44 297 LYS A C 1
ATOM 2439 O O . LYS A 1 297 ? 78.452 -0.996 -66.562 1.00 70.44 297 LYS A O 1
ATOM 2444 N N . TYR A 1 298 ? 78.860 -0.974 -64.353 1.00 75.69 298 TYR A N 1
ATOM 2445 C CA . TYR A 1 298 ? 80.100 -0.189 -64.402 1.00 75.69 298 TYR A CA 1
ATOM 2446 C C . TYR A 1 298 ? 81.164 -0.852 -63.524 1.00 75.69 298 TYR A C 1
ATOM 2448 O O . TYR A 1 298 ? 80.832 -1.452 -62.496 1.00 75.69 298 TYR A O 1
ATOM 2456 N N . CYS A 1 299 ? 82.443 -0.721 -63.895 1.00 84.25 299 CYS A N 1
ATOM 2457 C CA . CYS A 1 299 ? 83.524 -1.068 -62.974 1.00 84.25 299 CYS A CA 1
ATOM 2458 C C . CYS A 1 299 ? 83.495 -0.124 -61.766 1.00 84.25 299 CYS A C 1
ATOM 2460 O O . CYS A 1 299 ? 83.025 1.015 -61.868 1.00 84.25 299 CYS A O 1
ATOM 2462 N N . LYS A 1 300 ? 83.986 -0.601 -60.620 1.00 83.00 300 LYS A N 1
ATOM 2463 C CA . LYS A 1 300 ? 83.972 0.135 -59.349 1.00 83.00 300 LYS A CA 1
ATOM 2464 C C . LYS A 1 300 ? 84.517 1.559 -59.473 1.00 83.00 300 LYS A C 1
ATOM 2466 O O . LYS A 1 300 ? 83.899 2.480 -58.947 1.00 83.00 300 LYS A O 1
ATOM 2471 N N . ASP A 1 301 ? 85.601 1.742 -60.219 1.00 84.81 301 ASP A N 1
ATOM 2472 C CA . ASP A 1 301 ? 86.236 3.051 -60.394 1.00 84.81 301 ASP A CA 1
ATOM 2473 C C . ASP A 1 301 ? 85.337 4.010 -61.185 1.00 84.81 301 ASP A C 1
ATOM 2475 O O . ASP A 1 301 ? 85.010 5.091 -60.698 1.00 84.81 301 ASP A O 1
ATOM 2479 N N . CYS A 1 302 ? 84.818 3.579 -62.341 1.00 83.12 302 CYS A N 1
ATOM 2480 C CA . CYS A 1 302 ? 83.885 4.386 -63.134 1.00 83.12 302 CYS A CA 1
ATOM 2481 C C . CYS A 1 302 ? 82.553 4.634 -62.410 1.00 83.12 302 CYS A C 1
ATOM 2483 O O . CYS A 1 302 ? 81.902 5.652 -62.649 1.00 83.12 302 CYS A O 1
ATOM 2485 N N . ALA A 1 303 ? 82.120 3.711 -61.548 1.00 77.44 303 ALA A N 1
ATOM 2486 C CA . ALA A 1 303 ? 80.924 3.885 -60.733 1.00 77.44 303 ALA A CA 1
ATOM 2487 C C . ALA A 1 303 ? 81.133 4.955 -59.653 1.00 77.44 303 ALA A C 1
ATOM 2489 O O . ALA A 1 303 ? 80.277 5.822 -59.497 1.00 77.44 303 ALA A O 1
ATOM 2490 N N . ASN A 1 304 ? 82.267 4.922 -58.948 1.00 81.06 304 ASN A N 1
ATOM 2491 C CA . ASN A 1 304 ? 82.589 5.878 -57.889 1.00 81.06 304 ASN A CA 1
ATOM 2492 C C . ASN A 1 304 ? 82.832 7.283 -58.449 1.00 81.06 304 ASN A C 1
ATOM 2494 O O . ASN A 1 304 ? 82.292 8.256 -57.929 1.00 81.06 304 ASN A O 1
ATOM 2498 N N . GLU A 1 305 ? 83.580 7.393 -59.547 1.00 81.19 305 GLU A N 1
ATOM 2499 C CA . GLU A 1 305 ? 83.824 8.675 -60.217 1.00 81.19 305 GLU A CA 1
ATOM 2500 C C . GLU A 1 305 ? 82.507 9.320 -60.683 1.00 81.19 305 GLU A C 1
ATOM 2502 O O . GLU A 1 305 ? 82.277 10.519 -60.509 1.00 81.19 305 GLU A O 1
ATOM 2507 N N . ARG A 1 306 ? 81.570 8.506 -61.183 1.00 70.81 306 ARG A N 1
ATOM 2508 C CA . ARG A 1 306 ? 80.239 8.980 -61.578 1.00 70.81 306 ARG A CA 1
ATOM 2509 C C . ARG A 1 306 ? 79.309 9.280 -60.416 1.00 70.81 306 ARG A C 1
ATOM 2511 O O . ARG A 1 306 ? 78.464 10.164 -60.557 1.00 70.81 306 ARG A O 1
ATOM 2518 N N . GLU A 1 307 ? 79.405 8.556 -59.307 1.00 71.25 307 GLU A N 1
ATOM 2519 C CA . GLU A 1 307 ? 78.606 8.825 -58.109 1.00 71.25 307 GLU A CA 1
ATOM 2520 C C . GLU A 1 307 ? 78.892 10.241 -57.592 1.00 71.25 307 GLU A C 1
ATOM 2522 O O . GLU A 1 307 ? 77.955 10.977 -57.282 1.00 71.25 307 GLU A O 1
ATOM 2527 N N . VAL A 1 308 ? 80.161 10.658 -57.659 1.00 66.25 308 VAL A N 1
ATOM 2528 C CA . VAL A 1 308 ? 80.607 12.022 -57.344 1.00 66.25 308 VAL A CA 1
ATOM 2529 C C . VAL A 1 308 ? 80.128 13.042 -58.386 1.00 66.25 308 VAL A C 1
ATOM 2531 O O . VAL A 1 308 ? 79.662 14.115 -58.012 1.00 66.25 308 VAL A O 1
ATOM 2534 N N . GLN A 1 309 ? 80.185 12.728 -59.686 1.00 66.44 309 GLN A N 1
ATOM 2535 C CA . GLN A 1 309 ? 79.842 13.696 -60.743 1.00 66.44 309 GLN A CA 1
ATOM 2536 C C . GLN A 1 309 ? 78.338 13.872 -61.004 1.00 66.44 309 GLN A C 1
ATOM 2538 O O . GLN A 1 309 ? 77.904 14.942 -61.422 1.00 66.44 309 GLN A O 1
ATOM 2543 N N . THR A 1 310 ? 77.525 12.833 -60.809 1.00 57.53 310 THR A N 1
ATOM 2544 C CA . THR A 1 310 ? 76.124 12.812 -61.285 1.00 57.53 310 THR A CA 1
ATOM 2545 C C . THR A 1 310 ? 75.093 12.585 -60.183 1.00 57.53 310 THR A C 1
ATOM 2547 O O . THR A 1 310 ? 73.907 12.420 -60.486 1.00 57.53 310 THR A O 1
ATOM 2550 N N . CYS A 1 311 ? 75.515 12.550 -58.911 1.00 58.00 311 CYS A N 1
ATOM 2551 C CA . CYS A 1 311 ? 74.668 12.145 -57.781 1.00 58.00 311 CYS A CA 1
ATOM 2552 C C . CYS A 1 311 ? 73.928 10.818 -58.065 1.00 58.00 311 CYS A C 1
ATOM 2554 O O . CYS A 1 311 ? 72.738 10.677 -57.778 1.00 58.00 311 CYS A O 1
ATOM 2556 N N . GLY A 1 312 ? 74.612 9.867 -58.715 1.00 56.28 312 GLY A N 1
ATOM 2557 C CA . GLY A 1 312 ? 74.077 8.537 -59.022 1.00 56.28 312 GLY A CA 1
ATOM 2558 C C . GLY A 1 312 ? 73.106 8.442 -60.212 1.00 56.28 312 GLY A C 1
ATOM 2559 O O . GLY A 1 312 ? 72.362 7.462 -60.298 1.00 56.28 312 GLY A O 1
ATOM 2560 N N . ARG A 1 313 ? 73.071 9.410 -61.144 1.00 53.16 313 ARG A N 1
ATOM 2561 C CA . ARG A 1 313 ? 72.194 9.357 -62.339 1.00 53.16 313 ARG A CA 1
ATOM 2562 C C . ARG A 1 313 ? 72.929 8.858 -63.589 1.00 53.16 313 ARG A C 1
ATOM 2564 O O . ARG A 1 313 ? 74.015 9.313 -63.920 1.00 53.16 313 ARG A O 1
ATOM 2571 N N . CYS A 1 314 ? 72.310 7.933 -64.328 1.00 51.12 314 CYS A N 1
ATOM 2572 C CA . CYS A 1 314 ? 72.884 7.372 -65.555 1.00 51.12 314 CYS A CA 1
ATOM 2573 C C . CYS A 1 314 ? 72.700 8.324 -66.762 1.00 51.12 314 CYS A C 1
ATOM 2575 O O . CYS A 1 314 ? 71.573 8.753 -66.999 1.00 51.12 314 CYS A O 1
ATOM 2577 N N . PRO A 1 315 ? 73.750 8.610 -67.557 1.00 56.53 315 PRO A N 1
ATOM 2578 C CA . PRO A 1 315 ? 73.707 9.569 -68.666 1.00 56.53 315 PRO A CA 1
ATOM 2579 C C . PRO A 1 315 ? 73.192 9.007 -70.004 1.00 56.53 315 PRO A C 1
ATOM 2581 O O . PRO A 1 315 ? 73.052 9.764 -70.954 1.00 56.53 315 PRO A O 1
ATOM 2584 N N . VAL A 1 316 ? 72.919 7.700 -70.119 1.00 55.59 316 VAL A N 1
ATOM 2585 C CA . VAL A 1 316 ? 72.780 7.047 -71.441 1.00 55.59 316 VAL A CA 1
ATOM 2586 C C . VAL A 1 316 ? 71.412 7.252 -72.117 1.00 55.59 316 VAL A C 1
ATOM 2588 O O . VAL A 1 316 ? 71.310 7.013 -73.307 1.00 55.59 316 VAL A O 1
ATOM 2591 N N . THR A 1 317 ? 70.380 7.776 -71.448 1.00 50.91 317 THR A N 1
ATOM 2592 C CA . THR A 1 317 ? 69.143 8.246 -72.120 1.00 50.91 317 THR A CA 1
ATOM 2593 C C . THR A 1 317 ? 68.323 9.138 -71.182 1.00 50.91 317 THR A C 1
ATOM 2595 O O . THR A 1 317 ? 68.296 8.854 -69.979 1.00 50.91 317 THR A O 1
ATOM 2598 N N . PRO A 1 318 ? 67.588 10.151 -71.681 1.00 54.25 318 PRO A N 1
ATOM 2599 C CA . PRO A 1 318 ? 66.629 10.889 -70.864 1.00 54.25 318 PRO A CA 1
ATOM 2600 C C . PRO A 1 318 ? 65.563 9.925 -70.314 1.00 54.25 318 PRO A C 1
ATOM 2602 O O . PRO A 1 318 ? 64.907 9.203 -71.060 1.00 54.25 318 PRO A O 1
ATOM 2605 N N . ASN A 1 319 ? 65.388 9.911 -68.987 1.00 58.25 319 ASN A N 1
ATOM 2606 C CA . ASN A 1 319 ? 64.531 8.978 -68.232 1.00 58.25 319 ASN A CA 1
ATOM 2607 C C . ASN A 1 319 ? 63.096 8.788 -68.777 1.00 58.25 319 ASN A C 1
ATOM 2609 O O . ASN A 1 319 ? 62.466 7.773 -68.479 1.00 58.25 319 ASN A O 1
ATOM 2613 N N . ALA A 1 320 ? 62.574 9.741 -69.553 1.00 59.62 320 ALA A N 1
ATOM 2614 C CA . ALA A 1 320 ? 61.215 9.713 -70.083 1.00 59.62 320 ALA A CA 1
ATOM 2615 C C . ALA A 1 320 ? 60.995 8.609 -71.135 1.00 59.62 320 ALA A C 1
ATOM 2617 O O . ALA A 1 320 ? 59.996 7.895 -71.064 1.00 59.62 320 ALA A O 1
ATOM 2618 N N . GLU A 1 321 ? 61.936 8.403 -72.062 1.00 62.97 321 GLU A N 1
ATOM 2619 C CA . GLU A 1 321 ? 61.766 7.433 -73.158 1.00 62.97 321 GLU A CA 1
ATOM 2620 C C . GLU A 1 321 ? 61.840 5.986 -72.660 1.00 62.97 321 GLU A C 1
ATOM 2622 O O . GLU A 1 321 ? 61.087 5.115 -73.095 1.00 62.97 321 GLU A O 1
ATOM 2627 N N . ARG A 1 322 ? 62.688 5.728 -71.659 1.00 63.88 322 ARG A N 1
ATOM 2628 C CA . ARG A 1 322 ? 62.827 4.392 -71.067 1.00 63.88 322 ARG A CA 1
ATOM 2629 C C . ARG A 1 322 ? 61.648 4.028 -70.167 1.00 63.88 322 ARG A C 1
ATOM 2631 O O . ARG A 1 322 ? 61.234 2.870 -70.143 1.00 63.88 322 ARG A O 1
ATOM 2638 N N . LEU A 1 323 ? 61.094 5.004 -69.441 1.00 70.50 323 LEU A N 1
ATOM 2639 C CA . LEU A 1 323 ? 59.855 4.817 -68.686 1.00 70.50 323 LEU A CA 1
ATOM 2640 C C . LEU A 1 323 ? 58.687 4.531 -69.634 1.00 70.50 323 LEU A C 1
ATOM 2642 O O . LEU A 1 323 ? 57.926 3.599 -69.385 1.00 70.50 323 LEU A O 1
ATOM 2646 N N . LEU A 1 324 ? 58.594 5.269 -70.743 1.00 77.69 324 LEU A N 1
ATOM 2647 C CA . LEU A 1 324 ? 57.579 5.057 -71.772 1.00 77.69 324 LEU A CA 1
ATOM 2648 C C . LEU A 1 324 ? 57.661 3.645 -72.365 1.00 77.69 324 LEU A C 1
ATOM 2650 O O . LEU A 1 324 ? 56.655 2.941 -72.379 1.00 77.69 324 LEU A O 1
ATOM 2654 N N . LEU A 1 325 ? 58.852 3.186 -72.760 1.00 70.38 325 LEU A N 1
ATOM 2655 C CA . LEU A 1 325 ? 59.050 1.829 -73.289 1.00 70.38 325 LEU A CA 1
ATOM 2656 C C . LEU A 1 325 ? 58.681 0.737 -72.274 1.00 70.38 325 LEU A C 1
ATOM 2658 O O . LEU A 1 325 ? 58.054 -0.264 -72.636 1.00 70.38 325 LEU A O 1
ATOM 2662 N N . ARG A 1 326 ? 59.022 0.926 -70.991 1.00 72.50 326 ARG A N 1
ATOM 2663 C CA . ARG A 1 326 ? 58.631 0.001 -69.912 1.00 72.50 326 ARG A CA 1
ATOM 2664 C C . ARG A 1 326 ? 57.117 -0.033 -69.723 1.00 72.50 326 ARG A C 1
ATOM 2666 O O . ARG A 1 326 ? 56.541 -1.112 -69.623 1.00 72.50 326 ARG A O 1
ATOM 2673 N N . LEU A 1 327 ? 56.467 1.128 -69.718 1.00 75.06 327 LEU A N 1
ATOM 2674 C CA . LEU A 1 327 ? 55.017 1.236 -69.575 1.00 75.06 327 LEU A CA 1
ATOM 2675 C C . LEU A 1 327 ? 54.268 0.664 -70.786 1.00 75.06 327 LEU A C 1
ATOM 2677 O O . LEU A 1 327 ? 53.277 -0.036 -70.598 1.00 75.06 327 LEU A O 1
ATOM 2681 N N . GLN A 1 328 ? 54.773 0.869 -72.003 1.00 78.06 328 GLN A N 1
ATOM 2682 C CA . GLN A 1 328 ? 54.226 0.273 -73.227 1.00 78.06 328 GLN A CA 1
ATOM 2683 C C . GLN A 1 328 ? 54.392 -1.252 -73.252 1.00 78.06 328 GLN A C 1
ATOM 2685 O O . GLN A 1 328 ? 53.479 -1.970 -73.657 1.00 78.06 328 GLN A O 1
ATOM 2690 N N . SER A 1 329 ? 55.527 -1.770 -72.777 1.00 72.31 329 SER A N 1
ATOM 2691 C CA . SER A 1 329 ? 55.749 -3.219 -72.662 1.00 72.31 329 SER A CA 1
ATOM 2692 C C . SER A 1 329 ? 54.804 -3.846 -71.634 1.00 72.31 329 SER A C 1
ATOM 2694 O O . SER A 1 329 ? 54.154 -4.852 -71.917 1.00 72.31 329 SER A O 1
ATOM 2696 N N . LEU A 1 330 ? 54.647 -3.210 -70.468 1.00 67.38 330 LEU A N 1
ATOM 2697 C CA . LEU A 1 330 ? 53.693 -3.650 -69.450 1.00 67.38 330 LEU A CA 1
ATOM 2698 C C . LEU A 1 330 ? 52.238 -3.539 -69.931 1.00 67.38 330 LEU A C 1
ATOM 2700 O O . LEU A 1 330 ? 51.430 -4.401 -69.601 1.00 67.38 330 LEU A O 1
ATOM 2704 N N . GLN A 1 331 ? 51.898 -2.536 -70.742 1.00 84.31 331 GLN A N 1
ATOM 2705 C CA . GLN A 1 331 ? 50.580 -2.424 -71.367 1.00 84.31 331 GLN A CA 1
ATOM 2706 C C . GLN A 1 331 ? 50.288 -3.567 -72.339 1.00 84.31 331 GLN A C 1
ATOM 2708 O O . GLN A 1 331 ? 49.163 -4.055 -72.351 1.00 84.31 331 GLN A O 1
ATOM 2713 N N . ARG A 1 332 ? 51.265 -4.030 -73.130 1.00 67.50 332 ARG A N 1
ATOM 2714 C CA . ARG A 1 332 ? 51.053 -5.202 -74.002 1.00 67.50 332 ARG A CA 1
ATOM 2715 C C . ARG A 1 332 ? 50.722 -6.456 -73.196 1.00 67.50 332 ARG A C 1
ATOM 2717 O O . ARG A 1 332 ? 49.885 -7.243 -73.621 1.00 67.50 332 ARG A O 1
ATOM 2724 N N . LEU A 1 333 ? 51.353 -6.621 -72.033 1.00 57.75 333 LEU A N 1
ATOM 2725 C CA . LEU A 1 333 ? 51.120 -7.761 -71.141 1.00 57.75 333 LEU A CA 1
ATOM 2726 C C . LEU A 1 333 ? 49.827 -7.619 -70.319 1.00 57.75 333 LEU A C 1
ATOM 2728 O O . LEU A 1 333 ? 49.177 -8.617 -70.018 1.00 57.75 333 LEU A O 1
ATOM 2732 N N . TYR A 1 334 ? 49.434 -6.389 -69.971 1.00 72.25 334 TYR A N 1
ATOM 2733 C CA . TYR A 1 334 ? 48.291 -6.094 -69.099 1.00 72.25 334 TYR A CA 1
ATOM 2734 C C . TYR A 1 334 ? 47.414 -4.946 -69.643 1.00 72.25 334 TYR A C 1
ATOM 2736 O O . TYR A 1 334 ? 47.253 -3.916 -68.974 1.00 72.25 334 TYR A O 1
ATOM 2744 N N . PRO A 1 335 ? 46.799 -5.105 -70.831 1.00 72.88 335 PRO A N 1
ATOM 2745 C CA . PRO A 1 335 ? 46.146 -4.002 -71.546 1.00 72.88 335 PRO A CA 1
ATOM 2746 C C . PRO A 1 335 ? 44.913 -3.442 -70.828 1.00 72.88 335 PRO A C 1
ATOM 2748 O O . PRO A 1 335 ? 44.572 -2.273 -70.993 1.00 72.88 335 PRO A O 1
ATOM 2751 N N . THR A 1 336 ? 44.256 -4.246 -69.988 1.00 71.38 336 THR A N 1
ATOM 2752 C CA . THR A 1 336 ? 43.101 -3.819 -69.181 1.00 71.38 336 THR A CA 1
ATOM 2753 C C . THR A 1 336 ? 43.495 -3.037 -67.927 1.00 71.38 336 THR A C 1
ATOM 2755 O O . THR A 1 336 ? 42.663 -2.330 -67.362 1.00 71.38 336 THR A O 1
ATOM 2758 N N . VAL A 1 337 ? 44.753 -3.147 -67.485 1.00 74.75 337 VAL A N 1
ATOM 2759 C CA . VAL A 1 337 ? 45.255 -2.521 -66.251 1.00 74.75 337 VAL A CA 1
ATOM 2760 C C . VAL A 1 337 ? 46.026 -1.241 -66.567 1.00 74.75 337 VAL A C 1
ATOM 2762 O O . VAL A 1 337 ? 45.837 -0.227 -65.896 1.00 74.75 337 VAL A O 1
ATOM 2765 N N . ILE A 1 338 ? 46.866 -1.261 -67.606 1.00 77.88 338 ILE A N 1
ATOM 2766 C CA . ILE A 1 338 ? 47.705 -0.126 -68.011 1.00 77.88 338 ILE A CA 1
ATOM 2767 C C . ILE A 1 338 ? 47.166 0.430 -69.329 1.00 77.88 338 ILE A C 1
ATOM 2769 O O . ILE A 1 338 ? 47.522 -0.009 -70.416 1.00 77.88 338 ILE A O 1
ATOM 2773 N N . THR A 1 339 ? 46.258 1.396 -69.219 1.00 82.94 339 THR A N 1
ATOM 2774 C CA . THR A 1 339 ? 45.663 2.094 -70.365 1.00 82.94 339 THR A CA 1
ATOM 2775 C C . THR A 1 339 ? 46.590 3.191 -70.902 1.00 82.94 339 THR A C 1
ATOM 2777 O O . THR A 1 339 ? 47.405 3.726 -70.150 1.00 82.94 339 THR A O 1
ATOM 2780 N N . ASN A 1 340 ? 46.418 3.597 -72.170 1.00 84.44 340 ASN A N 1
ATOM 2781 C CA . ASN A 1 340 ? 47.178 4.708 -72.777 1.00 84.44 340 ASN A CA 1
ATOM 2782 C C . ASN A 1 340 ? 47.132 5.981 -71.921 1.00 84.44 340 ASN A C 1
ATOM 2784 O O . ASN A 1 340 ? 48.151 6.630 -71.720 1.00 84.44 340 ASN A O 1
ATOM 2788 N N . LYS A 1 341 ? 45.975 6.265 -71.312 1.00 83.44 341 LYS A N 1
ATOM 2789 C CA . LYS A 1 341 ? 45.789 7.406 -70.411 1.00 83.44 341 LYS A CA 1
ATOM 2790 C C . LYS A 1 341 ? 46.718 7.358 -69.192 1.00 83.44 341 LYS A C 1
ATOM 2792 O O . LYS A 1 341 ? 47.204 8.399 -68.751 1.00 83.44 341 LYS A O 1
ATOM 2797 N N . TYR A 1 342 ? 46.974 6.172 -68.631 1.00 78.56 342 TYR A N 1
ATOM 2798 C CA . TYR A 1 342 ? 47.923 6.025 -67.522 1.00 78.56 342 TYR A CA 1
ATOM 2799 C C . TYR A 1 342 ? 49.358 6.229 -67.975 1.00 78.56 342 TYR A C 1
ATOM 2801 O O . TYR A 1 342 ? 50.115 6.882 -67.266 1.00 78.56 342 TYR A O 1
ATOM 2809 N N . ILE A 1 343 ? 49.707 5.721 -69.156 1.00 82.88 343 ILE A N 1
ATOM 2810 C CA . ILE A 1 343 ? 51.033 5.925 -69.736 1.00 82.88 343 ILE A CA 1
ATOM 2811 C C . ILE A 1 343 ? 51.280 7.417 -69.931 1.00 82.88 343 ILE A C 1
ATOM 2813 O O . ILE A 1 343 ? 52.223 7.936 -69.349 1.00 82.88 343 ILE A O 1
ATOM 2817 N N . GLU A 1 344 ? 50.379 8.116 -70.626 1.00 81.56 344 GLU A N 1
ATOM 2818 C CA . GLU A 1 344 ? 50.456 9.564 -70.854 1.00 81.56 344 GLU A CA 1
ATOM 2819 C C . GLU A 1 344 ? 50.597 10.351 -69.547 1.00 81.56 344 GLU A C 1
ATOM 2821 O O . GLU A 1 344 ? 51.440 11.239 -69.445 1.00 81.56 344 GLU A O 1
ATOM 2826 N N . THR A 1 345 ? 49.814 9.991 -68.523 1.00 78.12 345 THR A N 1
ATOM 2827 C CA . THR A 1 345 ? 49.853 10.661 -67.214 1.00 78.12 345 THR A CA 1
ATOM 2828 C C . THR A 1 345 ? 51.168 10.405 -66.478 1.00 78.12 345 THR A C 1
ATOM 2830 O O . THR A 1 345 ? 51.703 11.312 -65.853 1.00 78.12 345 THR A O 1
ATOM 2833 N N . TRP A 1 346 ? 51.692 9.180 -66.519 1.00 76.19 346 TRP A N 1
ATOM 2834 C CA . TRP A 1 346 ? 52.913 8.803 -65.802 1.00 76.19 346 TRP A CA 1
ATOM 2835 C C . TRP A 1 346 ? 54.194 9.223 -66.517 1.00 76.19 346 TRP A C 1
ATOM 2837 O O . TRP A 1 346 ? 55.229 9.366 -65.870 1.00 76.19 346 TRP A O 1
ATOM 2847 N N . THR A 1 347 ? 54.139 9.420 -67.834 1.00 77.56 347 THR A N 1
ATOM 2848 C CA . THR A 1 347 ? 55.252 9.958 -68.623 1.00 77.56 347 THR A CA 1
ATOM 2849 C C . THR A 1 347 ? 55.179 11.472 -68.800 1.00 77.56 347 THR A C 1
ATOM 2851 O O . THR A 1 347 ? 56.094 12.046 -69.391 1.00 77.56 347 THR A O 1
ATOM 2854 N N . SER A 1 348 ? 54.119 12.134 -68.320 1.00 78.44 348 SER A N 1
ATOM 2855 C CA . SER A 1 348 ? 54.029 13.592 -68.377 1.00 78.44 348 SER A CA 1
ATOM 2856 C C . SER A 1 348 ? 55.113 14.222 -67.499 1.00 78.44 348 SER A C 1
ATOM 2858 O O . SER A 1 348 ? 55.472 13.704 -66.439 1.00 78.44 348 SER A O 1
ATOM 2860 N N . ARG A 1 349 ? 55.648 15.369 -67.937 1.00 70.62 349 ARG A N 1
ATOM 2861 C CA . ARG A 1 349 ? 56.677 16.101 -67.177 1.00 70.62 349 ARG A CA 1
ATOM 2862 C C . ARG A 1 349 ? 56.164 16.614 -65.827 1.00 70.62 349 ARG A C 1
ATOM 2864 O O . ARG A 1 349 ? 56.969 16.888 -64.944 1.00 70.62 349 ARG A O 1
ATOM 2871 N N . ASP A 1 350 ? 54.846 16.682 -65.663 1.00 67.38 350 ASP A N 1
ATOM 2872 C CA . ASP A 1 350 ? 54.179 17.212 -64.474 1.00 67.38 350 ASP A CA 1
ATOM 2873 C C . ASP A 1 350 ? 53.947 16.140 -63.392 1.00 67.38 350 ASP A C 1
ATOM 2875 O O . ASP A 1 350 ? 53.455 16.430 -62.297 1.00 67.38 350 ASP A O 1
ATOM 2879 N N . PHE A 1 351 ? 54.304 14.880 -63.666 1.00 64.56 351 PHE A N 1
ATOM 2880 C CA . PHE A 1 351 ? 54.119 13.784 -62.726 1.00 64.56 351 PHE A CA 1
ATOM 2881 C C . PHE A 1 351 ? 55.196 13.770 -61.629 1.00 64.56 351 PHE A C 1
ATOM 2883 O O . PHE A 1 351 ? 56.317 13.309 -61.824 1.00 64.56 351 PHE A O 1
ATOM 2890 N N . THR A 1 352 ? 54.836 14.227 -60.428 1.00 58.91 352 THR A N 1
ATOM 2891 C CA . THR A 1 352 ? 55.733 14.272 -59.251 1.00 58.91 352 THR A CA 1
ATOM 2892 C C . THR A 1 352 ? 55.438 13.188 -58.198 1.00 58.91 352 THR A C 1
ATOM 2894 O O . THR A 1 352 ? 56.050 13.157 -57.129 1.00 58.91 352 THR A O 1
ATOM 2897 N N . GLY A 1 353 ? 54.497 12.275 -58.468 1.00 59.62 353 GLY A N 1
ATOM 2898 C CA . GLY A 1 353 ? 54.020 11.274 -57.507 1.00 59.62 353 GLY A CA 1
ATOM 2899 C C . GLY A 1 353 ? 54.841 9.975 -57.456 1.00 59.62 353 GLY A C 1
ATOM 2900 O O . GLY A 1 353 ? 55.432 9.544 -58.439 1.00 59.62 353 GLY A O 1
ATOM 2901 N N . LYS A 1 354 ? 54.819 9.269 -56.313 1.00 57.84 354 LYS A N 1
ATOM 2902 C CA . LYS A 1 354 ? 55.234 7.850 -56.253 1.00 57.84 354 LYS A CA 1
ATOM 2903 C C . LYS A 1 354 ? 54.126 6.980 -56.863 1.00 57.84 354 LYS A C 1
ATOM 2905 O O . LYS A 1 354 ? 52.981 7.090 -56.426 1.00 57.84 354 LYS A O 1
ATOM 2910 N N . PHE A 1 355 ? 54.462 6.081 -57.797 1.00 57.00 355 PHE A N 1
ATOM 2911 C CA . PHE A 1 355 ? 53.512 5.171 -58.471 1.00 57.00 355 PHE A CA 1
ATOM 2912 C C . PHE A 1 355 ? 52.570 4.436 -57.500 1.00 57.00 355 PHE A C 1
ATOM 2914 O O . PHE A 1 355 ? 51.376 4.313 -57.761 1.00 57.00 355 PHE A O 1
ATOM 2921 N N . SER A 1 356 ? 53.078 4.029 -56.333 1.00 51.06 356 SER A N 1
ATOM 2922 C CA . SER A 1 356 ? 52.316 3.325 -55.293 1.00 51.06 356 SER A CA 1
ATOM 2923 C C . SER A 1 356 ? 51.246 4.165 -54.581 1.00 51.06 356 SER A C 1
ATOM 2925 O O . SER A 1 356 ? 50.439 3.610 -53.842 1.00 51.06 356 SER A O 1
ATOM 2927 N N . LYS A 1 357 ? 51.218 5.489 -54.780 1.00 48.00 357 LYS A N 1
ATOM 2928 C CA . LYS A 1 357 ? 50.258 6.412 -54.149 1.00 48.00 357 LYS A CA 1
ATOM 2929 C C . LYS A 1 357 ? 49.243 7.006 -55.131 1.00 48.00 357 LYS A C 1
ATOM 2931 O O . LYS A 1 357 ? 48.492 7.904 -54.751 1.00 48.00 357 LYS A O 1
ATOM 2936 N N . HIS A 1 358 ? 49.211 6.553 -56.388 1.00 55.72 358 HIS A N 1
ATOM 2937 C CA . HIS A 1 358 ? 48.327 7.160 -57.379 1.00 55.72 358 HIS A CA 1
ATOM 2938 C C . HIS A 1 358 ? 46.849 6.856 -57.086 1.00 55.72 358 HIS A C 1
ATOM 2940 O O . HIS A 1 358 ? 46.422 5.701 -57.114 1.00 55.72 358 HIS A O 1
ATOM 2946 N N . ARG A 1 359 ? 46.060 7.918 -56.861 1.00 51.53 359 ARG A N 1
ATOM 2947 C CA . ARG A 1 359 ? 44.635 7.901 -56.458 1.00 51.53 359 ARG A CA 1
ATOM 2948 C C . ARG A 1 359 ? 43.733 7.024 -57.341 1.00 51.53 359 ARG A C 1
ATOM 2950 O O . ARG A 1 359 ? 42.689 6.571 -56.883 1.00 51.53 359 ARG A O 1
ATOM 2957 N N . LEU A 1 360 ? 44.135 6.784 -58.591 1.00 51.50 360 LEU A N 1
ATOM 2958 C CA . LEU A 1 360 ? 43.381 6.003 -59.578 1.00 51.50 360 LEU A CA 1
ATOM 2959 C C . LEU A 1 360 ? 43.445 4.480 -59.352 1.00 51.50 360 LEU A C 1
ATOM 2961 O O . LEU A 1 360 ? 42.520 3.787 -59.752 1.00 51.50 360 LEU A O 1
ATOM 2965 N N . LEU A 1 361 ? 44.463 3.958 -58.654 1.00 48.94 361 LEU A N 1
ATOM 2966 C CA . LEU A 1 361 ? 44.517 2.538 -58.252 1.00 48.94 361 LEU A CA 1
ATOM 2967 C C . LEU A 1 361 ? 43.713 2.253 -56.971 1.00 48.94 361 LEU A C 1
ATOM 2969 O O . LEU A 1 361 ? 43.397 1.103 -56.678 1.00 48.94 361 LEU A O 1
ATOM 2973 N N . THR A 1 362 ? 43.361 3.296 -56.215 1.00 51.94 362 THR A N 1
ATOM 2974 C CA . THR A 1 362 ? 42.605 3.209 -54.953 1.00 51.94 362 THR A CA 1
ATOM 2975 C C . THR A 1 362 ? 41.124 3.556 -55.095 1.00 51.94 362 THR A C 1
ATOM 2977 O O . THR A 1 362 ? 40.390 3.505 -54.110 1.00 51.94 362 THR A O 1
ATOM 2980 N N . PHE A 1 363 ? 40.662 3.935 -56.289 1.00 49.16 363 PHE A N 1
ATOM 2981 C CA . PHE A 1 363 ? 39.272 4.332 -56.486 1.00 49.16 363 PHE A CA 1
ATOM 2982 C C . PHE A 1 363 ? 38.383 3.090 -56.651 1.00 49.16 363 PHE A C 1
ATOM 2984 O O . PHE A 1 363 ? 38.207 2.562 -57.746 1.00 49.16 363 PHE A O 1
ATOM 2991 N N . MET A 1 364 ? 37.787 2.631 -55.546 1.00 53.09 364 MET A N 1
ATOM 2992 C CA . MET A 1 364 ? 36.430 2.088 -55.637 1.00 53.09 364 MET A CA 1
ATOM 2993 C C . MET A 1 364 ? 35.558 3.189 -56.226 1.00 53.09 364 MET A C 1
ATOM 2995 O O . MET A 1 364 ? 35.606 4.324 -55.747 1.00 53.09 364 MET A O 1
ATOM 2999 N N . ASP A 1 365 ? 34.750 2.869 -57.232 1.00 61.56 365 ASP A N 1
ATOM 3000 C CA . ASP A 1 365 ? 33.728 3.793 -57.702 1.00 61.56 365 ASP A CA 1
ATOM 3001 C C . ASP A 1 365 ? 32.663 3.927 -56.603 1.00 61.56 365 ASP A C 1
ATOM 3003 O O . ASP A 1 365 ? 31.689 3.178 -56.532 1.00 61.56 365 ASP A O 1
ATOM 3007 N N . TRP A 1 366 ? 32.904 4.848 -55.666 1.00 64.06 366 TRP A N 1
ATOM 3008 C CA . TRP A 1 366 ? 32.052 5.124 -54.508 1.00 64.06 366 TRP A CA 1
ATOM 3009 C C . TRP A 1 366 ? 30.610 5.433 -54.930 1.00 64.06 366 TRP A C 1
ATOM 3011 O O . TRP A 1 366 ? 29.684 5.221 -54.154 1.00 64.06 366 TRP A O 1
ATOM 3021 N N . ARG A 1 367 ? 30.405 5.823 -56.195 1.00 68.69 367 ARG A N 1
ATOM 3022 C CA . ARG A 1 367 ? 29.093 6.011 -56.820 1.00 68.69 367 ARG A CA 1
ATOM 3023 C C . ARG A 1 367 ? 28.270 4.724 -56.862 1.00 68.69 367 ARG A C 1
ATOM 3025 O O . ARG A 1 367 ? 27.066 4.793 -56.650 1.00 68.69 367 ARG A O 1
ATOM 3032 N N . VAL A 1 368 ? 28.892 3.559 -57.062 1.00 69.31 368 VAL A N 1
ATOM 3033 C CA . VAL A 1 368 ? 28.189 2.262 -57.071 1.00 69.31 368 VAL A CA 1
ATOM 3034 C C . VAL A 1 368 ? 27.752 1.879 -55.657 1.00 69.31 368 VAL A C 1
ATOM 3036 O O . VAL A 1 368 ? 26.603 1.499 -55.449 1.00 69.31 368 VAL A O 1
ATOM 3039 N N . ALA A 1 369 ? 28.632 2.047 -54.665 1.00 66.19 369 ALA A N 1
ATOM 3040 C CA . ALA A 1 369 ? 28.301 1.783 -53.262 1.00 66.19 369 ALA A CA 1
ATOM 3041 C C . ALA A 1 369 ? 27.226 2.751 -52.733 1.00 66.19 369 ALA A C 1
ATOM 3043 O O . ALA A 1 369 ? 26.292 2.337 -52.047 1.00 66.19 369 ALA A O 1
ATOM 3044 N N . PHE A 1 370 ? 27.324 4.030 -53.100 1.00 74.00 370 PHE A N 1
ATOM 3045 C CA . PHE A 1 370 ? 26.347 5.057 -52.746 1.00 74.00 370 PHE A CA 1
ATOM 3046 C C . PHE A 1 370 ? 25.000 4.845 -53.454 1.00 74.00 370 PHE A C 1
ATOM 3048 O O . PHE A 1 370 ? 23.948 4.980 -52.831 1.00 74.00 370 PHE A O 1
ATOM 3055 N N . GLY A 1 371 ? 25.017 4.436 -54.726 1.00 76.81 371 GLY A N 1
ATOM 3056 C CA . GLY A 1 371 ? 23.814 4.080 -55.480 1.00 76.81 371 GLY A CA 1
ATOM 3057 C C . GLY A 1 371 ? 23.069 2.895 -54.863 1.00 76.81 371 GLY A C 1
ATOM 3058 O O . GLY A 1 371 ? 21.858 2.970 -54.665 1.00 76.81 371 GLY A O 1
ATOM 3059 N N . LEU A 1 372 ? 23.788 1.837 -54.469 1.00 73.81 372 LEU A N 1
ATOM 3060 C CA . LEU A 1 372 ? 23.186 0.679 -53.799 1.00 73.81 372 LEU A CA 1
ATOM 3061 C C . LEU A 1 372 ? 22.567 1.062 -52.443 1.00 73.81 372 LEU A C 1
ATOM 3063 O O . LEU A 1 372 ? 21.470 0.617 -52.110 1.00 73.81 372 LEU A O 1
ATOM 3067 N N . PHE A 1 373 ? 23.243 1.930 -51.682 1.00 75.38 373 PHE A N 1
ATOM 3068 C CA . PHE A 1 373 ? 22.744 2.453 -50.409 1.00 75.38 373 PHE A CA 1
ATOM 3069 C C . PHE A 1 373 ? 21.439 3.249 -50.580 1.00 75.38 373 PHE A C 1
ATOM 3071 O O . PHE A 1 373 ? 20.495 3.052 -49.814 1.00 75.38 373 PHE A O 1
ATOM 3078 N N . LEU A 1 374 ? 21.350 4.108 -51.599 1.00 76.88 374 LEU A N 1
ATOM 3079 C CA . LEU A 1 374 ? 20.140 4.882 -51.904 1.00 76.88 374 LEU A CA 1
ATOM 3080 C C . LEU A 1 374 ? 18.951 3.988 -52.276 1.00 76.88 374 LEU A C 1
ATOM 3082 O O . LEU A 1 374 ? 17.852 4.191 -51.762 1.00 76.88 374 LEU A O 1
ATOM 3086 N N . VAL A 1 375 ? 19.170 2.970 -53.114 1.00 80.31 375 VAL A N 1
ATOM 3087 C CA . VAL A 1 375 ? 18.110 2.037 -53.535 1.00 80.31 375 VAL A CA 1
ATOM 3088 C C . VAL A 1 375 ? 17.567 1.235 -52.349 1.00 80.31 375 VAL A C 1
ATOM 3090 O O . VAL A 1 375 ? 16.353 1.105 -52.205 1.00 80.31 375 VAL A O 1
ATOM 3093 N N . ILE A 1 376 ? 18.439 0.753 -51.456 1.00 77.38 376 ILE A N 1
ATOM 3094 C CA . ILE A 1 376 ? 18.019 0.011 -50.255 1.00 77.38 376 ILE A CA 1
ATOM 3095 C C . ILE A 1 376 ? 17.174 0.899 -49.330 1.00 77.38 376 ILE A C 1
ATOM 3097 O O . ILE A 1 376 ? 16.117 0.469 -48.872 1.00 77.38 376 ILE A O 1
ATOM 3101 N N . ASN A 1 377 ? 17.585 2.149 -49.096 1.00 72.94 377 ASN A N 1
ATOM 3102 C CA . ASN A 1 377 ? 16.827 3.068 -48.241 1.00 72.94 377 ASN A CA 1
ATOM 3103 C C . ASN A 1 377 ? 15.459 3.439 -48.841 1.00 72.94 377 ASN A C 1
ATOM 3105 O O . ASN A 1 377 ? 14.470 3.502 -48.110 1.00 72.94 377 ASN A O 1
ATOM 3109 N N . LEU A 1 378 ? 15.369 3.625 -50.163 1.00 77.38 378 LEU A N 1
ATOM 3110 C CA . LEU A 1 378 ? 14.098 3.890 -50.848 1.00 77.38 378 LEU A CA 1
ATOM 3111 C C . LEU A 1 378 ? 13.137 2.692 -50.783 1.00 77.38 378 LEU A C 1
ATOM 3113 O O . LEU A 1 378 ? 11.945 2.879 -50.533 1.00 77.38 378 LEU A O 1
ATOM 3117 N N . LEU A 1 379 ? 13.645 1.464 -50.933 1.00 74.94 379 LEU A N 1
ATOM 3118 C CA . LEU A 1 379 ? 12.835 0.249 -50.792 1.00 74.94 379 LEU A CA 1
ATOM 3119 C C . LEU A 1 379 ? 12.302 0.087 -49.364 1.00 74.94 379 LEU A C 1
ATOM 3121 O O . LEU A 1 379 ? 11.113 -0.180 -49.185 1.00 74.94 379 LEU A O 1
ATOM 3125 N N . VAL A 1 380 ? 13.135 0.329 -48.347 1.00 73.94 380 VAL A N 1
ATOM 3126 C CA . VAL A 1 380 ? 12.706 0.289 -46.940 1.00 73.94 380 VAL A CA 1
ATOM 3127 C C . VAL A 1 380 ? 11.605 1.321 -46.678 1.00 73.94 380 VAL A C 1
ATOM 3129 O O . VAL A 1 380 ? 10.565 0.967 -46.129 1.00 73.94 380 VAL A O 1
ATOM 3132 N N . LEU A 1 381 ? 11.764 2.565 -47.138 1.00 71.81 381 LEU A N 1
ATOM 3133 C CA . LEU A 1 381 ? 10.740 3.606 -46.975 1.00 71.81 381 LEU A CA 1
ATOM 3134 C C . LEU A 1 381 ? 9.406 3.242 -47.653 1.00 71.81 381 LEU A C 1
ATOM 3136 O O . LEU A 1 381 ? 8.342 3.493 -47.083 1.00 71.81 381 LEU A O 1
ATOM 3140 N N . SER A 1 382 ? 9.444 2.594 -48.822 1.00 73.19 382 SER A N 1
ATOM 3141 C CA . SER A 1 382 ? 8.231 2.170 -49.539 1.00 73.19 382 SER A CA 1
ATOM 3142 C C . SER A 1 382 ? 7.451 1.054 -48.824 1.00 73.19 382 SER A C 1
ATOM 3144 O O . SER A 1 382 ? 6.220 1.080 -48.809 1.00 73.19 382 SER A O 1
ATOM 3146 N N . CYS A 1 383 ? 8.138 0.127 -48.149 1.00 68.38 383 CYS A N 1
ATOM 3147 C CA . CYS A 1 383 ? 7.501 -0.972 -47.414 1.00 68.38 383 CYS A CA 1
ATOM 3148 C C . CYS A 1 383 ? 6.792 -0.509 -46.130 1.00 68.38 383 CYS A C 1
ATOM 3150 O O . CYS A 1 383 ? 5.790 -1.102 -45.728 1.00 68.38 383 CYS A O 1
ATOM 3152 N N . PHE A 1 384 ? 7.274 0.561 -45.489 1.00 63.53 384 PHE A N 1
ATOM 3153 C CA . PHE A 1 384 ? 6.678 1.074 -44.249 1.00 63.53 384 PHE A CA 1
ATOM 3154 C C . PHE A 1 384 ? 5.546 2.091 -44.482 1.00 63.53 384 PHE A C 1
ATOM 3156 O O . PHE A 1 384 ? 4.662 2.215 -43.634 1.00 63.53 384 PHE A O 1
ATOM 3163 N N . GLY A 1 385 ? 5.501 2.763 -45.639 1.00 56.16 385 GLY A N 1
ATOM 3164 C CA . GLY A 1 385 ? 4.464 3.755 -45.960 1.00 56.16 385 GLY A CA 1
ATOM 3165 C C . GLY A 1 385 ? 3.065 3.186 -46.251 1.00 56.16 385 GLY A C 1
ATOM 3166 O O . GLY A 1 385 ? 2.072 3.874 -46.037 1.00 56.16 385 GLY A O 1
ATOM 3167 N N . GLY A 1 386 ? 2.950 1.929 -46.698 1.00 53.25 386 GLY A N 1
ATOM 3168 C CA . GLY A 1 386 ? 1.664 1.350 -47.130 1.00 53.25 386 GLY A CA 1
ATOM 3169 C C . GLY A 1 386 ? 0.730 0.883 -46.002 1.00 53.25 386 GLY A C 1
ATOM 3170 O O . GLY A 1 386 ? -0.483 0.799 -46.192 1.00 53.25 386 GLY A O 1
ATOM 3171 N N . SER A 1 387 ? 1.263 0.598 -44.811 1.00 52.72 387 SER A N 1
ATOM 3172 C CA . SER A 1 387 ? 0.486 -0.044 -43.733 1.00 52.72 387 SER A CA 1
ATOM 3173 C C . SER A 1 387 ? -0.272 0.939 -42.830 1.00 52.72 387 SER A C 1
ATOM 3175 O O . SER A 1 387 ? -1.239 0.551 -42.173 1.00 52.72 387 SER A O 1
ATOM 3177 N N . SER A 1 388 ? 0.119 2.216 -42.797 1.00 51.88 388 SER A N 1
ATOM 3178 C CA . SER A 1 388 ? -0.552 3.239 -41.980 1.00 51.88 388 SER A CA 1
ATOM 3179 C C . SER A 1 388 ? -1.833 3.773 -42.633 1.00 51.88 388 SER A C 1
ATOM 3181 O O . SER A 1 388 ? -2.777 4.130 -41.927 1.00 51.88 388 SER A O 1
ATOM 3183 N N . MET A 1 389 ? -1.930 3.746 -43.967 1.00 50.16 389 MET A N 1
ATOM 3184 C CA . MET A 1 389 ? -3.097 4.261 -44.695 1.00 50.16 389 MET A CA 1
ATOM 3185 C C . MET A 1 389 ? -4.326 3.333 -44.605 1.00 50.16 389 MET A C 1
ATOM 3187 O O . MET A 1 389 ? -5.462 3.802 -44.618 1.00 50.16 389 MET A O 1
ATOM 3191 N N . PHE A 1 390 ? -4.124 2.023 -44.407 1.00 49.94 390 PHE A N 1
ATOM 3192 C CA . PHE A 1 390 ? -5.217 1.045 -44.290 1.00 49.94 390 PHE A CA 1
ATOM 3193 C C . PHE A 1 390 ? -5.949 1.057 -42.935 1.00 49.94 390 PHE A C 1
ATOM 3195 O O . PHE A 1 390 ? -7.068 0.554 -42.847 1.00 49.94 390 PHE A O 1
ATOM 3202 N N . ARG A 1 391 ? -5.377 1.643 -41.870 1.00 49.56 391 ARG A N 1
ATOM 3203 C CA . ARG A 1 391 ? -6.061 1.727 -40.561 1.00 49.56 391 ARG A CA 1
ATOM 3204 C C . ARG A 1 391 ? -7.003 2.923 -40.435 1.00 49.56 391 ARG A C 1
ATOM 3206 O O . ARG A 1 391 ? -7.985 2.825 -39.702 1.00 49.56 391 ARG A O 1
ATOM 3213 N N . PHE A 1 392 ? -6.782 4.007 -41.180 1.00 49.47 392 PHE A N 1
ATOM 3214 C CA . PHE A 1 392 ? -7.646 5.192 -41.107 1.00 49.47 392 PHE A CA 1
ATOM 3215 C C . PHE A 1 392 ? -9.065 4.946 -41.654 1.00 49.47 392 PHE A C 1
ATOM 3217 O O . PHE A 1 392 ? -10.029 5.474 -41.104 1.00 49.47 392 PHE A O 1
ATOM 3224 N N . THR A 1 393 ? -9.241 4.068 -42.649 1.00 49.91 393 THR A N 1
ATOM 3225 C CA . THR A 1 393 ? -10.570 3.752 -43.217 1.00 49.91 393 THR A CA 1
ATOM 3226 C C . THR A 1 393 ? -11.437 2.873 -42.301 1.00 49.91 393 THR A C 1
ATOM 3228 O O . THR A 1 393 ? -12.665 2.907 -42.378 1.00 49.91 393 THR A O 1
ATOM 3231 N N . SER A 1 394 ? -10.819 2.118 -41.386 1.00 51.69 394 SER A N 1
ATOM 3232 C CA . SER A 1 394 ? -11.511 1.326 -40.357 1.00 51.69 394 SER A CA 1
ATOM 3233 C C . SER A 1 394 ? -12.070 2.204 -39.229 1.00 51.69 394 SER A C 1
ATOM 3235 O O . SER A 1 394 ? -13.159 1.940 -38.716 1.00 51.69 394 SER A O 1
ATOM 3237 N N . PHE A 1 395 ? -11.355 3.270 -38.855 1.00 53.12 395 PHE A N 1
ATOM 3238 C CA . PHE A 1 395 ? -11.766 4.172 -37.774 1.00 53.12 395 PHE A CA 1
ATOM 3239 C C . PHE A 1 395 ? -13.012 4.995 -38.121 1.00 53.12 395 PHE A C 1
ATOM 3241 O O . PHE A 1 395 ? -13.868 5.190 -37.257 1.00 53.12 395 PHE A O 1
ATOM 3248 N N . ASP A 1 396 ? -13.181 5.378 -39.387 1.00 50.78 396 ASP A N 1
ATOM 3249 C CA . ASP A 1 396 ? -14.347 6.150 -39.836 1.00 50.78 396 ASP A CA 1
ATOM 3250 C C . ASP A 1 396 ? -15.666 5.349 -39.711 1.00 50.78 396 ASP A C 1
ATOM 3252 O O . ASP A 1 396 ? -16.723 5.888 -39.378 1.00 50.78 396 ASP A O 1
ATOM 3256 N N . LYS A 1 397 ? -15.610 4.014 -39.853 1.00 53.44 397 LYS A N 1
ATOM 3257 C CA . LYS A 1 397 ? -16.766 3.122 -39.618 1.00 53.44 397 LYS A CA 1
ATOM 3258 C C . LYS A 1 397 ? -17.121 2.960 -38.138 1.00 53.44 397 LYS A C 1
ATOM 3260 O O . LYS A 1 397 ? -18.294 2.758 -37.820 1.00 53.44 397 LYS A O 1
ATOM 3265 N N . VAL A 1 398 ? -16.141 3.036 -37.236 1.00 54.97 398 VAL A N 1
ATOM 3266 C CA . VAL A 1 398 ? -16.374 2.950 -35.783 1.00 54.97 398 VAL A CA 1
ATOM 3267 C C . VAL A 1 398 ? -16.931 4.274 -35.258 1.00 54.97 398 VAL A C 1
ATOM 3269 O O . VAL A 1 398 ? -17.925 4.259 -34.535 1.00 54.97 398 VAL A O 1
ATOM 3272 N N . ALA A 1 399 ? -16.393 5.411 -35.711 1.00 50.19 399 ALA A N 1
ATOM 3273 C CA . ALA A 1 399 ? -16.888 6.740 -35.348 1.00 50.19 399 ALA A CA 1
ATOM 3274 C C . ALA A 1 399 ? -18.351 6.972 -35.783 1.00 50.19 399 ALA A C 1
ATOM 3276 O O . ALA A 1 399 ? -19.156 7.468 -34.993 1.00 50.19 399 ALA A O 1
ATOM 3277 N N . ARG A 1 400 ? -18.748 6.521 -36.987 1.00 54.91 400 ARG A N 1
ATOM 3278 C CA . ARG A 1 400 ? -20.153 6.607 -37.446 1.00 54.91 400 ARG A CA 1
ATOM 3279 C C . ARG A 1 400 ? -21.122 5.734 -36.644 1.00 54.91 400 ARG A C 1
ATOM 3281 O O . ARG A 1 400 ? -22.281 6.107 -36.495 1.00 54.91 400 ARG A O 1
ATOM 3288 N N . ARG A 1 401 ? -20.676 4.596 -36.097 1.00 50.22 401 ARG A N 1
ATOM 3289 C CA . ARG A 1 401 ? -21.522 3.747 -35.233 1.00 50.22 401 ARG A CA 1
ATOM 3290 C C . ARG A 1 401 ? -21.723 4.341 -33.841 1.00 50.22 401 ARG A C 1
ATOM 3292 O O . ARG A 1 401 ? -22.778 4.131 -33.258 1.00 50.22 401 ARG A O 1
ATOM 3299 N N . SER A 1 402 ? -20.757 5.099 -33.329 1.00 44.56 402 SER A N 1
ATOM 3300 C CA . SER A 1 402 ? -20.875 5.781 -32.034 1.00 44.56 402 SER A CA 1
ATOM 3301 C C . SER A 1 402 ? -21.804 7.000 -32.081 1.00 44.56 402 SER A C 1
ATOM 3303 O O . SER A 1 402 ? -22.478 7.276 -31.095 1.00 44.56 402 SER A O 1
ATOM 3305 N N . ALA A 1 403 ? -21.902 7.689 -33.224 1.00 45.81 403 ALA A N 1
ATOM 3306 C CA . ALA A 1 403 ? -22.800 8.837 -33.399 1.00 45.81 403 ALA A CA 1
ATOM 3307 C C . ALA A 1 403 ? -24.298 8.458 -33.466 1.00 45.81 403 ALA A C 1
ATOM 3309 O O . ALA A 1 403 ? -25.150 9.275 -33.141 1.00 45.81 403 ALA A O 1
ATOM 3310 N N . LEU A 1 404 ? -24.628 7.213 -33.832 1.00 47.88 404 LEU A N 1
ATOM 3311 C CA . LEU A 1 404 ? -26.012 6.713 -33.919 1.00 47.88 404 LEU A CA 1
ATOM 3312 C C . LEU A 1 404 ? -26.627 6.298 -32.567 1.00 47.88 404 LEU A C 1
ATOM 3314 O O . LEU A 1 404 ? -27.806 5.977 -32.522 1.00 47.88 404 LEU A O 1
ATOM 3318 N N . TRP A 1 405 ? -25.851 6.301 -31.478 1.00 39.78 405 TRP A N 1
ATOM 3319 C CA . TRP A 1 405 ? -26.313 5.943 -30.125 1.00 39.78 405 TRP A CA 1
ATOM 3320 C C . TRP A 1 405 ? -26.586 7.160 -29.223 1.00 39.78 405 TRP A C 1
ATOM 3322 O O . TRP A 1 405 ? -26.859 6.990 -28.036 1.00 39.78 405 TRP A O 1
ATOM 3332 N N . VAL A 1 406 ? -26.480 8.379 -29.763 1.00 41.06 406 VAL A N 1
ATOM 3333 C CA . VAL A 1 406 ? -26.621 9.645 -29.015 1.00 41.06 406 VAL A CA 1
ATOM 3334 C C . VAL A 1 406 ? -27.875 10.440 -29.431 1.00 41.06 406 VAL A C 1
ATOM 3336 O O . VAL A 1 406 ? -28.035 11.579 -29.011 1.00 41.06 406 VAL A O 1
ATOM 3339 N N . ASN A 1 407 ? -28.803 9.835 -30.181 1.00 40.03 407 ASN A N 1
ATOM 3340 C CA . ASN A 1 407 ? -30.155 10.374 -30.391 1.00 40.03 407 ASN A CA 1
ATOM 3341 C C . ASN A 1 407 ? -31.212 9.470 -29.766 1.00 40.03 407 ASN A C 1
ATOM 3343 O O . ASN A 1 407 ? -31.123 8.241 -29.994 1.00 40.03 407 ASN A O 1
#

Radius of gyration: 50.33 Å; chains: 1; bounding box: 119×64×122 Å

Secondary structure (DSSP, 8-state):
-HHHHHHHHHHHHHHHHHHHHHHHGGGGSPBPGGGS--TTT-TTTTT-S-TTEE-TT--S-HHHHHHHHHHHHHHHHHT----TT-----EEEEEEES-B---GGGHHHHHHHHHHHHHHHTT--SSSEEEEEEETTTTEEEEEES-HHHHTTTHHHHHHHHHHHHHHTT--HHHHHHHHHHHHHHHHHHHHHHHHHHHHHHHHHHHHHHHHHHHHHHHHHHHHHHHHHHHHHHHHHHHHHHHHHHHHHHHHHHHHHHHHHHHHHHHHHS----S-TTT--S--TTT-EEE-TTS-EEEHHHHHHHHHHHTT---SS-HHHHHHHHHHHHHHH-TTTS-HHHHHHHHSTT--S-GGG-TTTS---HHHHHHHHHHHHHHHHHHHHHHHHHHHHHHHHHHHHHHTT--

Organism: Nematostella vectensis (NCBI:txid45351)

Sequence (407 aa):
MKRLFFHITLILATIFIAAILIKSASHKQGWSKEWYPNPYESYTACKTPSRFLCDPDDIIPTADKKTIGHILDKFESKTRSNFKNSTCGICTGVALMKKMKSPYWK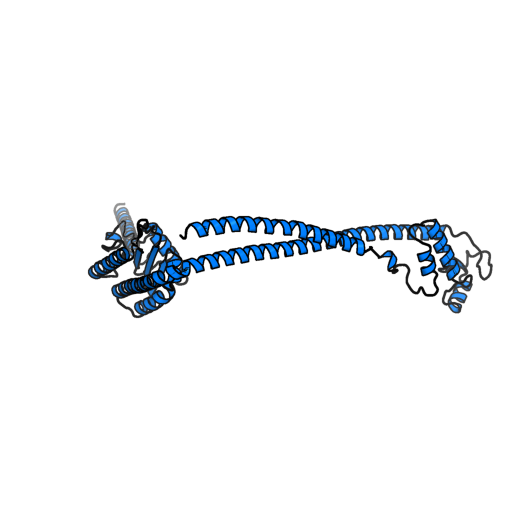FKETAENFSKYIYKRWKLDRKNCIILIISVLDRRTYIYTTTRRIANFHINSILLSELQVEIRNGQKPALVVTHAILKLQSMLSNTSKKHTVYNSLTGNLIFLQHFSYWLIQDYLCFVASIFIAVILSLILFAFVHWTCSKIYHLRYKNCFGRLKEIELDWLKETIDFDTCLQCSRESLQDSGVRVLLCGHKYCKDCANEREVQTCGRCPVTPNAERLLLRLQSLQRLYPTVITNKYIETWTSRDFTGKFSKHRLLTFMDWRVAFGLFLVINLLVLSCFGGSSMFRFTSFDKVARRSALWVN

Foldseek 3Di:
DVVVVVVVVVVVVVVVVVVVVVVVVPVPAWDALVPFDQCQVDCVCQVAPANQERNNPCLDPRVLRVVLRVLQVVQFVVQQDPPPPQPTGAHEHEYETQAHNDDLVCCQVRVQVSQVSNCVVNVVVHQWYKYWYDHLNNLAIDIDTNDPVLVVLCLGVPLRVVLSVCSVVVHRVSVSSVCNSVVSSVSVVVVVVVCVVVVVVCVVVVVVVVVVVVVVVVVVVVVVVVVVVVVVLVVVLVVVVVVVVVVLVVVVVVVVVVVVVVVVVVVVPPDDPCAAPPPRDNHQPPQDWDQAPVRHIHGPVVQVVCCVVPVRDDPPDDPLVVLLVVLVVVCVVPVVVRDPVNSCQCSDPPDPDDPVPDVVSVDDPVVVVVVVSVVVVVVVVVVVVPPVVVVVVVVVVVVVVVVVVPD